Protein AF-A0A553QVU2-F1 (afdb_monomer_lite)

Structure (mmCIF, N/CA/C/O backbone):
data_AF-A0A553QVU2-F1
#
_entry.id   AF-A0A553QVU2-F1
#
loop_
_atom_site.group_PDB
_atom_site.id
_atom_site.type_symbol
_atom_site.label_atom_id
_atom_site.label_alt_id
_atom_site.label_comp_id
_atom_site.label_asym_id
_atom_site.label_entity_id
_atom_site.label_seq_id
_atom_site.pdbx_PDB_ins_code
_atom_site.Cartn_x
_atom_site.Cartn_y
_atom_site.Cartn_z
_atom_site.occupancy
_atom_site.B_iso_or_equiv
_atom_site.auth_seq_id
_atom_site.auth_comp_id
_atom_site.auth_asym_id
_atom_site.auth_atom_id
_atom_site.pdbx_PDB_model_num
ATOM 1 N N . MET A 1 1 ? -6.103 -13.131 -38.640 1.00 49.06 1 MET A N 1
ATOM 2 C CA . MET A 1 1 ? -5.702 -13.938 -39.813 1.00 49.06 1 MET A CA 1
ATOM 3 C C . MET A 1 1 ? -6.829 -14.899 -40.143 1.00 49.06 1 MET A C 1
ATOM 5 O O . MET A 1 1 ? -7.558 -15.264 -39.229 1.00 49.06 1 MET A O 1
ATOM 9 N N . ALA A 1 2 ? -6.987 -15.265 -41.415 1.00 46.53 2 ALA A N 1
ATOM 10 C CA . ALA A 1 2 ? -7.950 -16.282 -41.826 1.00 46.53 2 ALA A CA 1
ATOM 11 C C . ALA A 1 2 ? -7.584 -17.646 -41.215 1.00 46.53 2 ALA A C 1
ATOM 13 O O . ALA A 1 2 ? -6.403 -17.976 -41.092 1.00 46.53 2 ALA A O 1
ATOM 14 N N . THR A 1 3 ? -8.592 -18.412 -40.811 1.00 62.19 3 THR A N 1
ATOM 15 C CA . THR A 1 3 ? -8.457 -19.835 -40.485 1.00 62.19 3 THR A CA 1
ATOM 16 C C . THR A 1 3 ? -7.973 -20.587 -41.723 1.00 62.19 3 THR A C 1
ATOM 18 O O . THR A 1 3 ? -8.423 -20.275 -42.827 1.00 62.19 3 THR A O 1
ATOM 21 N N . LEU A 1 4 ? -7.062 -21.551 -41.554 1.00 79.12 4 LEU A N 1
ATOM 22 C CA . LEU A 1 4 ? -6.613 -22.396 -42.663 1.00 79.12 4 LEU A CA 1
ATOM 23 C C . LEU A 1 4 ? -7.829 -23.144 -43.234 1.00 79.12 4 LEU A C 1
ATOM 25 O O . LEU A 1 4 ? -8.550 -23.792 -42.476 1.00 79.12 4 LEU A O 1
ATOM 29 N N . SER A 1 5 ? -8.102 -22.998 -44.531 1.00 83.00 5 SER A N 1
ATOM 30 C CA . SER A 1 5 ? -9.261 -23.626 -45.182 1.00 83.00 5 SER A CA 1
ATOM 31 C C . SER A 1 5 ? -8.907 -24.996 -45.761 1.00 83.00 5 SER A C 1
ATOM 33 O O . SER A 1 5 ? -7.750 -25.255 -46.092 1.00 83.00 5 SER A O 1
ATOM 35 N N . GLU A 1 6 ? -9.901 -25.871 -45.941 1.00 81.06 6 GLU A N 1
ATOM 36 C CA . GLU A 1 6 ? -9.694 -27.170 -46.607 1.00 81.06 6 GLU A CA 1
ATOM 37 C C . GLU A 1 6 ? -9.105 -27.004 -48.018 1.00 81.06 6 GLU A C 1
ATOM 39 O O . GLU A 1 6 ? -8.191 -27.732 -48.390 1.00 81.06 6 GLU A O 1
ATOM 44 N N . GLU A 1 7 ? -9.517 -25.969 -48.759 1.00 83.06 7 GLU A N 1
ATOM 45 C CA . GLU A 1 7 ? -8.965 -25.634 -50.082 1.00 83.06 7 GLU A CA 1
ATOM 46 C C . GLU A 1 7 ? -7.450 -25.363 -50.058 1.00 83.06 7 GLU A C 1
ATOM 48 O O . GLU A 1 7 ? -6.737 -25.697 -51.005 1.00 83.06 7 GLU A O 1
ATOM 53 N N . GLN A 1 8 ? -6.926 -24.782 -48.971 1.00 86.44 8 GLN A N 1
ATOM 54 C CA . GLN A 1 8 ? -5.485 -24.563 -48.819 1.00 86.44 8 GLN A CA 1
ATOM 55 C C . GLN A 1 8 ? -4.744 -25.884 -48.605 1.00 86.44 8 GLN A C 1
ATOM 57 O O . GLN A 1 8 ? -3.650 -26.068 -49.137 1.00 86.44 8 GLN A O 1
ATOM 62 N N . PHE A 1 9 ? -5.339 -26.827 -47.873 1.00 89.06 9 PHE A N 1
ATOM 63 C CA . PHE A 1 9 ? -4.759 -28.158 -47.714 1.00 89.06 9 PHE A CA 1
ATOM 64 C C . PHE A 1 9 ? -4.832 -28.974 -49.008 1.00 89.06 9 PHE A C 1
ATOM 66 O O . PHE A 1 9 ? -3.860 -29.651 -49.326 1.00 89.06 9 PHE A O 1
ATOM 73 N N . GLU A 1 10 ? -5.892 -28.850 -49.806 1.00 86.81 10 GLU A N 1
ATOM 74 C CA . GLU A 1 10 ? -5.951 -29.448 -51.149 1.00 86.81 10 GLU A CA 1
ATOM 75 C C . GLU A 1 10 ? -4.835 -28.909 -52.059 1.00 86.81 10 GLU A C 1
ATOM 77 O O . GLU A 1 10 ? -4.110 -29.682 -52.687 1.00 86.81 10 GLU A O 1
ATOM 82 N N . ALA A 1 11 ? -4.591 -27.594 -52.050 1.00 89.19 11 ALA A N 1
ATOM 83 C CA . ALA A 1 11 ? -3.489 -26.998 -52.807 1.00 89.19 11 ALA A CA 1
ATOM 84 C C . ALA A 1 11 ? -2.106 -27.499 -52.344 1.00 89.19 11 ALA A C 1
ATOM 86 O O . ALA A 1 11 ? -1.215 -27.704 -53.169 1.00 89.19 11 ALA A O 1
ATOM 87 N N . LEU A 1 12 ? -1.912 -27.757 -51.044 1.00 90.69 12 LEU A N 1
ATOM 88 C CA . LEU A 1 12 ? -0.665 -28.327 -50.516 1.00 90.69 12 LEU A CA 1
ATOM 89 C C . LEU A 1 12 ? -0.403 -29.760 -51.003 1.00 90.69 12 LEU A C 1
ATOM 91 O O . LEU A 1 12 ? 0.760 -30.168 -51.058 1.00 90.69 12 LEU A O 1
ATOM 95 N N . GLN A 1 13 ? -1.431 -30.513 -51.413 1.00 89.25 13 GLN A N 1
ATOM 96 C CA . GLN A 1 13 ? -1.245 -31.854 -51.982 1.00 89.25 13 GLN A CA 1
ATOM 97 C C . GLN A 1 13 ? -0.515 -31.828 -53.334 1.00 89.25 13 GLN A C 1
ATOM 99 O O . GLN A 1 13 ? 0.088 -32.830 -53.720 1.00 89.25 13 GLN A O 1
ATOM 104 N N . LEU A 1 14 ? -0.464 -30.678 -54.022 1.00 89.62 14 LEU A N 1
ATOM 105 C CA . LEU A 1 14 ? 0.322 -30.507 -55.251 1.00 89.62 14 LEU A CA 1
ATOM 106 C C . LEU A 1 14 ? 1.824 -30.760 -55.036 1.00 89.62 14 LEU A C 1
ATOM 108 O O . LEU A 1 14 ? 2.520 -31.125 -55.982 1.00 89.62 14 LEU A O 1
ATOM 112 N N . LEU A 1 15 ? 2.319 -30.665 -53.796 1.00 90.19 15 LEU A N 1
ATOM 113 C CA . LEU A 1 15 ? 3.699 -31.017 -53.442 1.00 90.19 15 LEU A CA 1
ATOM 114 C C . LEU A 1 15 ? 4.010 -32.510 -53.617 1.00 90.19 15 LEU A C 1
ATOM 116 O O . LEU A 1 15 ? 5.182 -32.869 -53.696 1.00 90.19 15 LEU A O 1
ATOM 120 N N . LEU A 1 16 ? 3.002 -33.385 -53.729 1.00 89.38 16 LEU A N 1
ATOM 121 C CA . LEU A 1 16 ? 3.212 -34.796 -54.078 1.00 89.38 16 LEU A CA 1
ATOM 122 C C . LEU A 1 16 ? 3.786 -34.971 -55.493 1.00 89.38 16 LEU A C 1
ATOM 124 O O . LEU A 1 16 ? 4.414 -35.991 -55.764 1.00 89.38 16 LEU A O 1
ATOM 128 N N . LYS A 1 17 ? 3.607 -33.980 -56.379 1.00 88.62 17 LYS A N 1
ATOM 129 C CA . LYS A 1 17 ? 4.190 -33.961 -57.731 1.00 88.62 17 LYS A CA 1
ATOM 130 C C . LYS A 1 17 ? 5.662 -33.526 -57.741 1.00 88.62 17 LYS A C 1
ATOM 132 O O . LYS A 1 17 ? 6.281 -33.510 -58.801 1.00 88.62 17 LYS A O 1
ATOM 137 N N . ALA A 1 18 ? 6.231 -33.155 -56.591 1.00 90.06 18 ALA A N 1
ATOM 138 C CA . ALA A 1 18 ? 7.609 -32.689 -56.521 1.00 90.06 18 ALA A CA 1
ATOM 139 C C . ALA A 1 18 ? 8.612 -33.819 -56.820 1.00 90.06 18 ALA A C 1
ATOM 141 O O . ALA A 1 18 ? 8.474 -34.923 -56.290 1.00 90.06 18 ALA A O 1
ATOM 142 N N . PRO A 1 19 ? 9.674 -33.546 -57.602 1.00 86.56 19 PRO A N 1
ATOM 143 C CA . PRO A 1 19 ? 10.640 -34.566 -58.010 1.00 86.56 19 PRO A CA 1
ATOM 144 C C . PRO A 1 19 ? 11.540 -35.046 -56.859 1.00 86.56 19 PRO A C 1
ATOM 146 O O . PRO A 1 19 ? 12.152 -36.108 -56.953 1.00 86.56 19 PRO A O 1
ATOM 149 N N . SER A 1 20 ? 11.656 -34.273 -55.772 1.00 90.81 20 SER A N 1
ATOM 150 C CA . SER A 1 20 ? 12.478 -34.613 -54.608 1.00 90.81 20 SER A CA 1
ATOM 151 C C . SER A 1 20 ? 12.022 -33.882 -53.340 1.00 90.81 20 SER A C 1
ATOM 153 O O . SER A 1 20 ? 11.293 -32.889 -53.396 1.00 90.81 20 SER A O 1
ATOM 155 N N . LYS A 1 21 ? 12.502 -34.338 -52.173 1.00 87.62 21 LYS A N 1
ATOM 156 C CA . LYS A 1 21 ? 12.303 -33.630 -50.893 1.00 87.62 21 LYS A CA 1
ATOM 157 C C . LYS A 1 21 ? 12.953 -32.241 -50.895 1.00 87.62 21 LYS A C 1
ATOM 159 O O . LYS A 1 21 ? 12.400 -31.320 -50.302 1.00 87.62 21 LYS A O 1
ATOM 164 N N . ASP A 1 22 ? 14.073 -32.085 -51.598 1.00 87.38 22 ASP A N 1
ATOM 165 C CA . ASP A 1 22 ? 14.779 -30.805 -51.717 1.00 87.38 22 ASP A CA 1
ATOM 166 C C . ASP A 1 22 ? 13.974 -29.794 -52.541 1.00 87.38 22 ASP A C 1
ATOM 168 O O . ASP A 1 22 ? 13.940 -28.611 -52.209 1.00 87.38 22 ASP A O 1
ATOM 172 N N . ALA A 1 23 ? 13.247 -30.258 -53.565 1.00 88.56 23 ALA A N 1
ATOM 173 C CA . ALA A 1 23 ? 12.326 -29.414 -54.324 1.00 88.56 23 ALA A CA 1
ATOM 174 C C . ALA A 1 23 ? 11.177 -28.897 -53.442 1.00 88.56 23 ALA A C 1
ATOM 176 O O . ALA A 1 23 ? 10.861 -27.708 -53.482 1.00 88.56 23 ALA A O 1
ATOM 177 N N . VAL A 1 24 ? 10.605 -29.756 -52.586 1.00 89.81 24 VAL A N 1
ATOM 178 C CA . VAL A 1 24 ? 9.593 -29.342 -51.596 1.00 89.81 24 VAL A CA 1
ATOM 179 C C . VAL A 1 24 ? 10.173 -28.306 -50.630 1.00 89.81 24 VAL A C 1
ATOM 181 O O . VAL A 1 24 ? 9.526 -27.293 -50.363 1.00 89.81 24 VAL A O 1
ATOM 184 N N . TRP A 1 25 ? 11.397 -28.518 -50.137 1.00 90.25 25 TRP A N 1
ATOM 185 C CA . TRP A 1 25 ? 12.077 -27.587 -49.228 1.00 90.25 25 TRP A CA 1
ATOM 186 C C . TRP A 1 25 ? 12.316 -26.216 -49.872 1.00 90.25 25 TRP A C 1
ATOM 188 O O . TRP A 1 25 ? 12.040 -25.185 -49.256 1.00 90.25 25 TRP A O 1
ATOM 198 N N . GLN A 1 26 ? 12.764 -26.189 -51.129 1.00 88.06 26 GLN A N 1
ATOM 199 C CA . GLN A 1 26 ? 13.029 -24.949 -51.854 1.00 88.06 26 GLN A CA 1
ATOM 200 C C . GLN A 1 26 ? 11.739 -24.159 -52.125 1.00 88.06 26 GLN A C 1
ATOM 202 O O . GLN A 1 26 ? 11.682 -22.969 -51.818 1.00 88.06 26 GLN A O 1
ATOM 207 N N . ILE A 1 27 ? 10.678 -24.825 -52.598 1.00 90.38 27 ILE A N 1
ATOM 208 C CA . ILE A 1 27 ? 9.360 -24.201 -52.824 1.00 90.38 27 ILE A CA 1
ATOM 209 C C . ILE A 1 27 ? 8.793 -23.638 -51.512 1.00 90.38 27 ILE A C 1
ATOM 211 O O . ILE A 1 27 ? 8.304 -22.509 -51.470 1.00 90.38 27 ILE A O 1
ATOM 215 N N . SER A 1 28 ? 8.922 -24.396 -50.419 1.00 88.88 28 SER A N 1
ATOM 216 C CA . SER A 1 28 ? 8.512 -23.966 -49.077 1.00 88.88 28 SER A CA 1
ATOM 217 C C . SER A 1 28 ? 9.215 -22.672 -48.658 1.00 88.88 28 SER A C 1
ATOM 219 O O . SER A 1 28 ? 8.567 -21.729 -48.203 1.00 88.88 28 SER A O 1
ATOM 221 N N . LYS A 1 29 ? 10.534 -22.590 -48.863 1.00 86.31 29 LYS A N 1
ATOM 222 C CA . LYS A 1 29 ? 11.336 -21.406 -48.533 1.00 86.31 29 LYS A CA 1
ATOM 223 C C . LYS A 1 29 ? 10.981 -20.194 -49.388 1.00 86.31 29 LYS A C 1
ATOM 225 O O . LYS A 1 29 ? 10.865 -19.091 -48.856 1.00 86.31 29 LYS A O 1
ATOM 230 N N . ASP A 1 30 ? 10.776 -20.397 -50.684 1.00 85.75 30 ASP A N 1
ATOM 231 C CA . ASP A 1 30 ? 10.431 -19.317 -51.609 1.00 85.75 30 ASP A CA 1
ATOM 232 C C . ASP A 1 30 ? 9.024 -18.760 -51.335 1.00 85.75 30 ASP A C 1
ATOM 234 O O . ASP A 1 30 ? 8.805 -17.554 -51.460 1.00 85.75 30 ASP A O 1
ATOM 238 N N . SER A 1 31 ? 8.096 -19.602 -50.865 1.00 88.00 31 SER A N 1
ATOM 239 C CA . SER A 1 31 ? 6.721 -19.205 -50.534 1.00 88.00 31 SER A CA 1
ATOM 240 C C . SER A 1 31 ? 6.583 -18.346 -49.265 1.00 88.00 31 SER A C 1
ATOM 242 O O . SER A 1 31 ? 5.616 -17.592 -49.144 1.00 88.00 31 SER A O 1
ATOM 244 N N . PHE A 1 32 ? 7.540 -18.400 -48.326 1.00 86.56 32 PHE A N 1
ATOM 245 C CA . PHE A 1 32 ? 7.451 -17.648 -47.064 1.00 86.56 32 PHE A CA 1
ATOM 246 C C . PHE A 1 32 ? 7.498 -16.124 -47.276 1.00 86.56 32 PHE A C 1
ATOM 248 O O . PHE A 1 32 ? 6.857 -15.363 -46.543 1.00 86.56 32 PHE A O 1
ATOM 255 N N . ARG A 1 33 ? 8.221 -15.667 -48.307 1.00 82.94 33 ARG A N 1
ATOM 256 C CA . ARG A 1 33 ? 8.393 -14.241 -48.614 1.00 82.94 33 ARG A CA 1
ATOM 257 C C . ARG A 1 33 ? 7.068 -13.581 -48.990 1.00 82.94 33 ARG A C 1
ATOM 259 O O . ARG A 1 33 ? 6.314 -14.077 -49.829 1.00 82.94 33 ARG A O 1
ATOM 266 N N . THR A 1 34 ? 6.808 -12.407 -48.420 1.00 73.94 34 THR A N 1
ATOM 267 C CA . THR A 1 34 ? 5.610 -11.618 -48.724 1.00 73.94 34 THR A CA 1
ATOM 268 C C . THR A 1 34 ? 5.557 -11.273 -50.212 1.00 73.94 34 THR A C 1
ATOM 270 O O . THR A 1 34 ? 6.454 -10.624 -50.744 1.00 73.94 34 THR A O 1
ATOM 273 N N . GLY A 1 35 ? 4.491 -11.701 -50.892 1.00 73.75 35 GLY A N 1
ATOM 274 C CA . GLY A 1 35 ? 4.310 -11.457 -52.325 1.00 73.75 35 GLY A CA 1
ATOM 275 C C . GLY A 1 35 ? 4.951 -12.494 -53.253 1.00 73.75 35 GLY A C 1
ATOM 276 O O . GLY A 1 35 ? 4.934 -12.270 -54.460 1.00 73.75 35 GLY A O 1
ATOM 277 N N . ALA A 1 36 ? 5.444 -13.631 -52.745 1.00 78.00 36 ALA A N 1
ATOM 278 C CA . ALA A 1 36 ? 5.972 -14.724 -53.573 1.00 78.00 36 ALA A CA 1
ATOM 279 C C . ALA A 1 36 ? 4.983 -15.179 -54.665 1.00 78.00 36 ALA A C 1
ATOM 281 O O . ALA A 1 36 ? 5.349 -15.281 -55.832 1.00 78.00 36 ALA A O 1
ATOM 282 N N . ALA A 1 37 ? 3.700 -15.327 -54.319 1.00 78.38 37 ALA A N 1
ATOM 283 C CA . ALA A 1 37 ? 2.633 -15.683 -55.261 1.00 78.38 37 ALA A CA 1
ATOM 284 C C . ALA A 1 37 ? 2.316 -14.592 -56.312 1.00 78.38 37 ALA A C 1
ATOM 286 O O . ALA A 1 37 ? 1.589 -14.850 -57.265 1.00 78.38 37 ALA A O 1
ATOM 287 N N . LYS A 1 38 ? 2.848 -13.370 -56.150 1.00 79.94 38 LYS A N 1
ATOM 288 C CA . LYS A 1 38 ? 2.710 -12.253 -57.105 1.00 79.94 38 LYS A CA 1
ATOM 289 C C . LYS A 1 38 ? 3.941 -12.090 -58.004 1.00 79.94 38 LYS A C 1
ATOM 291 O O . LYS A 1 38 ? 3.906 -11.298 -58.942 1.00 79.94 38 LYS A O 1
ATOM 296 N N . GLN A 1 39 ? 5.039 -12.791 -57.713 1.00 84.81 39 GLN A N 1
ATOM 297 C CA . GLN A 1 39 ? 6.263 -12.730 -58.507 1.00 84.81 39 GLN A CA 1
ATOM 298 C C . GLN A 1 39 ? 6.229 -13.787 -59.608 1.00 84.81 39 GLN A C 1
ATOM 300 O O . GLN A 1 39 ? 6.409 -14.975 -59.340 1.00 84.81 39 GLN A O 1
ATOM 305 N N . GLN A 1 40 ? 6.075 -13.343 -60.858 1.00 83.69 40 GLN A N 1
ATOM 306 C CA . GLN A 1 40 ? 5.986 -14.233 -62.020 1.00 83.69 40 GLN A CA 1
ATOM 307 C C . GLN A 1 40 ? 7.178 -15.203 -62.107 1.00 83.69 40 GLN A C 1
ATOM 309 O O . GLN A 1 40 ? 6.992 -16.392 -62.323 1.00 83.69 40 GLN A O 1
ATOM 314 N N . SER A 1 41 ? 8.393 -14.741 -61.787 1.00 85.38 41 SER A N 1
ATOM 315 C CA . SER A 1 41 ? 9.598 -15.582 -61.789 1.00 85.38 41 SER A CA 1
ATOM 316 C C . SER A 1 41 ? 9.583 -16.730 -60.774 1.00 85.38 41 SER A C 1
ATOM 318 O O . SER A 1 41 ? 10.296 -17.708 -60.964 1.00 85.38 41 SER A O 1
ATOM 320 N N . VAL A 1 42 ? 8.857 -16.594 -59.660 1.00 86.62 42 VAL A N 1
ATOM 321 C CA . VAL A 1 42 ? 8.739 -17.639 -58.625 1.00 86.62 42 VAL A CA 1
ATOM 322 C C . VAL A 1 42 ? 7.609 -18.599 -58.986 1.00 86.62 42 VAL A C 1
ATOM 324 O O . VAL A 1 42 ? 7.758 -19.813 -58.841 1.00 86.62 42 VAL A O 1
ATOM 327 N N . VAL A 1 43 ? 6.511 -18.059 -59.518 1.00 88.62 43 VAL A N 1
ATOM 328 C CA . VAL A 1 43 ? 5.373 -18.834 -60.023 1.00 88.62 43 VAL A CA 1
ATOM 329 C C . VAL A 1 43 ? 5.801 -19.742 -61.175 1.00 88.62 43 VAL A C 1
ATOM 331 O O . VAL A 1 43 ? 5.545 -20.940 -61.110 1.00 88.62 43 VAL A O 1
ATOM 334 N N . ASP A 1 44 ? 6.516 -19.213 -62.171 1.00 87.69 44 ASP A N 1
ATOM 335 C CA . ASP A 1 44 ? 6.955 -19.979 -63.345 1.00 87.69 44 ASP A CA 1
ATOM 336 C C . ASP A 1 44 ? 7.926 -21.103 -62.957 1.00 87.69 44 ASP A C 1
ATOM 338 O O . ASP A 1 44 ? 7.756 -22.242 -63.384 1.00 87.69 44 ASP A O 1
ATOM 342 N N . LYS A 1 45 ? 8.883 -20.822 -62.058 1.00 90.31 45 LYS A N 1
ATOM 343 C CA . LYS A 1 45 ? 9.799 -21.841 -61.515 1.00 90.31 45 LYS A CA 1
ATOM 344 C C . LYS A 1 45 ? 9.056 -22.940 -60.758 1.00 90.31 45 LYS A C 1
ATOM 346 O O . LYS A 1 45 ? 9.379 -24.114 -60.901 1.00 90.31 45 LYS A O 1
ATOM 351 N N . THR A 1 46 ? 8.067 -22.572 -59.944 1.00 89.62 46 THR A N 1
ATOM 352 C CA . THR A 1 46 ? 7.277 -23.539 -59.164 1.00 89.62 46 THR A CA 1
ATOM 353 C C . THR A 1 46 ? 6.399 -24.396 -60.080 1.00 89.62 46 THR A C 1
ATOM 355 O O . THR A 1 46 ? 6.310 -25.608 -59.886 1.00 89.62 46 THR A O 1
ATOM 358 N N . ALA A 1 47 ? 5.799 -23.783 -61.103 1.00 90.94 47 ALA A N 1
ATOM 359 C CA . ALA A 1 47 ? 5.005 -24.462 -62.121 1.00 90.94 47 ALA A CA 1
ATOM 360 C C . ALA A 1 47 ? 5.845 -25.468 -62.924 1.00 90.94 47 ALA A C 1
ATOM 362 O O . ALA A 1 47 ? 5.413 -26.603 -63.121 1.00 90.94 47 ALA A O 1
ATOM 363 N N . GLU A 1 48 ? 7.065 -25.088 -63.314 1.00 90.50 48 GLU A N 1
ATOM 364 C CA . GLU A 1 48 ? 8.009 -25.949 -64.033 1.00 90.50 48 GLU A CA 1
ATOM 365 C C . GLU A 1 48 ? 8.471 -27.139 -63.175 1.00 90.50 48 GLU A C 1
ATOM 367 O O . GLU A 1 48 ? 8.381 -28.286 -63.613 1.00 90.50 48 GLU A O 1
ATOM 372 N N . ILE A 1 49 ? 8.882 -26.893 -61.923 1.00 90.50 49 ILE A N 1
ATOM 373 C CA . ILE A 1 49 ? 9.365 -27.941 -61.005 1.00 90.50 49 ILE A CA 1
ATOM 374 C C . ILE A 1 49 ? 8.288 -28.996 -60.722 1.00 90.50 49 ILE A C 1
ATOM 376 O O . ILE A 1 49 ? 8.605 -30.181 -60.620 1.00 90.50 49 ILE A O 1
ATOM 380 N N . LEU A 1 50 ? 7.028 -28.581 -60.574 1.00 89.25 50 LEU A N 1
ATOM 381 C CA . LEU A 1 50 ? 5.913 -29.477 -60.246 1.00 89.25 50 LEU A CA 1
ATOM 382 C C . LEU A 1 50 ? 5.150 -29.981 -61.480 1.00 89.25 50 LEU A C 1
ATOM 384 O O . LEU A 1 50 ? 4.256 -30.815 -61.334 1.00 89.25 50 LEU A O 1
ATOM 388 N N . SER A 1 51 ? 5.480 -29.482 -62.679 1.00 90.38 51 SER A N 1
ATOM 389 C CA . SER A 1 51 ? 4.728 -29.729 -63.919 1.00 90.38 51 SER A CA 1
ATOM 390 C C . SER A 1 51 ? 3.223 -29.442 -63.764 1.00 90.38 51 SER A C 1
ATOM 392 O O . SER A 1 51 ? 2.373 -30.260 -64.121 1.00 90.38 51 SER A O 1
ATOM 394 N N . VAL A 1 52 ? 2.891 -28.282 -63.185 1.00 91.94 52 VAL A N 1
ATOM 395 C CA . VAL A 1 52 ? 1.513 -27.810 -62.935 1.00 91.94 52 VAL A CA 1
ATOM 396 C C . VAL A 1 52 ? 1.238 -26.493 -63.658 1.00 91.94 52 VAL A C 1
ATOM 398 O O . VAL A 1 52 ? 2.156 -25.827 -64.133 1.00 91.94 52 VAL A O 1
ATOM 401 N N . SER A 1 53 ? -0.029 -26.091 -63.743 1.00 92.81 53 SER A N 1
ATOM 402 C CA . SER A 1 53 ? -0.394 -24.781 -64.291 1.00 92.81 53 SER A CA 1
ATOM 403 C C . SER A 1 53 ? 0.089 -23.630 -63.395 1.00 92.81 53 SER A C 1
ATOM 405 O O . SER A 1 53 ? 0.199 -23.770 -62.175 1.00 92.81 53 SER A O 1
ATOM 407 N N . SER A 1 54 ? 0.311 -22.443 -63.973 1.00 88.94 54 SER A N 1
ATOM 408 C CA . SER A 1 54 ? 0.671 -21.244 -63.196 1.00 88.94 54 SER A CA 1
ATOM 409 C C . SER A 1 54 ? -0.375 -20.906 -62.125 1.00 88.94 54 SER A C 1
ATOM 411 O O . SER A 1 54 ? -0.022 -20.391 -61.069 1.00 88.94 54 SER A O 1
ATOM 413 N N . ASN A 1 55 ? -1.653 -21.232 -62.358 1.00 88.94 55 ASN A N 1
ATOM 414 C CA . ASN A 1 55 ? -2.720 -21.020 -61.379 1.00 88.94 55 ASN A CA 1
ATOM 415 C C . ASN A 1 55 ? -2.591 -21.971 -60.175 1.00 88.94 55 ASN A C 1
ATOM 417 O O . ASN A 1 55 ? -2.651 -21.529 -59.030 1.00 88.94 55 ASN A O 1
ATOM 421 N N . GLU A 1 56 ? -2.332 -23.257 -60.420 1.00 89.06 56 GLU A N 1
ATOM 422 C CA . GLU A 1 56 ? -2.060 -24.242 -59.362 1.00 89.06 56 GLU A CA 1
ATOM 423 C C . GLU A 1 56 ? -0.796 -23.880 -58.562 1.00 89.06 56 GLU A C 1
ATOM 425 O O . GLU A 1 56 ? -0.784 -23.982 -57.336 1.00 89.06 56 GLU A O 1
ATOM 430 N N . ALA A 1 57 ? 0.254 -23.384 -59.228 1.00 89.62 57 ALA A N 1
ATOM 431 C CA . ALA A 1 57 ? 1.464 -22.910 -58.556 1.00 89.62 57 ALA A CA 1
ATOM 432 C C . ALA A 1 57 ? 1.185 -21.703 -57.636 1.00 89.62 57 ALA A C 1
ATOM 434 O O . ALA A 1 57 ? 1.672 -21.660 -56.506 1.00 89.62 57 ALA A O 1
ATOM 435 N N . VAL A 1 58 ? 0.360 -20.744 -58.074 1.00 89.69 58 VAL A N 1
ATOM 436 C CA . VAL A 1 58 ? -0.070 -19.599 -57.248 1.00 89.69 58 VAL A CA 1
ATOM 437 C C . VAL A 1 58 ? -0.891 -20.053 -56.041 1.00 89.69 58 VAL A C 1
ATOM 439 O O . VAL A 1 58 ? -0.661 -19.564 -54.931 1.00 89.69 58 VAL A O 1
ATOM 442 N N . GLN A 1 59 ? -1.823 -20.989 -56.230 1.00 89.88 59 GLN A N 1
ATOM 443 C CA . GLN A 1 59 ? -2.620 -21.564 -55.143 1.00 89.88 59 GLN A CA 1
ATOM 444 C C . GLN A 1 59 ? -1.733 -22.260 -54.107 1.00 89.88 59 GLN A C 1
ATOM 446 O O . GLN A 1 59 ? -1.864 -21.986 -52.914 1.00 89.88 59 GLN A O 1
ATOM 451 N N . LEU A 1 60 ? -0.774 -23.079 -54.553 1.00 92.38 60 LEU A N 1
ATOM 452 C CA . LEU A 1 60 ? 0.180 -23.754 -53.676 1.00 92.38 60 LEU A CA 1
ATOM 453 C C . LEU A 1 60 ? 1.039 -22.762 -52.879 1.00 92.38 60 LEU A C 1
ATOM 455 O O . LEU A 1 60 ? 1.149 -22.884 -51.659 1.00 92.38 60 LEU A O 1
ATOM 459 N N . LEU A 1 61 ? 1.636 -21.769 -53.549 1.00 91.19 61 LEU A N 1
ATOM 460 C CA . LEU A 1 61 ? 2.474 -20.761 -52.892 1.00 91.19 61 LEU A CA 1
ATOM 461 C C . LEU A 1 61 ? 1.672 -19.963 -51.858 1.00 91.19 61 LEU A C 1
ATOM 463 O O . LEU A 1 61 ? 2.177 -19.674 -50.777 1.00 91.19 61 LEU A O 1
ATOM 467 N N . THR A 1 62 ? 0.413 -19.646 -52.162 1.00 89.12 62 THR A N 1
ATOM 468 C CA . THR A 1 62 ? -0.486 -18.922 -51.253 1.00 89.12 62 THR A CA 1
ATOM 469 C C . THR A 1 62 ? -0.874 -19.781 -50.046 1.00 89.12 62 THR A C 1
ATOM 471 O O . THR A 1 62 ? -0.867 -19.288 -48.917 1.00 89.12 62 THR A O 1
ATOM 474 N N . ALA A 1 63 ? -1.162 -21.067 -50.256 1.00 90.50 63 ALA A N 1
ATOM 475 C CA . ALA A 1 63 ? -1.495 -22.003 -49.187 1.00 90.50 63 ALA A CA 1
ATOM 476 C C . ALA A 1 63 ? -0.308 -22.248 -48.243 1.00 90.50 63 ALA A C 1
ATOM 478 O O . ALA A 1 63 ? -0.462 -22.188 -47.021 1.00 90.50 63 ALA A O 1
ATOM 479 N N . PHE A 1 64 ? 0.896 -22.447 -48.787 1.00 91.44 64 PHE A N 1
ATOM 480 C CA . PHE A 1 64 ? 2.092 -22.625 -47.963 1.00 91.44 64 PHE A CA 1
ATOM 481 C C . PHE A 1 64 ? 2.474 -21.337 -47.223 1.00 91.44 64 PHE A C 1
ATOM 483 O O . PHE A 1 64 ? 2.843 -21.377 -46.045 1.00 91.44 64 PHE A O 1
ATOM 490 N N . HIS A 1 65 ? 2.324 -20.178 -47.869 1.00 90.62 65 HIS A N 1
ATOM 491 C CA . HIS A 1 65 ? 2.502 -18.878 -47.226 1.00 90.62 65 HIS A CA 1
ATOM 492 C C . HIS A 1 65 ? 1.563 -18.719 -46.020 1.00 90.62 65 HIS A C 1
ATOM 494 O O . HIS A 1 65 ? 2.011 -18.367 -44.932 1.00 90.62 65 HIS A O 1
ATOM 500 N N . ALA A 1 66 ? 0.279 -19.059 -46.171 1.00 89.12 66 ALA A N 1
ATOM 501 C CA . ALA A 1 66 ? -0.690 -19.013 -45.077 1.00 89.12 66 ALA A CA 1
ATOM 502 C C . ALA A 1 66 ? -0.316 -19.960 -43.921 1.00 89.12 66 ALA A C 1
ATOM 504 O O . ALA A 1 66 ? -0.322 -19.541 -42.764 1.00 89.12 66 ALA A O 1
ATOM 505 N N . LEU A 1 67 ? 0.065 -21.206 -44.225 1.00 90.94 67 LEU A N 1
ATOM 506 C CA . LEU A 1 67 ? 0.456 -22.199 -43.221 1.00 90.94 67 LEU A CA 1
ATOM 507 C C . LEU A 1 67 ? 1.722 -21.788 -42.454 1.00 90.94 67 LEU A C 1
ATOM 509 O O . LEU A 1 67 ? 1.747 -21.822 -41.225 1.00 90.94 67 LEU A O 1
ATOM 513 N N . SER A 1 68 ? 2.768 -21.371 -43.167 1.00 91.06 68 SER A N 1
ATOM 514 C CA . SER A 1 68 ? 4.036 -20.958 -42.556 1.00 91.06 68 SER A CA 1
ATOM 515 C C . SER A 1 68 ? 3.887 -19.704 -41.690 1.00 91.06 68 SER A C 1
ATOM 517 O O . SER A 1 68 ? 4.418 -19.667 -40.578 1.00 91.06 68 SER A O 1
ATOM 519 N N . HIS A 1 69 ? 3.102 -18.714 -42.127 1.00 88.31 69 HIS A N 1
ATOM 520 C CA . HIS A 1 69 ? 2.796 -17.528 -41.318 1.00 88.31 69 HIS A CA 1
ATOM 521 C C . HIS A 1 69 ? 1.920 -17.852 -40.107 1.00 88.31 69 HIS A C 1
ATOM 523 O O . HIS A 1 69 ? 2.156 -17.293 -39.039 1.00 88.31 69 HIS A O 1
ATOM 529 N N . HIS A 1 70 ? 0.969 -18.784 -40.223 1.00 88.88 70 HIS A N 1
ATOM 530 C CA . HIS A 1 70 ? 0.167 -19.249 -39.088 1.00 88.88 70 HIS A CA 1
ATOM 531 C C . HIS A 1 70 ? 1.055 -19.878 -38.000 1.00 88.88 70 HIS A C 1
ATOM 533 O O . HIS A 1 70 ? 0.971 -19.504 -36.832 1.00 88.88 70 HIS A O 1
ATOM 539 N N . VAL A 1 71 ? 1.973 -20.766 -38.389 1.00 89.25 71 VAL A N 1
ATOM 540 C CA . VAL A 1 71 ? 2.915 -21.435 -37.474 1.00 89.25 71 VAL A CA 1
ATOM 541 C C . VAL A 1 71 ? 3.844 -20.437 -36.780 1.00 89.25 71 VAL A C 1
ATOM 543 O O . VAL A 1 71 ? 4.031 -20.511 -35.564 1.00 89.25 71 VAL A O 1
ATOM 546 N N . VAL A 1 72 ? 4.400 -19.476 -37.528 1.00 88.56 72 VAL A N 1
ATOM 547 C CA . VAL A 1 72 ? 5.278 -18.434 -36.969 1.00 88.56 72 VAL A CA 1
ATOM 548 C C . VAL A 1 72 ? 4.504 -17.487 -36.044 1.00 88.56 72 VAL A C 1
ATOM 550 O O . VAL A 1 72 ? 5.016 -17.135 -34.983 1.00 88.56 72 VAL A O 1
ATOM 553 N N . TYR A 1 73 ? 3.273 -17.104 -36.401 1.00 84.69 73 TYR A N 1
ATOM 554 C CA . TYR A 1 73 ? 2.444 -16.176 -35.626 1.00 84.69 73 TYR A CA 1
ATOM 555 C C . TYR A 1 73 ? 1.980 -16.762 -34.288 1.00 84.69 73 TYR A C 1
ATOM 557 O O . TYR A 1 73 ? 2.112 -16.108 -33.256 1.00 84.69 73 TYR A O 1
ATOM 565 N N . TYR A 1 74 ? 1.479 -18.002 -34.288 1.00 85.69 74 TYR A N 1
ATOM 566 C CA . TYR A 1 74 ? 1.052 -18.692 -33.065 1.00 85.69 74 TYR A CA 1
ATOM 567 C C . TYR A 1 74 ? 2.215 -19.307 -32.279 1.00 85.69 74 TYR A C 1
ATOM 569 O O . TYR A 1 74 ? 1.993 -19.892 -31.222 1.00 85.69 74 TYR A O 1
ATOM 577 N N . ASN A 1 75 ? 3.454 -19.139 -32.761 1.00 86.44 75 ASN A N 1
ATOM 578 C CA . ASN A 1 75 ? 4.666 -19.647 -32.127 1.00 86.44 75 ASN A CA 1
ATOM 579 C C . ASN A 1 75 ? 4.582 -21.156 -31.828 1.00 86.44 75 ASN A C 1
ATOM 581 O O . ASN A 1 75 ? 4.917 -21.600 -30.730 1.00 86.44 75 ASN A O 1
ATOM 585 N N . LEU A 1 76 ? 4.136 -21.941 -32.809 1.00 88.69 76 LEU A N 1
ATOM 586 C CA . LEU A 1 76 ? 4.069 -23.393 -32.655 1.00 88.69 76 LEU A CA 1
ATOM 587 C C . LEU A 1 76 ? 5.489 -23.959 -32.715 1.00 88.69 76 LEU A C 1
ATOM 589 O O . LEU A 1 76 ? 6.216 -23.739 -33.687 1.00 88.69 76 LEU A O 1
ATOM 593 N N . THR A 1 77 ? 5.902 -24.640 -31.649 1.00 86.88 77 THR A N 1
ATOM 594 C CA . THR A 1 77 ? 7.298 -25.087 -31.466 1.00 86.88 77 THR A CA 1
ATOM 595 C C . THR A 1 77 ? 7.428 -26.593 -31.322 1.00 86.88 77 THR A C 1
ATOM 597 O O . THR A 1 77 ? 8.527 -27.123 -31.497 1.00 86.88 77 THR A O 1
ATOM 600 N N . SER A 1 78 ? 6.323 -27.294 -31.062 1.00 89.62 78 SER A N 1
ATOM 601 C CA . SER A 1 78 ? 6.309 -28.750 -31.005 1.00 89.62 78 SER A CA 1
ATOM 602 C C . SER A 1 78 ? 5.817 -29.367 -32.327 1.00 89.62 78 SER A C 1
ATOM 604 O O . SER A 1 78 ? 4.958 -28.800 -33.012 1.00 89.62 78 SER A O 1
ATOM 606 N N . PRO A 1 79 ? 6.335 -30.549 -32.722 1.00 89.69 79 PRO A N 1
ATOM 607 C CA . PRO A 1 79 ? 5.811 -31.283 -33.873 1.00 89.69 79 PRO A CA 1
ATOM 608 C C . PRO A 1 79 ? 4.322 -31.617 -33.730 1.00 89.69 79 PRO A C 1
ATOM 610 O O . PRO A 1 79 ? 3.596 -31.574 -34.717 1.00 89.69 79 PRO A O 1
ATOM 613 N N . GLU A 1 80 ? 3.864 -31.919 -32.514 1.00 89.94 80 GLU A N 1
ATOM 614 C CA . GLU A 1 80 ? 2.477 -32.297 -32.213 1.00 89.94 80 GLU A CA 1
ATOM 615 C C . GLU A 1 80 ? 1.496 -31.149 -32.489 1.00 89.94 80 GLU A C 1
ATOM 617 O O . GLU A 1 80 ? 0.473 -31.360 -33.143 1.00 89.94 80 GLU A O 1
ATOM 622 N N . GLU A 1 81 ? 1.852 -29.921 -32.094 1.00 88.62 81 GLU A N 1
ATOM 623 C CA . GLU A 1 81 ? 1.071 -28.709 -32.378 1.00 88.62 81 GLU A CA 1
ATOM 624 C C . GLU A 1 81 ? 0.885 -28.492 -33.880 1.00 88.62 81 GLU A C 1
ATOM 626 O O . GLU A 1 81 ? -0.231 -28.282 -34.347 1.00 88.62 81 GLU A O 1
ATOM 631 N N . ILE A 1 82 ? 1.963 -28.580 -34.663 1.00 88.88 82 ILE A N 1
ATOM 632 C CA . ILE A 1 82 ? 1.898 -28.351 -36.113 1.00 88.88 82 ILE A CA 1
ATOM 633 C C . ILE A 1 82 ? 1.155 -29.493 -36.805 1.00 88.88 82 ILE A C 1
ATOM 635 O O . ILE A 1 82 ? 0.378 -29.255 -37.728 1.00 88.88 82 ILE A O 1
ATOM 639 N N . LEU A 1 83 ? 1.367 -30.738 -36.368 1.00 89.44 83 LEU A N 1
ATOM 640 C CA . LEU A 1 83 ? 0.643 -31.885 -36.904 1.00 89.44 83 LEU A CA 1
ATOM 641 C C . LEU A 1 83 ? -0.864 -31.718 -36.702 1.00 89.44 83 LEU A C 1
ATOM 643 O O . LEU A 1 83 ? -1.602 -32.069 -37.619 1.00 89.44 83 LEU A O 1
ATOM 647 N N . SER A 1 84 ? -1.318 -31.170 -35.573 1.00 88.69 84 SER A N 1
ATOM 648 C CA . SER A 1 84 ? -2.746 -30.957 -35.285 1.00 88.69 84 SER A CA 1
ATOM 649 C C . SER A 1 84 ? -3.463 -30.016 -36.265 1.00 88.69 84 SER A C 1
ATOM 651 O O . SER A 1 84 ? -4.684 -30.069 -36.362 1.00 88.69 84 SER A O 1
ATOM 653 N N . LEU A 1 85 ? -2.721 -29.205 -37.033 1.00 88.25 85 LEU A N 1
ATOM 654 C CA . LEU A 1 85 ? -3.292 -28.280 -38.017 1.00 88.25 85 LEU A CA 1
ATOM 655 C C . LEU A 1 85 ? -3.805 -28.972 -39.286 1.00 88.25 85 LEU A C 1
ATOM 657 O O . LEU A 1 85 ? -4.624 -28.398 -39.996 1.00 88.25 85 LEU A O 1
ATOM 661 N N . PHE A 1 86 ? -3.300 -30.164 -39.609 1.00 88.44 86 PHE A N 1
ATOM 662 C CA . PHE A 1 86 ? -3.628 -30.849 -40.860 1.00 88.44 86 PHE A CA 1
ATOM 663 C C . PHE A 1 86 ? -4.899 -31.701 -40.723 1.00 88.44 86 PHE A C 1
ATOM 665 O O . PHE A 1 86 ? -5.021 -32.429 -39.733 1.00 88.44 86 PHE A O 1
ATOM 672 N N . PRO A 1 87 ? -5.784 -31.716 -41.740 1.00 88.31 87 PRO A N 1
ATOM 673 C CA . PRO A 1 87 ? -6.917 -32.637 -41.799 1.00 88.31 87 PRO A CA 1
ATOM 674 C C . PRO A 1 87 ? -6.486 -34.107 -41.710 1.00 88.31 87 PRO A C 1
ATOM 676 O O . PRO A 1 87 ? -5.417 -34.485 -42.199 1.00 88.31 87 PRO A O 1
ATOM 679 N N . GLU A 1 88 ? -7.337 -34.965 -41.142 1.00 81.31 88 GLU A N 1
ATOM 680 C CA . GLU A 1 88 ? -7.072 -36.411 -41.044 1.00 81.31 88 GLU A CA 1
ATOM 681 C C . GLU A 1 88 ? -6.943 -37.089 -42.419 1.00 81.31 88 GLU A C 1
ATOM 683 O O . GLU A 1 88 ? -6.231 -38.083 -42.551 1.00 81.31 88 GLU A O 1
ATOM 688 N N . SER A 1 89 ? -7.570 -36.518 -43.453 1.00 83.44 89 SER A N 1
ATOM 689 C CA . SER A 1 89 ? -7.484 -36.959 -44.851 1.00 83.44 89 SER A CA 1
ATOM 690 C C . SER A 1 89 ? -6.160 -36.606 -45.541 1.00 83.44 89 SER A C 1
ATOM 692 O O . SER A 1 89 ? -5.898 -37.084 -46.644 1.00 83.44 89 SER A O 1
ATOM 694 N N . PHE A 1 90 ? -5.308 -35.780 -44.925 1.00 89.19 90 PHE A N 1
ATOM 695 C CA . PHE A 1 90 ? -4.087 -35.288 -45.556 1.00 89.19 90 PHE A CA 1
ATOM 696 C C . PHE A 1 90 ? -2.969 -36.345 -45.564 1.00 89.19 90 PHE A C 1
ATOM 698 O O . PHE A 1 90 ? -2.733 -37.052 -44.581 1.00 89.19 90 PHE A O 1
ATOM 705 N N . HIS A 1 91 ? -2.218 -36.422 -46.667 1.00 90.00 91 HIS A N 1
ATOM 706 C CA . HIS A 1 91 ? -1.205 -37.458 -46.885 1.00 90.00 91 HIS A CA 1
ATOM 707 C C . HIS A 1 91 ? -0.130 -37.492 -45.777 1.00 90.00 91 HIS A C 1
ATOM 709 O O . HIS A 1 91 ? 0.663 -36.560 -45.623 1.00 90.00 91 HIS A O 1
ATOM 715 N N . SER A 1 92 ? -0.008 -38.625 -45.076 1.00 87.44 92 SER A N 1
ATOM 716 C CA . SER A 1 92 ? 0.825 -38.789 -43.869 1.00 87.44 92 SER A CA 1
ATOM 717 C C . SER A 1 92 ? 2.313 -38.450 -44.056 1.00 87.44 92 SER A C 1
ATOM 719 O O . SER A 1 92 ? 2.867 -37.674 -43.282 1.00 87.44 92 SER A O 1
ATOM 721 N N . ASN A 1 93 ? 2.969 -38.955 -45.108 1.00 88.31 93 ASN A N 1
ATOM 722 C CA . ASN A 1 93 ? 4.399 -38.673 -45.331 1.00 88.31 93 ASN A CA 1
ATOM 723 C C . ASN A 1 93 ? 4.678 -37.199 -45.668 1.00 88.31 93 ASN A C 1
ATOM 725 O O . ASN A 1 93 ? 5.683 -36.641 -45.225 1.00 88.31 93 ASN A O 1
ATOM 729 N N . LEU A 1 94 ? 3.797 -36.568 -46.451 1.00 89.50 94 LEU A N 1
ATOM 730 C CA . LEU A 1 94 ? 3.914 -35.159 -46.812 1.00 89.50 94 LEU A CA 1
ATOM 731 C C . LEU A 1 94 ? 3.639 -34.270 -45.595 1.00 89.50 94 LEU A C 1
ATOM 733 O O . LEU A 1 94 ? 4.380 -33.320 -45.369 1.00 89.50 94 LEU A O 1
ATOM 737 N N . ARG A 1 95 ? 2.655 -34.634 -44.762 1.00 90.56 95 ARG A N 1
ATOM 738 C CA . ARG A 1 95 ? 2.377 -33.996 -43.467 1.00 90.56 95 ARG A CA 1
ATOM 739 C C . ARG A 1 95 ? 3.632 -33.932 -42.602 1.00 90.56 95 ARG A C 1
ATOM 741 O O . ARG A 1 95 ? 4.048 -32.852 -42.200 1.00 90.56 95 ARG A O 1
ATOM 748 N N . SER A 1 96 ? 4.288 -35.075 -42.385 1.00 90.56 96 SER A N 1
ATOM 749 C CA . SER A 1 96 ? 5.521 -35.142 -41.593 1.00 90.56 96 SER A CA 1
ATOM 750 C C . SER A 1 96 ? 6.670 -34.340 -42.213 1.00 90.56 96 SER A C 1
ATOM 752 O O . SER A 1 96 ? 7.445 -33.719 -41.484 1.00 90.56 96 SER A O 1
ATOM 754 N N . LEU A 1 97 ? 6.785 -34.325 -43.546 1.00 91.56 97 LEU A N 1
ATOM 755 C CA . LEU A 1 97 ? 7.807 -33.551 -44.253 1.00 91.56 97 LEU A CA 1
ATOM 756 C C . LEU A 1 97 ? 7.586 -32.040 -44.100 1.00 91.56 97 LEU A C 1
ATOM 758 O O . LEU A 1 97 ? 8.526 -31.331 -43.749 1.00 91.56 97 LEU A O 1
ATOM 762 N N . ILE A 1 98 ? 6.360 -31.554 -44.311 1.00 92.06 98 ILE A N 1
ATOM 763 C CA . ILE A 1 98 ? 6.017 -30.133 -44.165 1.00 92.06 98 ILE A CA 1
ATOM 764 C C . ILE A 1 98 ? 6.233 -29.691 -42.714 1.00 92.06 98 ILE A C 1
ATOM 766 O O . ILE A 1 98 ? 6.892 -28.678 -42.491 1.00 92.06 98 ILE A O 1
ATOM 770 N N . THR A 1 99 ? 5.784 -30.471 -41.723 1.00 92.12 99 THR A N 1
ATOM 771 C CA . THR A 1 99 ? 6.043 -30.182 -40.301 1.00 92.12 99 THR A CA 1
ATOM 772 C C . THR A 1 99 ? 7.536 -30.029 -40.013 1.00 92.12 99 THR A C 1
ATOM 774 O O . THR A 1 99 ? 7.937 -29.083 -39.337 1.00 92.12 99 THR A O 1
ATOM 777 N N . LYS A 1 100 ? 8.376 -30.915 -40.561 1.00 92.44 100 LYS A N 1
ATOM 778 C CA . LYS A 1 100 ? 9.831 -30.833 -40.391 1.00 92.44 100 LYS A CA 1
ATOM 779 C C . LYS A 1 100 ? 10.413 -29.556 -41.014 1.00 92.44 100 LYS A C 1
ATOM 781 O O . LYS A 1 100 ? 11.177 -28.864 -40.349 1.00 92.44 100 LYS A O 1
ATOM 786 N N . ILE A 1 101 ? 10.013 -29.213 -42.241 1.00 92.38 101 ILE A N 1
ATOM 787 C CA . ILE A 1 101 ? 10.475 -28.002 -42.946 1.00 92.38 101 ILE A CA 1
ATOM 788 C C . ILE A 1 101 ? 10.079 -26.729 -42.185 1.00 92.38 101 ILE A C 1
ATOM 790 O O . ILE A 1 101 ? 10.890 -25.807 -42.055 1.00 92.38 101 ILE A O 1
ATOM 794 N N . LEU A 1 102 ? 8.845 -26.682 -41.675 1.00 92.12 102 LEU A N 1
ATOM 795 C CA . LEU A 1 102 ? 8.327 -25.560 -40.893 1.00 92.12 102 LEU A CA 1
ATOM 796 C C . LEU A 1 102 ? 9.130 -25.369 -39.600 1.00 92.12 102 LEU A C 1
ATOM 798 O O . LEU A 1 102 ? 9.539 -24.249 -39.307 1.00 92.12 102 LEU A O 1
ATOM 802 N N . LEU A 1 103 ? 9.405 -26.449 -38.859 1.00 91.38 103 LEU A N 1
ATOM 803 C CA . LEU A 1 103 ? 10.191 -26.389 -37.621 1.00 91.38 103 LEU A CA 1
ATOM 804 C C . LEU A 1 103 ? 11.632 -25.936 -37.874 1.00 91.38 103 LEU A C 1
ATOM 806 O O . LEU A 1 103 ? 12.107 -25.039 -37.178 1.00 91.38 103 LEU A O 1
ATOM 810 N N . GLU A 1 104 ? 12.300 -26.499 -38.885 1.00 92.19 104 GLU A N 1
ATOM 811 C CA . GLU A 1 104 ? 13.692 -26.170 -39.228 1.00 92.19 104 GLU A CA 1
ATOM 812 C C . GLU A 1 104 ? 13.879 -24.688 -39.586 1.00 92.19 104 GLU A C 1
ATOM 814 O O . GLU A 1 104 ? 14.871 -24.077 -39.187 1.00 92.19 104 GLU A O 1
ATOM 819 N N . ASN A 1 105 ? 12.923 -24.087 -40.302 1.00 89.44 105 ASN A N 1
ATOM 820 C CA . ASN A 1 105 ? 13.021 -22.692 -40.739 1.00 89.44 105 ASN A CA 1
ATOM 821 C C . ASN A 1 105 ? 12.342 -21.691 -39.787 1.00 89.44 105 ASN A C 1
ATOM 823 O O . ASN A 1 105 ? 12.558 -20.484 -39.917 1.00 89.44 105 ASN A O 1
ATOM 827 N N . SER A 1 106 ? 11.561 -22.161 -38.807 1.00 86.44 106 SER A N 1
ATOM 828 C CA . SER A 1 106 ? 10.737 -21.323 -37.922 1.00 86.44 106 SER A CA 1
ATOM 829 C C . SER A 1 106 ? 11.510 -20.199 -37.221 1.00 86.44 106 SER A C 1
ATOM 831 O O . SER A 1 106 ? 11.015 -19.076 -37.135 1.00 86.44 106 SER A O 1
ATOM 833 N N . ALA A 1 107 ? 12.729 -20.465 -36.739 1.00 84.44 107 ALA A N 1
ATOM 834 C CA . ALA A 1 107 ? 13.554 -19.474 -36.048 1.00 84.44 107 ALA A CA 1
ATOM 835 C C . ALA A 1 107 ? 14.048 -18.368 -36.997 1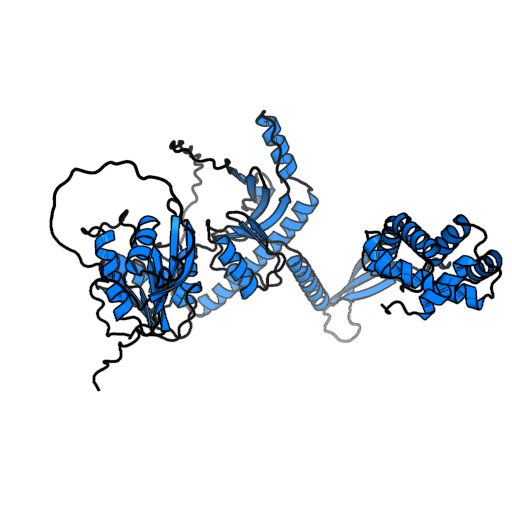.00 84.44 107 ALA A C 1
ATOM 837 O O . ALA A 1 107 ? 13.978 -17.184 -36.667 1.00 84.44 107 ALA A O 1
ATOM 838 N N . ALA A 1 108 ? 14.503 -18.745 -38.196 1.00 86.44 108 ALA A N 1
ATOM 839 C CA . ALA A 1 108 ? 14.968 -17.801 -39.209 1.00 86.44 108 ALA A CA 1
ATOM 840 C C . ALA A 1 108 ? 13.814 -16.930 -39.726 1.00 86.44 108 ALA A C 1
ATOM 842 O O . ALA A 1 108 ? 13.926 -15.707 -39.756 1.00 86.44 108 ALA A O 1
ATOM 843 N N . TRP A 1 109 ? 12.681 -17.553 -40.043 1.00 89.12 109 TRP A N 1
ATOM 844 C CA . TRP A 1 109 ? 11.469 -16.881 -40.503 1.00 89.12 109 TRP A CA 1
ATOM 845 C C . TRP A 1 109 ? 10.851 -15.960 -39.459 1.00 89.12 109 TRP A C 1
ATOM 847 O O . TRP A 1 109 ? 10.334 -14.905 -39.804 1.00 89.12 109 TRP A O 1
ATOM 857 N N . ARG A 1 110 ? 10.948 -16.303 -38.173 1.00 83.56 110 ARG A N 1
ATOM 858 C CA . ARG A 1 110 ? 10.524 -15.424 -37.079 1.00 83.56 110 ARG A CA 1
ATOM 859 C C . ARG A 1 110 ? 11.407 -14.191 -36.966 1.00 83.56 110 ARG A C 1
ATOM 861 O O . ARG A 1 110 ? 10.883 -13.092 -36.836 1.00 83.56 110 ARG A O 1
ATOM 868 N N . ASN A 1 111 ? 12.725 -14.357 -37.058 1.00 79.62 111 ASN A N 1
ATOM 869 C CA . ASN A 1 111 ? 13.656 -13.229 -37.064 1.00 79.62 111 ASN A CA 1
ATOM 870 C C . ASN A 1 111 ? 13.435 -12.333 -38.291 1.00 79.62 111 ASN A C 1
ATOM 872 O O . ASN A 1 111 ? 13.426 -11.112 -38.162 1.00 79.62 111 ASN A O 1
ATOM 876 N N . GLU A 1 112 ? 13.194 -12.929 -39.461 1.00 78.19 112 GLU A N 1
ATOM 877 C CA . GLU A 1 112 ? 12.843 -12.206 -40.685 1.00 78.19 112 GLU A CA 1
ATOM 878 C C . GLU A 1 112 ? 11.499 -11.475 -40.542 1.00 78.19 112 GLU A C 1
ATOM 880 O O . GLU A 1 112 ? 11.408 -10.299 -40.880 1.00 78.19 112 GLU A O 1
ATOM 885 N N . ALA A 1 113 ? 10.478 -12.123 -39.973 1.00 73.88 113 ALA A N 1
ATOM 886 C CA . ALA A 1 113 ? 9.176 -11.517 -39.716 1.00 73.88 113 ALA A CA 1
ATOM 887 C C . ALA A 1 113 ? 9.276 -10.346 -38.732 1.00 73.88 113 ALA A C 1
ATOM 889 O O . ALA A 1 113 ? 8.683 -9.309 -38.991 1.00 73.88 113 ALA A O 1
ATOM 890 N N . VAL A 1 114 ? 10.052 -10.473 -37.648 1.00 70.00 114 VAL A N 1
ATOM 891 C CA . VAL A 1 114 ? 10.322 -9.384 -36.690 1.00 70.00 114 VAL A CA 1
ATOM 892 C C . VAL A 1 114 ? 11.100 -8.245 -37.353 1.00 70.00 114 VAL A C 1
ATOM 894 O O . VAL A 1 114 ? 10.765 -7.082 -37.151 1.00 70.00 114 VAL A O 1
ATOM 897 N N . SER A 1 115 ? 12.096 -8.555 -38.186 1.00 66.00 115 SER A N 1
ATOM 898 C CA . SER A 1 115 ? 12.871 -7.547 -38.922 1.00 66.00 115 SER A CA 1
ATOM 899 C C . SER A 1 115 ? 12.038 -6.805 -39.972 1.00 66.00 115 SER A C 1
ATOM 901 O O . SER A 1 115 ? 12.314 -5.640 -40.248 1.00 66.00 115 SER A O 1
ATOM 903 N N . ASN A 1 116 ? 11.041 -7.477 -40.554 1.00 62.25 116 ASN A N 1
ATOM 904 C CA . ASN A 1 116 ? 10.136 -6.940 -41.569 1.00 62.25 116 ASN A CA 1
ATOM 905 C C . ASN A 1 116 ? 8.779 -6.504 -40.990 1.00 62.25 116 ASN A C 1
ATOM 907 O O . ASN A 1 116 ? 7.857 -6.209 -41.755 1.00 62.25 116 ASN A O 1
ATOM 911 N N . GLN A 1 117 ? 8.627 -6.464 -39.660 1.00 58.66 117 GLN A N 1
ATOM 912 C CA . GLN A 1 117 ? 7.452 -5.858 -39.041 1.00 58.66 117 GLN A CA 1
ATOM 913 C C . GLN A 1 117 ? 7.360 -4.407 -39.508 1.00 58.66 117 GLN A C 1
ATOM 915 O O . GLN A 1 117 ? 8.358 -3.686 -39.532 1.00 58.66 117 GLN A O 1
ATOM 920 N N . ILE A 1 118 ? 6.150 -3.985 -39.881 1.00 53.22 118 ILE A N 1
ATOM 921 C CA . ILE A 1 118 ? 5.847 -2.594 -40.214 1.00 53.22 118 ILE A CA 1
ATOM 922 C C . ILE A 1 118 ? 6.111 -1.769 -38.950 1.00 53.22 118 ILE A C 1
ATOM 924 O O . ILE A 1 118 ? 5.256 -1.652 -38.075 1.00 53.22 118 ILE A O 1
ATOM 928 N N . SER A 1 119 ? 7.328 -1.249 -38.817 1.00 47.56 119 SER A N 1
ATOM 929 C CA . SER A 1 119 ? 7.655 -0.241 -37.824 1.00 47.56 119 SER A CA 1
ATOM 930 C C . SER A 1 119 ? 7.177 1.113 -38.330 1.00 47.56 119 SER A C 1
ATOM 932 O O . SER A 1 119 ? 7.080 1.336 -39.539 1.00 47.56 119 SER A O 1
ATOM 934 N N . LEU A 1 120 ? 6.936 2.041 -37.405 1.00 49.66 120 LEU A N 1
ATOM 935 C CA . LEU A 1 120 ? 6.803 3.457 -37.745 1.00 49.66 120 LEU A CA 1
ATOM 936 C C . LEU A 1 120 ? 8.002 3.901 -38.617 1.00 49.66 120 LEU A C 1
ATOM 938 O O . LEU A 1 120 ? 9.093 3.330 -38.453 1.00 49.66 120 LEU A O 1
ATOM 942 N N . PRO A 1 121 ? 7.823 4.882 -39.526 1.00 56.59 121 PRO A N 1
ATOM 943 C CA . PRO A 1 121 ? 8.918 5.442 -40.313 1.00 56.59 121 PRO A CA 1
ATOM 944 C C . PRO A 1 121 ? 10.089 5.791 -39.397 1.00 56.59 121 PRO A C 1
ATOM 946 O O . PRO A 1 121 ? 9.903 6.421 -38.350 1.00 56.59 121 PRO A O 1
ATOM 949 N N . LYS A 1 122 ? 11.295 5.343 -39.748 1.00 53.75 122 LYS A N 1
ATOM 950 C CA . LYS A 1 122 ? 12.470 5.584 -38.908 1.00 53.75 122 LYS A CA 1
ATOM 951 C C . LYS A 1 122 ? 12.902 7.032 -39.087 1.00 53.75 122 LYS A C 1
ATOM 953 O O . LYS A 1 122 ? 13.169 7.463 -40.202 1.00 53.75 122 LYS A O 1
ATOM 958 N N . LEU A 1 123 ? 12.968 7.784 -37.993 1.00 58.44 123 LEU A N 1
ATOM 959 C CA . LEU A 1 123 ? 13.532 9.129 -37.995 1.00 58.44 123 LEU A CA 1
ATOM 960 C C . LEU A 1 123 ? 15.039 9.033 -38.265 1.00 58.44 123 LEU A C 1
ATOM 962 O O . LEU A 1 123 ? 15.774 8.472 -37.456 1.00 58.44 123 LEU A O 1
ATOM 966 N N . VAL A 1 124 ? 15.475 9.549 -39.410 1.00 73.44 124 VAL A N 1
ATOM 967 C CA . VAL A 1 124 ? 16.879 9.553 -39.847 1.00 73.44 124 VAL A CA 1
ATOM 968 C C . VAL A 1 124 ? 17.603 10.777 -39.311 1.00 73.44 124 VAL A C 1
ATOM 970 O O . VAL A 1 124 ? 18.738 10.685 -38.856 1.00 73.44 124 VAL A O 1
ATOM 973 N N . ASP A 1 125 ? 16.934 11.923 -39.369 1.00 71.75 125 ASP A N 1
ATOM 974 C CA . ASP A 1 125 ? 17.510 13.216 -39.030 1.00 71.75 125 ASP A CA 1
ATOM 975 C C . ASP A 1 125 ? 16.423 14.129 -38.463 1.00 71.75 125 ASP A C 1
ATOM 977 O O . ASP A 1 125 ? 15.262 14.062 -38.882 1.00 71.75 125 ASP A O 1
ATOM 981 N N . LEU A 1 126 ? 16.796 14.966 -37.501 1.00 75.06 126 LEU A N 1
ATOM 982 C CA . LEU A 1 126 ? 15.902 15.917 -36.853 1.00 75.06 126 LEU A CA 1
ATOM 983 C C . LEU A 1 126 ? 16.640 17.233 -36.662 1.00 75.06 126 LEU A C 1
ATOM 985 O O . LEU A 1 126 ? 17.557 17.340 -35.848 1.00 75.06 126 LEU A O 1
ATOM 989 N N . GLU A 1 127 ? 16.187 18.246 -37.386 1.00 77.81 127 GLU A N 1
ATOM 990 C CA . GLU A 1 127 ? 16.685 19.609 -37.295 1.00 77.81 127 GLU A CA 1
ATOM 991 C C . GLU A 1 127 ? 15.575 20.501 -36.743 1.00 77.81 127 GLU A C 1
ATOM 993 O O . GLU A 1 127 ? 14.411 20.378 -37.125 1.00 77.81 127 GLU A O 1
ATOM 998 N N . TRP A 1 128 ? 15.904 21.396 -35.816 1.00 79.50 128 TRP A N 1
ATOM 999 C CA . TRP A 1 128 ? 14.941 22.360 -35.295 1.00 79.50 128 TRP A CA 1
ATOM 1000 C C . TRP A 1 128 ? 15.549 23.753 -35.243 1.00 79.50 128 TRP A C 1
ATOM 1002 O O . TRP A 1 128 ? 16.743 23.920 -34.989 1.00 79.50 128 TRP A O 1
ATOM 1012 N N . ARG A 1 129 ? 14.712 24.767 -35.460 1.00 79.12 129 ARG A N 1
ATOM 1013 C CA . ARG A 1 129 ? 15.093 26.175 -35.327 1.00 79.12 129 ARG A CA 1
ATOM 1014 C C . ARG A 1 129 ? 13.949 27.002 -34.763 1.00 79.12 129 ARG A C 1
ATOM 1016 O O . ARG A 1 129 ? 12.785 26.644 -34.915 1.00 79.12 129 ARG A O 1
ATOM 1023 N N . VAL A 1 130 ? 14.275 28.116 -34.117 1.00 74.94 130 VAL A N 1
ATOM 1024 C CA . VAL A 1 130 ? 13.281 29.061 -33.592 1.00 74.94 130 VAL A CA 1
ATOM 1025 C C . VAL A 1 130 ? 13.322 30.316 -34.443 1.00 74.94 130 VAL A C 1
ATOM 1027 O O . VAL A 1 130 ? 14.298 31.062 -34.395 1.00 74.94 130 VAL A O 1
ATOM 1030 N N . ASP A 1 131 ? 12.249 30.547 -35.191 1.00 72.31 131 ASP A N 1
ATOM 1031 C CA . ASP A 1 131 ? 12.094 31.727 -36.032 1.00 72.31 131 ASP A CA 1
ATOM 1032 C C . ASP A 1 131 ? 11.206 32.758 -35.323 1.00 72.31 131 ASP A C 1
ATOM 1034 O O . ASP A 1 131 ? 10.179 32.440 -34.715 1.00 72.31 131 ASP A O 1
ATOM 1038 N N . MET A 1 132 ? 11.606 34.027 -35.398 1.00 65.75 132 MET A N 1
ATOM 1039 C CA . MET A 1 132 ? 10.800 35.151 -34.927 1.00 65.75 132 MET A CA 1
ATOM 1040 C C . MET A 1 132 ? 9.935 35.641 -36.085 1.00 65.75 132 MET A C 1
ATOM 1042 O O . MET A 1 132 ? 10.432 36.302 -36.996 1.00 65.75 132 MET A O 1
ATOM 1046 N N . LYS A 1 133 ? 8.632 35.342 -36.065 1.00 59.91 133 LYS A N 1
ATOM 1047 C CA . LYS A 1 133 ? 7.719 35.900 -37.068 1.00 59.91 133 LYS A CA 1
ATOM 1048 C C . LYS A 1 133 ? 7.460 37.371 -36.745 1.00 59.91 133 LYS A C 1
ATOM 1050 O O . LYS A 1 133 ? 6.806 37.696 -35.755 1.00 59.91 133 LYS A O 1
ATOM 1055 N N . THR A 1 134 ? 7.969 38.273 -37.578 1.00 56.59 134 THR A N 1
ATOM 1056 C CA . THR A 1 134 ? 7.517 39.667 -37.596 1.00 56.59 134 THR A CA 1
ATOM 1057 C C . THR A 1 134 ? 6.247 39.755 -38.431 1.00 56.59 134 THR A C 1
ATOM 1059 O O . THR A 1 134 ? 6.300 39.575 -39.645 1.00 56.59 134 THR A O 1
ATOM 1062 N N . ALA A 1 135 ? 5.105 40.013 -37.790 1.00 52.19 135 ALA A N 1
ATOM 1063 C CA . ALA A 1 135 ? 3.868 40.330 -38.501 1.00 52.19 135 ALA A CA 1
ATOM 1064 C C . ALA A 1 135 ? 4.078 41.589 -39.363 1.00 52.19 135 ALA A C 1
ATOM 1066 O O . ALA A 1 135 ? 4.619 42.585 -38.876 1.00 52.19 135 ALA A O 1
ATOM 1067 N N . SER A 1 136 ? 3.694 41.526 -40.642 1.00 53.06 136 SER A N 1
ATOM 1068 C CA . SER A 1 136 ? 3.927 42.616 -41.600 1.00 53.06 136 SER A CA 1
ATOM 1069 C C . SER A 1 136 ? 2.926 43.766 -41.467 1.00 53.06 136 SER A C 1
ATOM 1071 O O . SER A 1 136 ? 3.255 44.874 -41.876 1.00 53.06 136 SER A O 1
ATOM 1073 N N . ASP A 1 137 ? 1.758 43.553 -40.853 1.00 55.12 137 ASP A N 1
ATOM 1074 C CA . ASP A 1 137 ? 0.703 44.567 -40.811 1.00 55.12 137 ASP A CA 1
ATOM 1075 C C . ASP A 1 137 ? 0.302 44.954 -39.376 1.00 55.12 137 ASP A C 1
ATOM 1077 O O . ASP A 1 137 ? -0.049 44.120 -38.545 1.00 55.12 137 ASP A O 1
ATOM 1081 N N . SER A 1 138 ? 0.361 46.270 -39.129 1.00 51.19 138 SER A N 1
ATOM 1082 C CA . SER A 1 138 ? -0.254 47.024 -38.021 1.00 51.19 138 SER A CA 1
ATOM 1083 C C . SER A 1 138 ? 0.338 46.878 -36.599 1.00 51.19 138 SER A C 1
ATOM 1085 O O . SER A 1 138 ? -0.110 46.086 -35.779 1.00 51.19 138 SER A O 1
ATOM 1087 N N . LEU A 1 139 ? 1.296 47.769 -36.290 1.00 53.84 139 LEU A N 1
ATOM 1088 C CA . LEU A 1 139 ? 1.597 48.481 -35.018 1.00 53.84 139 LEU A CA 1
ATOM 1089 C C . LEU A 1 139 ? 1.544 47.788 -33.631 1.00 53.84 139 LEU A C 1
ATOM 1091 O O . LEU A 1 139 ? 1.794 48.455 -32.630 1.00 53.84 139 LEU A O 1
ATOM 1095 N N . SER A 1 140 ? 1.375 46.472 -33.529 1.00 50.56 140 SER A N 1
ATOM 1096 C CA . SER A 1 140 ? 1.607 45.710 -32.293 1.00 50.56 140 SER A CA 1
ATOM 1097 C C . SER A 1 140 ? 2.605 44.583 -32.561 1.00 50.56 140 SER A C 1
ATOM 1099 O O . SER A 1 140 ? 2.261 43.428 -32.789 1.00 50.56 140 SER A O 1
ATOM 1101 N N . ARG A 1 141 ? 3.896 44.940 -32.594 1.00 52.81 141 ARG A N 1
ATOM 1102 C CA . ARG A 1 141 ? 5.001 43.991 -32.797 1.00 52.81 141 ARG A CA 1
ATOM 1103 C C . ARG A 1 141 ? 5.191 43.120 -31.553 1.00 52.81 141 ARG A C 1
ATOM 1105 O O . ARG A 1 141 ? 6.082 43.375 -30.749 1.00 52.81 141 ARG A O 1
ATOM 1112 N N . LEU A 1 142 ? 4.391 42.072 -31.405 1.00 51.62 142 LEU A N 1
ATOM 1113 C CA . LEU A 1 142 ? 4.800 40.911 -30.622 1.00 51.62 142 LEU A CA 1
ATOM 1114 C C . LEU A 1 142 ? 5.485 39.947 -31.586 1.00 51.62 142 LEU A C 1
ATOM 1116 O O . LEU A 1 142 ? 4.838 39.305 -32.407 1.00 51.62 142 LEU A O 1
ATOM 1120 N N . ALA A 1 143 ? 6.816 39.895 -31.529 1.00 57.53 143 ALA A N 1
ATOM 1121 C CA . ALA A 1 143 ? 7.566 38.846 -32.199 1.00 57.53 143 ALA A CA 1
ATOM 1122 C C . ALA A 1 143 ? 7.236 37.528 -31.494 1.00 57.53 143 ALA A C 1
ATOM 1124 O O . ALA A 1 143 ? 7.677 37.304 -30.367 1.00 57.53 143 ALA A O 1
ATOM 1125 N N . VAL A 1 144 ? 6.412 36.691 -32.122 1.00 60.31 144 VAL A N 1
ATOM 1126 C CA . VAL A 1 144 ? 6.048 35.391 -31.556 1.00 60.31 144 VAL A CA 1
ATOM 1127 C C . VAL A 1 144 ? 7.123 34.384 -31.978 1.00 60.31 144 VAL A C 1
ATOM 1129 O O . VAL A 1 144 ? 7.241 34.098 -33.176 1.00 60.31 144 VAL A O 1
ATOM 1132 N N . PRO A 1 145 ? 7.945 33.871 -31.042 1.00 64.00 145 PRO A N 1
ATOM 1133 C CA . PRO A 1 145 ? 8.916 32.836 -31.363 1.00 64.00 145 PRO A CA 1
ATOM 1134 C C . PRO A 1 145 ? 8.163 31.554 -31.716 1.00 64.00 145 PRO A C 1
ATOM 1136 O O . PRO A 1 145 ? 7.328 31.084 -30.941 1.00 64.00 145 PRO A O 1
ATOM 1139 N N . THR A 1 146 ? 8.454 30.997 -32.886 1.00 69.88 146 THR A N 1
ATOM 1140 C CA . THR A 1 146 ? 7.826 29.765 -33.368 1.00 69.88 146 THR A CA 1
ATOM 1141 C C . THR A 1 146 ? 8.904 28.745 -33.702 1.00 69.88 146 THR A C 1
ATOM 1143 O O . THR A 1 146 ? 9.897 29.081 -34.345 1.00 69.88 146 THR A O 1
ATOM 1146 N N . CYS A 1 147 ? 8.742 27.510 -33.229 1.00 74.62 147 CYS A N 1
ATOM 1147 C CA . CYS A 1 147 ? 9.699 26.438 -33.472 1.00 74.62 147 CYS A CA 1
ATOM 1148 C C . CYS A 1 147 ? 9.346 25.735 -34.787 1.00 74.62 147 CYS A C 1
ATOM 1150 O O . CYS A 1 147 ? 8.230 25.249 -34.943 1.00 74.62 147 CYS A O 1
ATOM 1152 N N . LEU A 1 148 ? 10.281 25.680 -35.729 1.00 80.81 148 LEU A N 1
ATOM 1153 C CA . LEU A 1 148 ? 10.178 24.856 -36.927 1.00 80.81 148 LEU A CA 1
ATOM 1154 C C . LEU A 1 148 ? 10.989 23.586 -36.701 1.00 80.81 148 LEU A C 1
ATOM 1156 O O . LEU A 1 148 ? 12.193 23.656 -36.459 1.00 80.81 148 LEU A O 1
ATOM 1160 N N . LEU A 1 149 ? 10.320 22.442 -36.777 1.00 77.88 149 LEU A N 1
ATOM 1161 C CA . LEU A 1 149 ? 10.893 21.114 -36.615 1.00 77.88 149 LEU A CA 1
ATOM 1162 C C . LEU A 1 149 ? 10.873 20.402 -37.967 1.00 77.88 149 LEU A C 1
ATOM 1164 O O . LEU A 1 149 ? 9.802 20.150 -38.508 1.00 77.88 149 LEU A O 1
ATOM 1168 N N . GLN A 1 150 ? 12.035 20.061 -38.506 1.00 80.75 150 GLN A N 1
ATOM 1169 C CA . GLN A 1 150 ? 12.182 19.303 -39.741 1.00 80.75 150 GLN A CA 1
ATOM 1170 C C . GLN A 1 150 ? 12.676 17.892 -39.419 1.00 80.75 150 GLN A C 1
ATOM 1172 O O . GLN A 1 150 ? 13.738 17.703 -38.836 1.00 80.75 150 GLN A O 1
ATOM 1177 N N . MET A 1 151 ? 11.891 16.893 -39.802 1.00 77.00 151 MET A N 1
ATOM 1178 C CA . MET A 1 151 ? 12.156 15.478 -39.563 1.00 77.00 151 MET A CA 1
ATOM 1179 C C . MET A 1 151 ? 12.366 14.783 -40.903 1.00 77.00 151 MET A C 1
ATOM 1181 O O . MET A 1 151 ? 11.468 14.804 -41.742 1.00 77.00 151 MET A O 1
ATOM 1185 N N . LYS A 1 152 ? 13.520 14.151 -41.117 1.00 78.00 152 LYS A N 1
ATOM 1186 C CA . LYS A 1 152 ? 13.723 13.252 -42.261 1.00 78.00 152 LYS A CA 1
ATOM 1187 C C . LYS A 1 152 ? 13.326 11.848 -41.851 1.00 78.00 152 LYS A C 1
ATOM 1189 O O . LYS A 1 152 ? 13.857 11.308 -40.880 1.00 78.00 152 LYS A O 1
ATOM 1194 N N . LEU A 1 153 ? 12.377 11.273 -42.569 1.00 72.94 153 LEU A N 1
ATOM 1195 C CA . LEU A 1 153 ? 11.844 9.948 -42.303 1.00 72.94 153 LEU A CA 1
ATOM 1196 C C . LEU A 1 153 ? 12.370 8.971 -43.354 1.00 72.94 153 LEU A C 1
ATOM 1198 O O . LEU A 1 153 ? 12.524 9.312 -44.523 1.00 72.94 153 LEU A O 1
ATOM 1202 N N . GLN A 1 154 ? 12.633 7.742 -42.931 1.00 65.56 154 GLN A N 1
ATOM 1203 C CA . GLN A 1 154 ? 12.895 6.609 -43.804 1.00 65.56 154 GLN A CA 1
ATOM 1204 C C . GLN A 1 154 ? 11.690 5.678 -43.747 1.00 65.56 154 GLN A C 1
ATOM 1206 O O . GLN A 1 154 ? 11.408 5.078 -42.704 1.00 65.56 154 GLN A O 1
ATOM 1211 N N . ASP A 1 155 ? 10.989 5.555 -44.873 1.00 57.38 155 ASP A N 1
ATOM 1212 C CA . ASP A 1 155 ? 9.914 4.582 -45.019 1.00 57.38 155 ASP A CA 1
ATOM 1213 C C . ASP A 1 155 ? 10.496 3.175 -45.159 1.00 57.38 155 ASP A C 1
ATOM 1215 O O . ASP A 1 155 ? 11.387 2.911 -45.966 1.00 57.38 155 ASP A O 1
ATOM 1219 N N . SER A 1 156 ? 9.969 2.245 -44.366 1.00 53.78 156 SER A N 1
ATOM 1220 C CA . SER A 1 156 ? 10.395 0.841 -44.348 1.00 53.78 156 SER A CA 1
ATOM 1221 C C . SER A 1 156 ? 9.902 0.044 -45.565 1.00 53.78 156 SER A C 1
ATOM 1223 O O . SER A 1 156 ? 10.155 -1.156 -45.657 1.00 53.78 156 SER A O 1
ATOM 1225 N N . SER A 1 157 ? 9.164 0.666 -46.490 1.00 50.44 157 SER A N 1
ATOM 1226 C CA . SER A 1 157 ? 8.602 -0.001 -47.663 1.00 50.44 157 SER A CA 1
ATOM 1227 C C . SER A 1 157 ? 9.372 0.336 -48.936 1.00 50.44 157 SER A C 1
ATOM 1229 O O . SER A 1 157 ? 9.525 1.502 -49.271 1.00 50.44 157 SER A O 1
ATOM 1231 N N . CYS A 1 158 ? 9.723 -0.725 -49.667 1.00 41.75 158 CYS A N 1
ATOM 1232 C CA . CYS A 1 158 ? 10.181 -0.806 -51.058 1.00 41.75 158 CYS A CA 1
ATOM 1233 C C . CYS A 1 158 ? 11.666 -0.500 -51.366 1.00 41.75 158 CYS A C 1
ATOM 1235 O O . CYS A 1 158 ? 12.082 0.621 -51.629 1.00 41.75 158 CYS A O 1
ATOM 1237 N N . ASN A 1 159 ? 12.447 -1.584 -51.491 1.00 43.53 159 ASN A N 1
ATOM 1238 C CA . ASN A 1 159 ? 13.671 -1.672 -52.302 1.00 43.53 159 ASN A CA 1
ATOM 1239 C C . ASN A 1 159 ? 13.334 -1.562 -53.810 1.00 43.53 159 ASN A C 1
ATOM 1241 O O . ASN A 1 159 ? 13.620 -2.461 -54.601 1.00 43.53 159 ASN A O 1
ATOM 1245 N N . THR A 1 160 ? 12.691 -0.476 -54.228 1.00 43.00 160 THR A N 1
ATOM 1246 C CA . THR A 1 160 ? 12.540 -0.119 -55.644 1.00 43.00 160 THR A CA 1
ATOM 1247 C C . THR A 1 160 ? 13.173 1.246 -55.836 1.00 43.00 160 THR A C 1
ATOM 1249 O O . THR A 1 160 ? 12.792 2.199 -55.166 1.00 43.00 160 THR A O 1
ATOM 1252 N N . GLY A 1 161 ? 14.198 1.303 -56.688 1.00 44.78 161 GLY A N 1
ATOM 1253 C CA . GLY A 1 161 ? 15.103 2.440 -56.832 1.00 44.78 161 GLY A CA 1
ATOM 1254 C C . GLY A 1 161 ? 14.397 3.791 -56.948 1.00 44.78 161 GLY A C 1
ATOM 1255 O O . GLY A 1 161 ? 13.590 4.010 -57.847 1.00 44.78 161 GLY A O 1
ATOM 1256 N N . GLY A 1 162 ? 14.761 4.690 -56.035 1.00 44.19 162 GLY A N 1
ATOM 1257 C CA . GLY A 1 162 ? 14.318 6.077 -55.972 1.00 44.19 162 GLY A CA 1
ATOM 1258 C C . GLY A 1 162 ? 14.642 6.654 -54.597 1.00 44.19 162 GLY A C 1
ATOM 1259 O O . GLY A 1 162 ? 13.833 6.560 -53.683 1.00 44.19 162 GLY A O 1
ATOM 1260 N N . HIS A 1 163 ? 15.843 7.214 -54.421 1.00 46.78 163 HIS A N 1
ATOM 1261 C CA . HIS A 1 163 ? 16.210 7.926 -53.194 1.00 46.78 163 HIS A CA 1
ATOM 1262 C C . HIS A 1 163 ? 15.405 9.226 -53.097 1.00 46.78 163 HIS A C 1
ATOM 1264 O O . HIS A 1 163 ? 15.790 10.244 -53.666 1.00 46.78 163 HIS A O 1
ATOM 1270 N N . SER A 1 164 ? 14.288 9.194 -52.380 1.00 50.50 164 SER A N 1
ATOM 1271 C CA . SER A 1 164 ? 13.638 10.395 -51.868 1.00 50.50 164 SER A CA 1
ATOM 1272 C C . SER A 1 164 ? 13.334 10.142 -50.401 1.00 50.50 164 SER A C 1
ATOM 1274 O O . SER A 1 164 ? 12.412 9.403 -50.083 1.00 50.50 164 SER A O 1
ATOM 1276 N N . GLU A 1 165 ? 14.148 10.704 -49.510 1.00 60.94 165 GLU A N 1
ATOM 1277 C CA . GLU A 1 165 ? 13.886 10.705 -48.070 1.00 60.94 165 GLU A CA 1
ATOM 1278 C C . GLU A 1 165 ? 12.734 11.688 -47.804 1.00 60.94 165 GLU A C 1
ATOM 1280 O O . GLU A 1 165 ? 12.914 12.891 -48.022 1.00 60.94 165 GLU A O 1
ATOM 1285 N N . PRO A 1 166 ? 11.532 11.240 -47.399 1.00 66.00 166 PRO A N 1
ATOM 1286 C CA . PRO A 1 166 ? 10.455 12.163 -47.066 1.00 66.00 166 PRO A CA 1
ATOM 1287 C C . PRO A 1 166 ? 10.852 13.034 -45.866 1.00 66.00 166 PRO A C 1
ATOM 1289 O O . PRO A 1 166 ? 11.052 12.543 -44.756 1.00 66.00 166 PRO A O 1
ATOM 1292 N N . SER A 1 167 ? 10.954 14.348 -46.079 1.00 69.19 167 SER A N 1
ATOM 1293 C CA . SER A 1 167 ? 11.133 15.322 -45.001 1.00 69.19 167 SER A CA 1
ATOM 1294 C C . SER A 1 167 ? 9.797 15.947 -44.616 1.00 69.19 167 SER A C 1
ATOM 1296 O O . SER A 1 167 ? 9.128 16.548 -45.458 1.00 69.19 167 SER A O 1
ATOM 1298 N N . VAL A 1 168 ? 9.429 15.850 -43.343 1.00 75.06 168 VAL A N 1
ATOM 1299 C CA . VAL A 1 168 ? 8.239 16.480 -42.769 1.00 75.06 168 VAL A CA 1
ATOM 1300 C C . VAL A 1 168 ? 8.676 17.696 -41.963 1.00 75.06 168 VAL A C 1
ATOM 1302 O O . VAL A 1 168 ? 9.446 17.558 -41.016 1.00 75.06 168 VAL A O 1
ATOM 1305 N N . THR A 1 169 ? 8.173 18.879 -42.313 1.00 77.50 169 THR A N 1
ATOM 1306 C CA . THR A 1 169 ? 8.399 20.105 -41.535 1.00 77.50 169 THR A CA 1
ATOM 1307 C C . THR A 1 169 ? 7.129 20.474 -40.781 1.00 77.50 169 THR A C 1
ATOM 1309 O O . THR A 1 169 ? 6.074 20.661 -41.383 1.00 77.50 169 THR A O 1
ATOM 1312 N N . MET A 1 170 ? 7.234 20.583 -39.461 1.00 74.94 170 MET A N 1
ATOM 1313 C CA . MET A 1 170 ? 6.161 20.973 -38.556 1.00 74.94 170 MET A CA 1
ATOM 1314 C C . MET A 1 170 ? 6.462 22.332 -37.934 1.00 74.94 170 MET A C 1
ATOM 1316 O O . MET A 1 170 ? 7.563 22.579 -37.448 1.00 74.94 170 MET A O 1
ATOM 1320 N N . GLU A 1 171 ? 5.459 23.202 -37.916 1.00 80.25 171 GLU A N 1
ATOM 1321 C CA . GLU A 1 171 ? 5.507 24.463 -37.187 1.00 80.25 171 GLU A CA 1
ATOM 1322 C C . GLU A 1 171 ? 4.813 24.292 -35.833 1.00 80.25 171 GLU A C 1
ATOM 1324 O O . GLU A 1 171 ? 3.633 23.952 -35.765 1.00 80.25 171 GLU A O 1
ATOM 1329 N N . LEU A 1 172 ? 5.555 24.519 -34.752 1.00 76.31 172 LEU A N 1
ATOM 1330 C CA . LEU A 1 172 ? 5.098 24.350 -33.380 1.00 76.31 172 LEU A CA 1
ATOM 1331 C C . LEU A 1 172 ? 5.093 25.708 -32.673 1.00 76.31 172 LEU A C 1
ATOM 1333 O O . LEU A 1 172 ? 6.137 26.336 -32.465 1.00 76.31 172 LEU A O 1
ATOM 1337 N N . SER A 1 173 ? 3.903 26.153 -32.265 1.00 78.75 173 SER A N 1
ATOM 1338 C CA . SER A 1 173 ? 3.772 27.281 -31.339 1.00 78.75 173 SER A CA 1
ATOM 1339 C C . SER A 1 173 ? 4.330 26.907 -29.963 1.00 78.75 173 SER A C 1
ATOM 1341 O O . SER A 1 173 ? 4.434 25.726 -29.625 1.00 78.75 173 SER A O 1
ATOM 1343 N N . LYS A 1 174 ? 4.639 27.909 -29.130 1.00 70.06 174 LYS A N 1
ATOM 1344 C CA . LYS A 1 174 ? 5.061 27.680 -27.739 1.00 70.06 174 LYS A CA 1
ATOM 1345 C C . LYS A 1 174 ? 4.070 26.788 -26.975 1.00 70.06 174 LYS A C 1
ATOM 1347 O O . LYS A 1 174 ? 4.486 25.828 -26.342 1.00 70.06 174 LYS A O 1
ATOM 1352 N N . GLU A 1 175 ? 2.772 27.065 -27.088 1.00 75.06 175 GLU A N 1
ATOM 1353 C CA . GLU A 1 175 ? 1.714 26.290 -26.421 1.00 75.06 175 GLU A CA 1
ATOM 1354 C C . GLU A 1 175 ? 1.653 24.839 -26.918 1.00 75.06 175 GLU A C 1
ATOM 1356 O O . GLU A 1 175 ? 1.494 23.911 -26.124 1.00 75.06 175 GLU A O 1
ATOM 1361 N N . THR A 1 176 ? 1.829 24.630 -28.227 1.00 75.31 176 THR A N 1
ATOM 1362 C CA . THR A 1 176 ? 1.853 23.286 -28.824 1.00 75.31 176 THR A CA 1
ATOM 1363 C C . THR A 1 176 ? 3.079 22.511 -28.352 1.00 75.31 176 THR A C 1
ATOM 1365 O O . THR A 1 176 ? 2.957 21.353 -27.964 1.00 75.31 176 THR A O 1
ATOM 1368 N N . LEU A 1 177 ? 4.250 23.155 -28.324 1.00 71.12 177 LEU A N 1
ATOM 1369 C CA . LEU A 1 177 ? 5.491 22.550 -27.848 1.00 71.12 177 LEU A CA 1
ATOM 1370 C C . LEU A 1 177 ? 5.412 22.200 -26.357 1.00 71.12 177 LEU A C 1
ATOM 1372 O O . LEU A 1 177 ? 5.775 21.088 -25.985 1.00 71.12 177 LEU A O 1
ATOM 1376 N N . ASP A 1 178 ? 4.886 23.098 -25.522 1.00 66.81 178 ASP A N 1
ATOM 1377 C CA . ASP A 1 178 ? 4.663 22.837 -24.096 1.00 66.81 178 ASP A CA 1
ATOM 1378 C C . ASP A 1 178 ? 3.699 21.652 -23.902 1.00 66.81 178 ASP A C 1
ATOM 1380 O O . ASP A 1 178 ? 3.966 20.764 -23.094 1.00 66.81 178 ASP A O 1
ATOM 1384 N N . THR A 1 179 ? 2.628 21.569 -24.700 1.00 71.69 179 THR A N 1
ATOM 1385 C CA . THR A 1 179 ? 1.670 20.447 -24.670 1.00 71.69 179 THR A CA 1
ATOM 1386 C C . THR A 1 179 ? 2.300 19.133 -25.142 1.00 71.69 179 THR A C 1
ATOM 1388 O O . THR A 1 179 ? 2.042 18.080 -24.561 1.00 71.69 179 THR A O 1
ATOM 1391 N N . MET A 1 180 ? 3.149 19.165 -26.174 1.00 65.38 180 MET A N 1
ATOM 1392 C CA . MET A 1 180 ? 3.872 17.985 -26.659 1.00 65.38 180 MET A CA 1
ATOM 1393 C C . MET A 1 180 ? 4.919 17.506 -25.653 1.00 65.38 180 MET A C 1
ATOM 1395 O O . MET A 1 180 ? 5.021 16.306 -25.416 1.00 65.38 180 MET A O 1
ATOM 1399 N N . ILE A 1 181 ? 5.675 18.418 -25.036 1.00 66.38 181 ILE A N 1
ATOM 1400 C CA . ILE A 1 181 ? 6.643 18.091 -23.982 1.00 66.38 181 ILE A CA 1
ATOM 1401 C C . ILE A 1 181 ? 5.921 17.544 -22.749 1.00 66.38 181 ILE A C 1
ATOM 1403 O O . ILE A 1 181 ? 6.400 16.577 -22.162 1.00 66.38 181 ILE A O 1
ATOM 1407 N N . ASP A 1 182 ? 4.763 18.097 -22.381 1.00 59.84 182 ASP A N 1
ATOM 1408 C CA . ASP A 1 182 ? 3.914 17.546 -21.320 1.00 59.84 182 ASP A CA 1
ATOM 1409 C C . ASP A 1 182 ? 3.404 16.144 -21.695 1.00 59.84 182 ASP A C 1
ATOM 1411 O O . ASP A 1 182 ? 3.515 15.212 -20.905 1.00 59.84 182 ASP A O 1
ATOM 1415 N N . GLY A 1 183 ? 2.940 15.945 -22.933 1.00 56.25 183 GLY A N 1
ATOM 1416 C CA . GLY A 1 183 ? 2.510 14.642 -23.448 1.00 56.25 183 GLY A CA 1
ATOM 1417 C C . GLY A 1 183 ? 3.624 13.588 -23.442 1.00 56.25 183 GLY A C 1
ATOM 1418 O O . GLY A 1 183 ? 3.426 12.480 -22.947 1.00 56.25 183 GLY A O 1
ATOM 1419 N N . LEU A 1 184 ? 4.819 13.935 -23.923 1.00 58.66 184 LEU A N 1
ATOM 1420 C CA . LEU A 1 184 ? 6.005 13.071 -23.899 1.00 58.66 184 LEU A CA 1
ATOM 1421 C C . LEU A 1 184 ? 6.528 12.849 -22.475 1.00 58.66 184 LEU A C 1
ATOM 1423 O O . LEU A 1 184 ? 6.982 11.753 -22.149 1.00 58.66 184 LEU A O 1
ATOM 1427 N N . GLY A 1 185 ? 6.436 13.863 -21.614 1.00 51.03 185 GLY A N 1
ATOM 1428 C CA . GLY A 1 185 ? 6.730 13.773 -20.187 1.00 51.03 185 GLY A CA 1
ATOM 1429 C C . GLY A 1 185 ? 5.834 12.749 -19.501 1.00 51.03 185 GLY A C 1
ATOM 1430 O O . GLY A 1 185 ? 6.346 11.868 -18.813 1.00 51.03 185 GLY A O 1
ATOM 1431 N N . ARG A 1 186 ? 4.529 12.784 -19.794 1.00 53.34 186 ARG A N 1
ATOM 1432 C CA . ARG A 1 186 ? 3.558 11.786 -19.334 1.00 53.34 186 ARG A CA 1
ATOM 1433 C C . ARG A 1 186 ? 3.872 10.402 -19.887 1.00 53.34 186 ARG A C 1
ATOM 1435 O O . ARG A 1 186 ? 3.886 9.461 -19.114 1.00 53.34 186 ARG A O 1
ATOM 1442 N N . ILE A 1 187 ? 4.192 10.251 -21.175 1.00 55.69 187 ILE A N 1
ATOM 1443 C CA . ILE A 1 187 ? 4.581 8.944 -21.748 1.00 55.69 187 ILE A CA 1
ATOM 1444 C C . ILE A 1 187 ? 5.840 8.391 -21.057 1.00 55.69 187 ILE A C 1
ATOM 1446 O O . ILE A 1 187 ? 5.898 7.213 -20.712 1.00 55.69 187 ILE A O 1
ATOM 1450 N N . ARG A 1 188 ? 6.838 9.237 -20.783 1.00 54.06 188 ARG A N 1
ATOM 1451 C CA . ARG A 1 188 ? 8.027 8.850 -20.009 1.00 54.06 188 ARG A CA 1
ATOM 1452 C C . ARG A 1 188 ? 7.662 8.433 -18.582 1.00 54.06 188 ARG A C 1
ATOM 1454 O O . ARG A 1 188 ? 8.207 7.451 -18.088 1.00 54.06 188 ARG A O 1
ATOM 1461 N N . GLU A 1 189 ? 6.749 9.143 -17.924 1.00 51.53 189 GLU A N 1
ATOM 1462 C CA . GLU A 1 189 ? 6.231 8.782 -16.596 1.00 51.53 189 GLU A CA 1
ATOM 1463 C C . GLU A 1 189 ? 5.462 7.451 -16.617 1.00 51.53 189 GLU A C 1
ATOM 1465 O O . GLU A 1 189 ? 5.637 6.643 -15.712 1.00 51.53 189 GLU A O 1
ATOM 1470 N N . GLN A 1 190 ? 4.711 7.157 -17.683 1.00 49.88 190 GLN A N 1
ATOM 1471 C CA . GLN A 1 190 ? 4.025 5.870 -17.882 1.00 49.88 190 GLN A CA 1
ATOM 1472 C C . GLN A 1 190 ? 5.001 4.691 -18.032 1.00 49.88 190 GLN A C 1
ATOM 1474 O O . GLN A 1 190 ? 4.681 3.562 -17.670 1.00 49.88 190 GLN A O 1
ATOM 1479 N N . LEU A 1 191 ? 6.208 4.954 -18.539 1.00 56.50 191 LEU A N 1
ATOM 1480 C CA . LEU A 1 191 ? 7.295 3.976 -18.664 1.00 56.50 191 LEU A CA 1
ATOM 1481 C C . LEU A 1 191 ? 8.201 3.928 -17.425 1.00 56.50 191 LEU A C 1
ATOM 1483 O O . LEU A 1 191 ? 9.161 3.159 -17.380 1.00 56.50 191 LEU A O 1
ATOM 1487 N N . THR A 1 192 ? 7.928 4.760 -16.421 1.00 71.31 192 THR A N 1
ATOM 1488 C CA . THR A 1 192 ? 8.765 4.882 -15.235 1.00 71.31 192 THR A CA 1
ATOM 1489 C C . THR A 1 192 ? 8.338 3.877 -14.171 1.00 71.31 192 THR A C 1
ATOM 1491 O O . THR A 1 192 ? 7.277 3.999 -13.560 1.00 71.31 192 THR A O 1
ATOM 1494 N N . THR A 1 193 ? 9.201 2.903 -13.890 1.00 86.81 193 THR A N 1
ATOM 1495 C CA . THR A 1 193 ? 8.981 1.966 -12.786 1.00 86.81 193 THR A CA 1
ATOM 1496 C C . THR A 1 193 ? 9.279 2.632 -11.444 1.00 86.81 193 THR A C 1
ATOM 1498 O O . THR A 1 193 ? 10.316 3.270 -11.232 1.00 86.81 193 THR A O 1
ATOM 1501 N N . MET A 1 194 ? 8.371 2.450 -10.496 1.00 91.44 194 MET A N 1
ATOM 1502 C CA . MET A 1 194 ? 8.500 2.909 -9.121 1.00 91.44 194 MET A CA 1
ATOM 1503 C C . MET A 1 194 ? 8.540 1.706 -8.188 1.00 91.44 194 MET A C 1
ATOM 1505 O O . MET A 1 194 ? 8.158 0.591 -8.547 1.00 91.44 194 MET A O 1
ATOM 1509 N N . TYR A 1 195 ? 8.996 1.927 -6.961 1.00 93.50 195 TYR A N 1
ATOM 1510 C CA . TYR A 1 195 ? 8.811 0.935 -5.915 1.00 93.50 195 TYR A CA 1
ATOM 1511 C C . TYR A 1 195 ? 8.537 1.576 -4.565 1.00 93.50 195 TYR A C 1
ATOM 1513 O O . TYR A 1 195 ? 8.970 2.691 -4.261 1.00 93.50 195 TYR A O 1
ATOM 1521 N N . CYS A 1 196 ? 7.833 0.825 -3.734 1.00 94.81 196 CYS A N 1
ATOM 1522 C CA . CYS A 1 196 ? 7.533 1.165 -2.363 1.00 94.81 196 CYS A CA 1
ATOM 1523 C C . CYS A 1 196 ? 8.195 0.167 -1.417 1.00 94.81 196 CYS A C 1
ATOM 1525 O O . CYS A 1 196 ? 8.290 -1.021 -1.719 1.00 94.81 196 CYS A O 1
ATOM 1527 N N . THR A 1 197 ? 8.628 0.633 -0.249 1.00 91.00 197 THR A N 1
ATOM 1528 C CA . THR A 1 197 ? 8.921 -0.271 0.871 1.00 91.00 197 THR A CA 1
ATOM 1529 C C . THR A 1 197 ? 7.655 -0.515 1.679 1.00 91.00 197 THR A C 1
ATOM 1531 O O . THR A 1 197 ? 6.868 0.413 1.870 1.00 91.00 197 THR A O 1
ATOM 1534 N N . ALA A 1 198 ? 7.493 -1.724 2.201 1.00 92.44 198 ALA A N 1
ATOM 1535 C CA . ALA A 1 198 ? 6.381 -2.134 3.048 1.00 92.44 198 ALA A CA 1
ATOM 1536 C C . ALA A 1 198 ? 6.908 -2.861 4.294 1.00 92.44 198 ALA A C 1
ATOM 1538 O O . ALA A 1 198 ? 8.001 -3.429 4.275 1.00 92.44 198 ALA A O 1
ATOM 1539 N N . GLY A 1 199 ? 6.141 -2.827 5.383 1.00 86.50 199 GLY A N 1
ATOM 1540 C CA . GLY A 1 199 ? 6.405 -3.693 6.531 1.00 86.50 199 GLY A CA 1
ATOM 1541 C C . GLY A 1 199 ? 6.121 -5.152 6.169 1.00 86.50 199 GLY A C 1
ATOM 1542 O O . GLY A 1 199 ? 5.309 -5.414 5.287 1.00 86.50 199 GLY A O 1
ATOM 1543 N N . ALA A 1 200 ? 6.756 -6.104 6.852 1.00 87.12 200 ALA A N 1
ATOM 1544 C CA . ALA A 1 200 ? 6.503 -7.517 6.578 1.00 87.12 200 ALA A CA 1
ATOM 1545 C C . ALA A 1 200 ? 5.023 -7.867 6.820 1.00 87.12 200 ALA A C 1
ATOM 1547 O O . ALA A 1 200 ? 4.468 -7.561 7.881 1.00 87.12 200 ALA A O 1
ATOM 1548 N N . GLY A 1 201 ? 4.401 -8.502 5.829 1.00 89.25 201 GLY A N 1
ATOM 1549 C CA . GLY A 1 201 ? 2.972 -8.802 5.794 1.00 89.25 201 GLY A CA 1
ATOM 1550 C C . GLY A 1 201 ? 2.113 -7.686 5.192 1.00 89.25 201 GLY A C 1
ATOM 1551 O O . GLY A 1 201 ? 0.914 -7.872 5.042 1.00 89.25 201 GLY A O 1
ATOM 1552 N N . MET A 1 202 ? 2.669 -6.528 4.832 1.00 94.81 202 MET A N 1
ATOM 1553 C CA . MET A 1 202 ? 1.920 -5.428 4.202 1.00 94.81 202 MET A CA 1
ATOM 1554 C C . MET A 1 202 ? 2.023 -5.424 2.673 1.00 94.81 202 MET A C 1
ATOM 1556 O O . MET A 1 202 ? 1.338 -4.640 2.023 1.00 94.81 202 MET A O 1
ATOM 1560 N N . GLU A 1 203 ? 2.873 -6.269 2.090 1.00 94.25 203 GLU A N 1
ATOM 1561 C CA . GLU A 1 203 ? 3.193 -6.276 0.661 1.00 94.25 203 GLU A CA 1
ATOM 1562 C C . GLU A 1 203 ? 1.965 -6.575 -0.203 1.00 94.25 203 GLU A C 1
ATOM 1564 O O . GLU A 1 203 ? 1.732 -5.880 -1.188 1.00 94.25 203 GLU A O 1
ATOM 1569 N N . THR A 1 204 ? 1.148 -7.552 0.196 1.00 93.62 204 THR A N 1
ATOM 1570 C CA . THR A 1 204 ? -0.072 -7.925 -0.535 1.00 93.62 204 THR A CA 1
ATOM 1571 C C . THR A 1 204 ? -1.132 -6.832 -0.464 1.00 93.62 204 THR A C 1
ATOM 1573 O O . THR A 1 204 ? -1.681 -6.454 -1.490 1.00 93.62 204 THR A O 1
ATOM 1576 N N . LEU A 1 205 ? -1.352 -6.241 0.715 1.00 94.94 205 LEU A N 1
ATOM 1577 C CA . LEU A 1 205 ? -2.277 -5.113 0.873 1.00 94.94 205 LEU A CA 1
ATOM 1578 C C . LEU A 1 205 ? -1.836 -3.888 0.069 1.00 94.94 205 LEU A C 1
ATOM 1580 O O . LEU A 1 205 ? -2.672 -3.152 -0.448 1.00 94.94 205 LEU A O 1
ATOM 1584 N N . LEU A 1 206 ? -0.526 -3.668 -0.039 1.00 96.50 206 LEU A N 1
ATOM 1585 C CA . LEU A 1 206 ? 0.022 -2.616 -0.882 1.00 96.50 206 LEU A CA 1
ATOM 1586 C C . LEU A 1 206 ? -0.151 -2.926 -2.368 1.00 96.50 206 LEU A C 1
ATOM 1588 O O . LEU A 1 206 ? -0.518 -2.029 -3.120 1.00 96.50 206 LEU A O 1
ATOM 1592 N N . ALA A 1 207 ? 0.068 -4.168 -2.796 1.00 94.75 207 ALA A N 1
ATOM 1593 C CA . ALA A 1 207 ? -0.213 -4.581 -4.167 1.00 94.75 207 ALA A CA 1
ATOM 1594 C C . ALA A 1 207 ? -1.696 -4.365 -4.524 1.00 94.75 207 ALA A C 1
ATOM 1596 O O . ALA A 1 207 ? -1.988 -3.760 -5.557 1.00 94.75 207 ALA A O 1
ATOM 1597 N N . ASP A 1 208 ? -2.610 -4.754 -3.631 1.00 93.81 208 ASP A N 1
ATOM 1598 C CA . ASP A 1 208 ? -4.049 -4.530 -3.789 1.00 93.81 208 ASP A CA 1
ATOM 1599 C C . ASP A 1 208 ? -4.376 -3.027 -3.854 1.00 93.81 208 ASP A C 1
ATOM 1601 O O . ASP A 1 208 ? -5.102 -2.590 -4.747 1.00 93.81 208 ASP A O 1
ATOM 1605 N N . GLU A 1 209 ? -3.800 -2.204 -2.965 1.00 95.38 209 GLU A N 1
ATOM 1606 C CA . GLU A 1 209 ? -4.000 -0.748 -2.975 1.00 95.38 209 GLU A CA 1
ATOM 1607 C C . GLU A 1 209 ? -3.514 -0.114 -4.289 1.00 95.38 209 GLU A C 1
ATOM 1609 O O . GLU A 1 209 ? -4.204 0.734 -4.859 1.00 95.38 209 GLU A O 1
ATOM 1614 N N . LEU A 1 210 ? -2.350 -0.532 -4.797 1.00 95.00 210 LEU A N 1
ATOM 1615 C CA . LEU A 1 210 ? -1.789 -0.051 -6.063 1.00 95.00 210 LEU A CA 1
ATOM 1616 C C . LEU A 1 210 ? -2.696 -0.398 -7.252 1.00 95.00 210 LEU A C 1
ATOM 1618 O O . LEU A 1 210 ? -2.940 0.450 -8.113 1.00 95.00 210 LEU A O 1
ATOM 1622 N N . GLN A 1 211 ? -3.217 -1.624 -7.299 1.00 92.06 211 GLN A N 1
ATOM 1623 C CA . GLN A 1 211 ? -4.107 -2.062 -8.373 1.00 92.06 211 GLN A CA 1
ATOM 1624 C C . GLN A 1 211 ? -5.464 -1.353 -8.309 1.00 92.06 211 GLN A C 1
ATOM 1626 O O . GLN A 1 211 ? -5.956 -0.874 -9.330 1.00 92.06 211 GLN A O 1
ATOM 1631 N N . GLN A 1 212 ? -6.050 -1.233 -7.116 1.00 90.75 212 GLN A N 1
ATOM 1632 C CA . GLN A 1 212 ? -7.380 -0.651 -6.936 1.00 90.75 212 GLN A CA 1
ATOM 1633 C C . GLN A 1 212 ? -7.390 0.874 -7.069 1.00 90.75 212 GLN A C 1
ATOM 1635 O O . GLN A 1 212 ? -8.277 1.418 -7.721 1.00 90.75 212 GLN A O 1
ATOM 1640 N N . LYS A 1 213 ? -6.426 1.578 -6.456 1.00 90.69 213 LYS A N 1
ATOM 1641 C CA . LYS A 1 213 ? -6.417 3.052 -6.423 1.00 90.69 213 LYS A CA 1
ATOM 1642 C C . LYS A 1 213 ? -5.681 3.679 -7.602 1.00 90.69 213 LYS A C 1
ATOM 1644 O O . LYS A 1 213 ? -6.025 4.788 -8.003 1.00 90.69 213 LYS A O 1
ATOM 1649 N N . LEU A 1 214 ? -4.642 3.021 -8.122 1.00 90.25 214 LEU A N 1
ATOM 1650 C CA . LEU A 1 214 ? -3.762 3.602 -9.143 1.00 90.25 214 LEU A CA 1
ATOM 1651 C C . LEU A 1 214 ? -3.816 2.871 -10.488 1.00 90.25 214 LEU A C 1
ATOM 1653 O O . LEU A 1 214 ? -3.081 3.261 -11.397 1.00 90.25 214 LEU A O 1
ATOM 1657 N N . HIS A 1 215 ? -4.636 1.818 -10.616 1.00 86.25 215 HIS A N 1
ATOM 1658 C CA . HIS A 1 215 ? -4.680 0.946 -11.797 1.00 86.25 215 HIS A CA 1
ATOM 1659 C C . HIS A 1 215 ? -3.276 0.520 -12.246 1.00 86.25 215 HIS A C 1
ATOM 1661 O O . HIS A 1 215 ? -2.944 0.539 -13.432 1.00 86.25 215 HIS A O 1
ATOM 1667 N N . ALA A 1 216 ? -2.417 0.231 -11.266 1.00 85.81 216 ALA A N 1
ATOM 1668 C CA . ALA A 1 216 ? -1.023 -0.072 -11.518 1.00 85.81 216 ALA A CA 1
ATOM 1669 C C . ALA A 1 216 ? -0.875 -1.373 -12.321 1.00 85.81 216 ALA A C 1
ATOM 1671 O O . ALA A 1 216 ? -1.589 -2.351 -12.096 1.00 85.81 216 ALA A O 1
ATOM 1672 N N . VAL A 1 217 ? 0.093 -1.381 -13.234 1.00 82.56 217 VAL A N 1
ATOM 1673 C CA . VAL A 1 217 ? 0.469 -2.529 -14.063 1.00 82.56 217 VAL A CA 1
ATOM 1674 C C . VAL A 1 217 ? 1.835 -3.060 -13.633 1.00 82.56 217 VAL A C 1
ATOM 1676 O O . VAL A 1 217 ? 2.616 -2.348 -12.997 1.00 82.56 217 VAL A O 1
ATOM 1679 N N . GLN A 1 218 ? 2.127 -4.317 -13.985 1.00 82.50 218 GLN A N 1
ATOM 1680 C CA . GLN A 1 218 ? 3.398 -4.986 -13.658 1.00 82.50 218 GLN A CA 1
ATOM 1681 C C . GLN A 1 218 ? 3.718 -4.956 -12.153 1.00 82.50 218 GLN A C 1
ATOM 1683 O O . GLN A 1 218 ? 4.849 -4.690 -11.748 1.00 82.50 218 GLN A O 1
ATOM 1688 N N . VAL A 1 219 ? 2.700 -5.195 -11.320 1.00 89.19 219 VAL A N 1
ATOM 1689 C CA . VAL A 1 219 ? 2.871 -5.227 -9.867 1.00 89.19 219 VAL A CA 1
ATOM 1690 C C . VAL A 1 219 ? 3.584 -6.518 -9.476 1.00 89.19 219 VAL A C 1
ATOM 1692 O O . VAL A 1 219 ? 3.033 -7.605 -9.625 1.00 89.19 219 VAL A O 1
ATOM 1695 N N . ASP A 1 220 ? 4.804 -6.379 -8.971 1.00 90.38 220 ASP A N 1
ATOM 1696 C CA . ASP A 1 220 ? 5.648 -7.473 -8.488 1.00 90.38 220 ASP A CA 1
ATOM 1697 C C . ASP A 1 220 ? 6.170 -7.130 -7.091 1.00 90.38 220 ASP A C 1
ATOM 1699 O O . ASP A 1 220 ? 6.352 -5.959 -6.755 1.00 90.38 220 ASP A O 1
ATOM 1703 N N . HIS A 1 221 ? 6.405 -8.127 -6.247 1.00 90.69 221 HIS A N 1
ATOM 1704 C CA . HIS A 1 221 ? 6.882 -7.888 -4.893 1.00 90.69 221 HIS A CA 1
ATOM 1705 C C . HIS A 1 221 ? 7.753 -9.019 -4.368 1.00 90.69 221 HIS A C 1
ATOM 1707 O O . HIS A 1 221 ? 7.595 -10.187 -4.703 1.00 90.69 221 HIS A O 1
ATOM 1713 N N . PHE A 1 222 ? 8.648 -8.643 -3.465 1.00 85.81 222 PHE A N 1
ATOM 1714 C CA . PHE A 1 222 ? 9.390 -9.556 -2.607 1.00 85.81 222 PHE A CA 1
ATOM 1715 C C . PHE A 1 222 ? 9.371 -8.995 -1.177 1.00 85.81 222 PHE A C 1
ATOM 1717 O O . PHE A 1 222 ? 8.946 -7.850 -0.986 1.00 85.81 222 PHE A O 1
ATOM 1724 N N . PRO A 1 223 ? 9.799 -9.753 -0.151 1.00 82.75 223 PRO A N 1
ATOM 1725 C CA . PRO A 1 223 ? 9.672 -9.322 1.239 1.00 82.75 223 PRO A CA 1
ATOM 1726 C C . PRO A 1 223 ? 10.164 -7.884 1.482 1.00 82.75 223 PRO A C 1
ATOM 1728 O O . PRO A 1 223 ? 11.324 -7.537 1.249 1.00 82.75 223 PRO A O 1
ATOM 1731 N N . GLY A 1 224 ? 9.249 -7.035 1.943 1.00 83.56 224 GLY A N 1
ATOM 1732 C CA . GLY A 1 224 ? 9.452 -5.628 2.263 1.00 83.56 224 GLY A CA 1
ATOM 1733 C C . GLY A 1 224 ? 9.445 -4.643 1.088 1.00 83.56 224 GLY A C 1
ATOM 1734 O O . GLY A 1 224 ? 9.658 -3.448 1.329 1.00 83.56 224 GLY A O 1
ATOM 1735 N N . ARG A 1 225 ? 9.233 -5.075 -0.166 1.00 88.50 225 ARG A N 1
ATOM 1736 C CA . ARG A 1 225 ? 9.257 -4.190 -1.350 1.00 88.50 225 ARG A CA 1
ATOM 1737 C C . ARG A 1 225 ? 8.239 -4.576 -2.419 1.00 88.50 225 ARG A C 1
ATOM 1739 O O . ARG A 1 225 ? 8.143 -5.734 -2.799 1.00 88.50 225 ARG A O 1
ATOM 1746 N N . VAL A 1 226 ? 7.556 -3.570 -2.962 1.00 94.38 226 VAL A N 1
ATOM 1747 C CA . VAL A 1 226 ? 6.563 -3.720 -4.037 1.00 94.38 226 VAL A CA 1
ATOM 1748 C C . VAL A 1 226 ? 6.919 -2.779 -5.185 1.00 94.38 226 VAL A C 1
ATOM 1750 O O . VAL A 1 226 ? 7.080 -1.579 -4.968 1.00 94.38 226 VAL A O 1
ATOM 1753 N N . PHE A 1 227 ? 7.061 -3.322 -6.388 1.00 93.19 227 PHE A N 1
ATOM 1754 C CA . PHE A 1 227 ? 7.394 -2.634 -7.633 1.00 93.19 227 PHE A CA 1
ATOM 1755 C C . PHE A 1 227 ? 6.139 -2.490 -8.472 1.00 93.19 227 PHE A C 1
ATOM 1757 O O . PHE A 1 227 ? 5.293 -3.382 -8.479 1.00 93.19 227 PHE A O 1
ATOM 1764 N N . PHE A 1 228 ? 6.020 -1.371 -9.171 1.00 93.31 228 PHE A N 1
ATOM 1765 C CA . PHE A 1 228 ? 4.872 -1.114 -10.021 1.00 93.31 228 PHE A CA 1
ATOM 1766 C C . PHE A 1 228 ? 5.180 -0.041 -11.060 1.00 93.31 228 PHE A C 1
ATOM 1768 O O . PHE A 1 228 ? 6.052 0.810 -10.865 1.00 93.31 228 PHE A O 1
ATOM 1775 N N . SER A 1 229 ? 4.394 -0.051 -12.127 1.00 88.69 229 SER A N 1
ATOM 1776 C CA . SER A 1 229 ? 4.283 1.050 -13.080 1.00 88.69 229 SER A CA 1
ATOM 1777 C C . SER A 1 229 ? 2.839 1.554 -13.041 1.00 88.69 229 SER A C 1
ATOM 1779 O O . SER A 1 229 ? 1.904 0.768 -12.887 1.00 88.69 229 SER A O 1
ATOM 1781 N N . SER A 1 230 ? 2.616 2.862 -13.120 1.00 85.75 230 SER A N 1
ATOM 1782 C CA . SER A 1 230 ? 1.262 3.423 -13.094 1.00 85.75 230 SER A CA 1
ATOM 1783 C C . SER A 1 230 ? 1.194 4.718 -13.888 1.00 85.75 230 SER A C 1
ATOM 1785 O O . SER A 1 230 ? 2.112 5.530 -13.852 1.00 85.75 230 SER A O 1
ATOM 1787 N N . ASN A 1 231 ? 0.055 4.928 -14.547 1.00 79.31 231 ASN A N 1
ATOM 1788 C CA . ASN A 1 231 ? -0.261 6.167 -15.258 1.00 79.31 231 ASN A CA 1
ATOM 1789 C C . ASN A 1 231 ? -0.919 7.208 -14.331 1.00 79.31 231 ASN A C 1
ATOM 1791 O O . ASN A 1 231 ? -1.354 8.267 -14.790 1.00 79.31 231 ASN A O 1
ATOM 1795 N N . ALA A 1 232 ? -1.067 6.900 -13.039 1.00 82.94 232 ALA A N 1
ATOM 1796 C CA . ALA A 1 232 ? -1.652 7.809 -12.071 1.00 82.94 232 ALA A CA 1
ATOM 1797 C C . ALA A 1 232 ? -0.744 9.024 -11.850 1.00 82.94 232 ALA A C 1
ATOM 1799 O O . ALA A 1 232 ? 0.472 8.915 -11.733 1.00 82.94 232 ALA A O 1
ATOM 1800 N N . LYS A 1 233 ? -1.355 10.205 -11.727 1.00 82.44 233 LYS A N 1
ATOM 1801 C CA . LYS A 1 233 ? -0.631 11.435 -11.384 1.00 82.44 233 LYS A CA 1
ATOM 1802 C C . LYS A 1 233 ? 0.069 11.285 -10.031 1.00 82.44 233 LYS A C 1
ATOM 1804 O O . LYS A 1 233 ? -0.511 10.726 -9.097 1.00 82.44 233 LYS A O 1
ATOM 1809 N N . LEU A 1 234 ? 1.234 11.914 -9.874 1.00 83.69 234 LEU A N 1
ATOM 1810 C CA . LEU A 1 234 ? 2.057 11.815 -8.664 1.00 83.69 234 LEU A CA 1
ATOM 1811 C C . LEU A 1 234 ? 1.293 12.145 -7.370 1.00 83.69 234 LEU A C 1
ATOM 1813 O O . LEU A 1 234 ? 1.489 11.479 -6.355 1.00 83.69 234 LEU A O 1
ATOM 1817 N N . HIS A 1 235 ? 0.370 13.114 -7.414 1.00 84.88 235 HIS A N 1
ATOM 1818 C CA . HIS A 1 235 ? -0.466 13.479 -6.264 1.00 84.88 235 HIS A CA 1
ATOM 1819 C C . HIS A 1 235 ? -1.341 12.328 -5.730 1.00 84.88 235 HIS A C 1
ATOM 1821 O O . HIS A 1 235 ? -1.637 12.320 -4.539 1.00 84.88 235 HIS A O 1
ATOM 1827 N N . ASN A 1 236 ? -1.734 11.366 -6.572 1.00 88.56 236 ASN A N 1
ATOM 1828 C CA . ASN A 1 236 ? -2.471 10.168 -6.158 1.00 88.56 236 ASN A CA 1
ATOM 1829 C C . ASN A 1 236 ? -1.515 9.113 -5.597 1.00 88.56 236 ASN A C 1
ATOM 1831 O O . ASN A 1 236 ? -1.811 8.477 -4.591 1.00 88.56 236 ASN A O 1
ATOM 1835 N N . ILE A 1 237 ? -0.331 8.970 -6.198 1.00 90.44 237 ILE A N 1
ATOM 1836 C CA . ILE A 1 237 ? 0.682 8.003 -5.753 1.00 90.44 237 ILE A CA 1
ATOM 1837 C C . ILE A 1 237 ? 1.163 8.328 -4.331 1.00 90.44 237 ILE A C 1
ATOM 1839 O O . ILE A 1 237 ? 1.327 7.438 -3.499 1.00 90.44 237 ILE A O 1
ATOM 1843 N N . ILE A 1 238 ? 1.343 9.609 -3.999 1.00 90.19 238 ILE A N 1
ATOM 1844 C CA . ILE A 1 238 ? 1.752 10.015 -2.644 1.00 90.19 238 ILE A CA 1
ATOM 1845 C C . ILE A 1 238 ? 0.643 9.861 -1.588 1.00 90.19 238 ILE A C 1
ATOM 1847 O O . ILE A 1 238 ? 0.902 10.093 -0.410 1.00 90.19 238 ILE A O 1
ATOM 1851 N N . GLN A 1 239 ? -0.581 9.495 -1.980 1.00 91.81 239 GLN A N 1
ATOM 1852 C CA . GLN A 1 239 ? -1.689 9.235 -1.053 1.00 91.81 239 GLN A CA 1
ATOM 1853 C C . GLN A 1 239 ? -1.775 7.769 -0.616 1.00 91.81 239 GLN A C 1
ATOM 1855 O O . GLN A 1 239 ? -2.627 7.452 0.215 1.00 91.81 239 GLN A O 1
ATOM 1860 N N . LEU A 1 240 ? -0.896 6.894 -1.124 1.00 94.81 240 LEU A N 1
ATOM 1861 C CA . LEU A 1 240 ? -0.827 5.492 -0.712 1.00 94.81 240 LEU A CA 1
ATOM 1862 C C . LEU A 1 240 ? -0.711 5.364 0.809 1.00 94.81 240 LEU A C 1
ATOM 1864 O O . LEU A 1 240 ? 0.108 6.020 1.468 1.00 94.81 240 LEU A O 1
ATOM 1868 N N . LYS A 1 241 ? -1.549 4.500 1.373 1.00 95.25 241 LYS A N 1
ATOM 1869 C CA . LYS A 1 241 ? -1.715 4.375 2.814 1.00 95.25 241 LYS A CA 1
ATOM 1870 C C . LYS A 1 241 ? -0.983 3.173 3.397 1.00 95.25 241 LYS A C 1
ATOM 1872 O O . LYS A 1 241 ? -0.544 3.263 4.542 1.00 95.25 241 LYS A O 1
ATOM 1877 N N . SER A 1 242 ? -0.801 2.109 2.624 1.00 95.38 242 SER A N 1
ATOM 1878 C CA . SER A 1 242 ? -0.078 0.894 3.022 1.00 95.38 242 SER A CA 1
ATOM 1879 C C . SER A 1 242 ? 1.444 0.984 2.830 1.00 95.38 242 SER A C 1
ATOM 1881 O O . SER A 1 242 ? 2.195 0.271 3.500 1.00 95.38 242 SER A O 1
ATOM 1883 N N . ALA A 1 243 ? 1.917 1.882 1.960 1.00 95.19 243 ALA A N 1
ATOM 1884 C CA . ALA A 1 243 ? 3.336 2.069 1.666 1.00 95.19 243 ALA A CA 1
ATOM 1885 C C . ALA A 1 243 ? 4.088 2.808 2.787 1.00 95.19 243 ALA A C 1
ATOM 1887 O O . ALA A 1 243 ? 3.617 3.802 3.342 1.00 95.19 243 ALA A O 1
ATOM 1888 N N . GLU A 1 244 ? 5.325 2.393 3.069 1.00 89.56 244 GLU A N 1
ATOM 1889 C CA . GLU A 1 244 ? 6.205 3.116 3.987 1.00 89.56 244 GLU A CA 1
ATOM 1890 C C . GLU A 1 244 ? 6.950 4.261 3.309 1.00 89.56 244 GLU A C 1
ATOM 1892 O O . GLU A 1 244 ? 6.953 5.385 3.806 1.00 89.56 244 GLU A O 1
ATOM 1897 N N . ARG A 1 245 ? 7.627 3.989 2.194 1.00 90.25 245 ARG A N 1
ATOM 1898 C CA . ARG A 1 245 ? 8.418 4.974 1.447 1.00 90.25 245 ARG A CA 1
ATOM 1899 C C . ARG A 1 245 ? 8.296 4.689 -0.036 1.00 90.25 245 ARG A C 1
ATOM 1901 O O . ARG A 1 245 ? 8.258 3.526 -0.412 1.00 90.25 245 ARG A O 1
ATOM 1908 N N . LEU A 1 246 ? 8.307 5.749 -0.834 1.00 91.81 246 LEU A N 1
ATOM 1909 C CA . LEU A 1 246 ? 8.193 5.705 -2.286 1.00 91.81 246 LEU A CA 1
ATOM 1910 C C . LEU A 1 246 ? 9.518 6.096 -2.947 1.00 91.81 246 LEU A C 1
ATOM 1912 O O . LEU A 1 246 ? 10.156 7.085 -2.558 1.00 91.81 246 LEU A O 1
ATOM 1916 N N . PHE A 1 247 ? 9.898 5.335 -3.965 1.00 89.94 247 PHE A N 1
ATOM 1917 C CA . PHE A 1 247 ? 11.140 5.486 -4.703 1.00 89.94 247 PHE A CA 1
ATOM 1918 C C . PHE A 1 247 ? 10.897 5.413 -6.208 1.00 89.94 247 PHE A C 1
ATOM 1920 O O . PHE A 1 247 ? 10.054 4.659 -6.688 1.00 89.94 247 PHE A O 1
ATOM 1927 N N . LEU A 1 248 ? 11.702 6.172 -6.941 1.00 88.25 248 LEU A N 1
ATOM 1928 C CA . LEU A 1 248 ? 11.914 5.996 -8.366 1.00 88.25 248 LEU A CA 1
ATOM 1929 C C . LEU A 1 248 ? 12.942 4.881 -8.569 1.00 88.25 248 LEU A C 1
ATOM 1931 O O . LEU A 1 248 ? 14.047 4.979 -8.020 1.00 88.25 248 LEU A O 1
ATOM 1935 N N . LEU A 1 249 ? 12.595 3.836 -9.322 1.00 88.56 249 LEU A N 1
ATOM 1936 C CA . LEU A 1 249 ? 13.533 2.760 -9.621 1.00 88.56 249 LEU A CA 1
ATOM 1937 C C . LEU A 1 249 ? 14.596 3.275 -10.596 1.00 88.56 249 LEU A C 1
ATOM 1939 O O . LEU A 1 249 ? 14.268 3.824 -11.641 1.00 88.56 249 LEU A O 1
ATOM 1943 N N . LEU A 1 250 ? 15.866 3.094 -10.241 1.00 81.56 250 LEU A N 1
ATOM 1944 C CA . LEU A 1 250 ? 16.989 3.336 -11.144 1.00 81.56 250 LEU A CA 1
ATOM 1945 C C . LEU A 1 250 ? 17.430 2.033 -11.803 1.00 81.56 250 LEU A C 1
ATOM 1947 O O . LEU A 1 250 ? 17.632 1.972 -13.008 1.00 81.56 250 LEU A O 1
ATOM 1951 N N . GLN A 1 251 ? 17.597 0.992 -10.992 1.00 81.75 251 GLN A N 1
ATOM 1952 C CA . GLN A 1 251 ? 18.077 -0.297 -11.458 1.00 81.75 251 GLN A CA 1
ATOM 1953 C C . GLN A 1 251 ? 17.540 -1.396 -10.552 1.00 81.75 251 GLN A C 1
ATOM 1955 O O . GLN A 1 251 ? 17.589 -1.290 -9.324 1.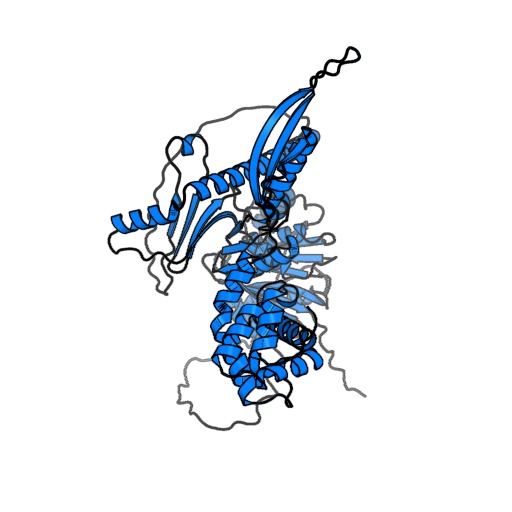00 81.75 251 GLN A O 1
ATOM 1960 N N . ARG A 1 252 ? 17.068 -2.473 -11.174 1.00 83.94 252 ARG A N 1
ATOM 1961 C CA . ARG A 1 252 ? 16.824 -3.763 -10.533 1.00 83.94 252 ARG A CA 1
ATOM 1962 C C . ARG A 1 252 ? 17.661 -4.794 -11.265 1.00 83.94 252 ARG A C 1
ATOM 1964 O O . ARG A 1 252 ? 17.657 -4.813 -12.492 1.00 83.94 252 ARG A O 1
ATOM 1971 N N . ALA A 1 253 ? 18.400 -5.606 -10.527 1.00 73.94 253 ALA A N 1
ATOM 1972 C CA . ALA A 1 253 ? 19.256 -6.605 -11.128 1.00 73.94 253 ALA A CA 1
ATOM 1973 C C . ALA A 1 253 ? 19.427 -7.845 -10.250 1.00 73.94 253 ALA A C 1
ATOM 1975 O O . ALA A 1 253 ? 19.189 -7.801 -9.041 1.00 73.94 253 ALA A O 1
ATOM 1976 N N . ASP A 1 254 ? 19.875 -8.920 -10.892 1.00 72.31 254 ASP A N 1
ATOM 1977 C CA . ASP A 1 254 ? 20.152 -10.219 -10.280 1.00 72.31 254 ASP A CA 1
ATOM 1978 C C . ASP A 1 254 ? 21.218 -10.157 -9.170 1.00 72.31 254 ASP A C 1
ATOM 1980 O O . ASP A 1 254 ? 22.006 -9.191 -9.125 1.00 72.31 254 ASP A O 1
ATOM 1984 N N . PRO A 1 255 ? 21.273 -11.192 -8.307 1.00 68.81 255 PRO A N 1
ATOM 1985 C CA . PRO A 1 255 ? 22.248 -11.330 -7.232 1.00 68.81 255 PRO A CA 1
ATOM 1986 C C . PRO A 1 255 ? 23.672 -10.984 -7.636 1.00 68.81 255 PRO A C 1
ATOM 1988 O O . PRO A 1 255 ? 24.131 -11.307 -8.733 1.00 68.81 255 PRO A O 1
ATOM 1991 N N . ILE A 1 256 ? 24.401 -10.352 -6.720 1.00 68.56 256 ILE A N 1
ATOM 1992 C CA . ILE A 1 256 ? 25.821 -10.065 -6.910 1.00 68.56 256 ILE A CA 1
ATOM 1993 C C . ILE A 1 256 ? 26.617 -11.140 -6.178 1.00 68.56 256 ILE A C 1
ATOM 1995 O O . ILE A 1 256 ? 26.591 -11.200 -4.952 1.00 68.56 256 ILE A O 1
ATOM 1999 N N . SER A 1 257 ? 27.383 -11.948 -6.908 1.00 67.81 257 SER A N 1
ATOM 2000 C CA . SER A 1 257 ? 28.393 -12.809 -6.290 1.00 67.81 257 SER A CA 1
ATOM 2001 C C . SER A 1 257 ? 29.546 -11.944 -5.782 1.00 67.81 257 SER A C 1
ATOM 2003 O O . SER A 1 257 ? 30.300 -11.367 -6.569 1.00 67.81 257 SER A O 1
ATOM 2005 N N . LEU A 1 258 ? 29.665 -11.813 -4.461 1.00 71.56 258 LEU A N 1
ATOM 2006 C CA . LEU A 1 258 ? 30.708 -11.001 -3.843 1.00 71.56 258 LEU A CA 1
ATOM 2007 C C . LEU A 1 258 ? 31.981 -11.832 -3.601 1.00 71.56 258 LEU A C 1
ATOM 2009 O O . LEU A 1 258 ? 31.895 -12.928 -3.048 1.00 71.56 258 LEU A O 1
ATOM 2013 N N . PRO A 1 259 ? 33.171 -11.323 -3.972 1.00 71.31 259 PRO A N 1
ATOM 2014 C CA . PRO A 1 259 ? 34.445 -11.919 -3.582 1.00 71.31 259 PRO A CA 1
ATOM 2015 C C . PRO A 1 259 ? 34.628 -11.898 -2.059 1.00 71.31 259 PRO A C 1
ATOM 2017 O O . PRO A 1 259 ? 34.219 -10.947 -1.396 1.00 71.31 259 PRO A O 1
ATOM 2020 N N . ASN A 1 260 ? 35.364 -12.871 -1.513 1.00 75.38 260 ASN A N 1
ATOM 2021 C CA . ASN A 1 260 ? 35.711 -12.905 -0.082 1.00 75.38 260 ASN A CA 1
ATOM 2022 C C . ASN A 1 260 ? 36.571 -11.706 0.367 1.00 75.38 260 ASN A C 1
ATOM 2024 O O . ASN A 1 260 ? 36.660 -11.413 1.556 1.00 75.38 260 ASN A O 1
ATOM 2028 N N . ASN A 1 261 ? 37.232 -11.018 -0.571 1.00 78.81 261 ASN A N 1
ATOM 2029 C CA . ASN A 1 261 ? 38.036 -9.836 -0.285 1.00 78.81 261 ASN A CA 1
ATOM 2030 C C . ASN A 1 261 ? 37.149 -8.569 -0.230 1.00 78.81 261 ASN A C 1
ATOM 2032 O O . ASN A 1 261 ? 36.570 -8.204 -1.256 1.00 78.81 261 ASN A O 1
ATOM 2036 N N . PRO A 1 262 ? 37.107 -7.830 0.899 1.00 68.06 262 PRO A N 1
ATOM 2037 C CA . PRO A 1 262 ? 36.254 -6.648 1.057 1.00 68.06 262 PRO A CA 1
ATOM 2038 C C . PRO A 1 262 ? 36.509 -5.517 0.051 1.00 68.06 262 PRO A C 1
ATOM 2040 O O . PRO A 1 262 ? 35.566 -4.855 -0.378 1.00 68.06 262 PRO A O 1
ATOM 2043 N N . ALA A 1 263 ? 37.761 -5.284 -0.357 1.00 66.75 263 ALA A N 1
ATOM 2044 C CA . ALA A 1 263 ? 38.096 -4.230 -1.316 1.00 66.75 263 ALA A CA 1
ATOM 2045 C C . ALA A 1 263 ? 37.621 -4.589 -2.731 1.00 66.75 263 ALA A C 1
ATOM 2047 O O . ALA A 1 263 ? 37.096 -3.741 -3.454 1.00 66.75 263 ALA A O 1
ATOM 2048 N N . GLN A 1 264 ? 37.749 -5.864 -3.103 1.00 66.81 264 GLN A N 1
ATOM 2049 C CA . GLN A 1 264 ? 37.222 -6.375 -4.367 1.00 66.81 264 GLN A CA 1
ATOM 2050 C C . GLN A 1 264 ? 35.688 -6.400 -4.350 1.00 66.81 264 GLN A C 1
ATOM 2052 O O . GLN A 1 264 ? 35.069 -5.972 -5.318 1.00 66.81 264 GLN A O 1
ATOM 2057 N N . ALA A 1 265 ? 35.066 -6.800 -3.236 1.00 62.81 265 ALA A N 1
ATOM 2058 C CA . ALA A 1 265 ? 33.617 -6.730 -3.056 1.00 62.81 265 ALA A CA 1
ATOM 2059 C C . ALA A 1 265 ? 33.087 -5.297 -3.179 1.00 62.81 265 ALA A C 1
ATOM 2061 O O . ALA A 1 265 ? 32.128 -5.057 -3.910 1.00 62.81 265 ALA A O 1
ATOM 2062 N N . ALA A 1 266 ? 33.752 -4.320 -2.556 1.00 62.94 266 ALA A N 1
ATOM 2063 C CA . ALA A 1 266 ? 33.402 -2.912 -2.700 1.00 62.94 266 ALA A CA 1
ATOM 2064 C C . ALA A 1 266 ? 33.533 -2.426 -4.154 1.00 62.94 266 ALA A C 1
ATOM 2066 O O . ALA A 1 266 ? 32.676 -1.678 -4.623 1.00 62.94 266 ALA A O 1
ATOM 2067 N N . ALA A 1 267 ? 34.562 -2.866 -4.886 1.00 67.50 267 ALA A N 1
ATOM 2068 C CA . ALA A 1 267 ? 34.733 -2.531 -6.299 1.00 67.50 267 ALA A CA 1
ATOM 2069 C C . ALA A 1 267 ? 33.613 -3.117 -7.177 1.00 67.50 267 ALA A C 1
ATOM 2071 O O . ALA A 1 267 ? 33.048 -2.392 -7.995 1.00 67.50 267 ALA A O 1
ATOM 2072 N N . VAL A 1 268 ? 33.239 -4.383 -6.957 1.00 67.69 268 VAL A N 1
ATOM 2073 C CA . VAL A 1 268 ? 32.137 -5.054 -7.669 1.00 67.69 268 VAL A CA 1
ATOM 2074 C C . VAL A 1 268 ? 30.801 -4.366 -7.382 1.00 67.69 268 VAL A C 1
ATOM 2076 O O . VAL A 1 268 ? 30.060 -4.049 -8.312 1.00 67.69 268 VAL A O 1
ATOM 2079 N N . ILE A 1 269 ? 30.510 -4.052 -6.114 1.00 66.19 269 ILE A N 1
ATOM 2080 C CA . ILE A 1 269 ? 29.301 -3.307 -5.730 1.00 66.19 269 ILE A CA 1
ATOM 2081 C C . ILE A 1 269 ? 29.296 -1.929 -6.394 1.00 66.19 269 ILE A C 1
ATOM 2083 O O . ILE A 1 269 ? 28.289 -1.523 -6.968 1.00 66.19 269 ILE A O 1
ATOM 2087 N N . LYS A 1 270 ? 30.426 -1.214 -6.365 1.00 67.69 270 LYS A N 1
ATOM 2088 C CA . LYS A 1 270 ? 30.552 0.109 -6.982 1.00 67.69 270 LYS A CA 1
ATOM 2089 C C . LYS A 1 270 ? 30.294 0.043 -8.487 1.00 67.69 270 LYS A C 1
ATOM 2091 O O . LYS A 1 270 ? 29.542 0.864 -9.000 1.00 67.69 270 LYS A O 1
ATOM 2096 N N . GLN A 1 271 ? 30.870 -0.932 -9.186 1.00 70.31 271 GLN A N 1
ATOM 2097 C CA . GLN A 1 271 ? 30.641 -1.132 -10.617 1.00 70.31 271 GLN A CA 1
ATOM 2098 C C . GLN A 1 271 ? 29.169 -1.447 -10.909 1.00 70.31 271 GLN A C 1
ATOM 2100 O O . GLN A 1 271 ? 28.580 -0.856 -11.811 1.00 70.31 271 GLN A O 1
ATOM 2105 N N . ARG A 1 272 ? 28.552 -2.326 -10.111 1.00 68.56 272 ARG A N 1
ATOM 2106 C CA . ARG A 1 272 ? 27.153 -2.732 -10.280 1.00 68.56 272 ARG A CA 1
ATOM 2107 C C . ARG A 1 272 ? 26.160 -1.600 -10.029 1.00 68.56 272 ARG A C 1
ATOM 2109 O O . ARG A 1 272 ? 25.177 -1.517 -10.754 1.00 68.56 272 ARG A O 1
ATOM 2116 N N . VAL A 1 273 ? 26.414 -0.762 -9.020 1.00 67.75 273 VAL A N 1
ATOM 2117 C CA . VAL A 1 273 ? 25.558 0.378 -8.648 1.00 67.75 273 VAL A CA 1
ATOM 2118 C C . VAL A 1 273 ? 25.745 1.554 -9.605 1.00 67.75 273 VAL A C 1
ATOM 2120 O O . VAL A 1 273 ? 24.767 2.197 -9.969 1.00 67.75 273 VAL A O 1
ATOM 2123 N N . MET A 1 274 ? 26.983 1.858 -10.014 1.00 68.06 274 MET A N 1
ATOM 2124 C CA . MET A 1 274 ? 27.231 2.946 -10.969 1.00 68.06 274 MET A CA 1
ATOM 2125 C C . MET A 1 274 ? 26.696 2.609 -12.361 1.00 68.06 274 MET A C 1
ATOM 2127 O O . MET A 1 274 ? 26.244 3.521 -13.041 1.00 68.06 274 MET A O 1
ATOM 2131 N N . GLY A 1 275 ? 26.689 1.329 -12.750 1.00 69.88 275 GLY A N 1
ATOM 2132 C CA . GLY A 1 275 ? 26.032 0.863 -13.970 1.00 69.88 275 GLY A CA 1
ATOM 2133 C C . GLY A 1 275 ? 26.401 1.685 -15.209 1.00 69.88 275 GLY A C 1
ATOM 2134 O O . GLY A 1 275 ? 27.543 2.122 -15.363 1.00 69.88 275 GLY A O 1
ATOM 2135 N N . ASP A 1 276 ? 25.418 1.891 -16.086 1.00 69.44 276 ASP A N 1
ATOM 2136 C CA . ASP A 1 276 ? 25.534 2.778 -17.241 1.00 69.44 276 ASP A CA 1
ATOM 2137 C C . ASP A 1 276 ? 25.296 4.256 -16.840 1.00 69.44 276 ASP A C 1
ATOM 2139 O O . ASP A 1 276 ? 24.231 4.586 -16.300 1.00 69.44 276 ASP A O 1
ATOM 2143 N N . PRO A 1 277 ? 26.247 5.171 -17.121 1.00 66.06 277 PRO A N 1
ATOM 2144 C CA . PRO A 1 277 ? 26.088 6.595 -16.840 1.00 66.06 277 PRO A CA 1
ATOM 2145 C C . PRO A 1 277 ? 24.866 7.243 -17.501 1.00 66.06 277 PRO A C 1
ATOM 2147 O O . PRO A 1 277 ? 24.334 8.209 -16.950 1.00 66.06 277 PRO A O 1
ATOM 2150 N N . GLU A 1 278 ? 24.417 6.762 -18.664 1.00 64.88 278 GLU A N 1
ATOM 2151 C CA . GLU A 1 278 ? 23.284 7.370 -19.371 1.00 64.88 278 GLU A CA 1
ATOM 2152 C C . GLU A 1 278 ? 21.955 7.068 -18.668 1.00 64.88 278 GLU A C 1
ATOM 2154 O O . GLU A 1 278 ? 21.158 7.976 -18.414 1.00 64.88 278 GLU A O 1
ATOM 2159 N N . THR A 1 279 ? 21.786 5.831 -18.198 1.00 66.38 279 THR A N 1
ATOM 2160 C CA . THR A 1 279 ? 20.665 5.417 -17.336 1.00 66.38 279 THR A CA 1
ATOM 2161 C C . THR A 1 279 ? 20.551 6.295 -16.081 1.00 66.38 279 THR A C 1
ATOM 2163 O O . THR A 1 279 ? 19.456 6.724 -15.693 1.00 66.38 279 THR A O 1
ATOM 2166 N N . TRP A 1 280 ? 21.687 6.638 -15.462 1.00 67.06 280 TRP A N 1
ATOM 2167 C CA . TRP A 1 280 ? 21.733 7.566 -14.328 1.00 67.06 280 TRP A CA 1
ATOM 2168 C C . TRP A 1 280 ? 21.274 8.975 -14.707 1.00 67.06 280 TRP A C 1
ATOM 2170 O O . TRP A 1 280 ? 20.449 9.551 -13.993 1.00 67.06 280 TRP A O 1
ATOM 2180 N N . LYS A 1 281 ? 21.764 9.535 -15.821 1.00 65.12 281 LYS A N 1
ATOM 2181 C CA . LYS A 1 281 ? 21.355 10.873 -16.286 1.00 65.12 281 LYS A CA 1
ATOM 2182 C C . LYS A 1 281 ? 19.860 10.937 -16.589 1.00 65.12 281 LYS A C 1
ATOM 2184 O O . LYS A 1 281 ? 19.197 11.894 -16.177 1.00 65.12 281 LYS A O 1
ATOM 2189 N N . GLN A 1 282 ? 19.319 9.926 -17.266 1.00 66.44 282 GLN A N 1
ATOM 2190 C CA . GLN A 1 282 ? 17.904 9.861 -17.627 1.00 66.44 282 GLN A CA 1
ATOM 2191 C C . GLN A 1 282 ? 17.009 9.759 -16.386 1.00 66.44 282 GLN A C 1
ATOM 2193 O O . GLN A 1 282 ? 16.057 10.532 -16.224 1.00 66.44 282 GLN A O 1
ATOM 2198 N N . THR A 1 283 ? 17.337 8.847 -15.471 1.00 69.62 283 THR A N 1
ATOM 2199 C CA . THR A 1 283 ? 16.569 8.648 -14.234 1.00 69.62 283 THR A CA 1
ATOM 2200 C C . THR A 1 283 ? 16.646 9.879 -13.340 1.00 69.62 283 THR A C 1
ATOM 2202 O O . THR A 1 283 ? 15.640 10.314 -12.784 1.00 69.62 283 THR A O 1
ATOM 2205 N N . PHE A 1 284 ? 17.820 10.504 -13.245 1.00 68.94 284 PHE A N 1
ATOM 2206 C CA . PHE A 1 284 ? 17.999 11.738 -12.490 1.00 68.94 284 PHE A CA 1
ATOM 2207 C C . PHE A 1 284 ? 17.200 12.907 -13.088 1.00 68.94 284 PHE A C 1
ATOM 2209 O O . PHE A 1 284 ? 16.557 13.665 -12.360 1.00 68.94 284 PHE A O 1
ATOM 2216 N N . SER A 1 285 ? 17.168 13.030 -14.416 1.00 66.56 285 SER A N 1
ATOM 2217 C CA . SER A 1 285 ? 16.340 14.029 -15.107 1.00 66.56 285 SER A CA 1
ATOM 2218 C C . SER A 1 285 ? 14.846 13.811 -14.837 1.00 66.56 285 SER A C 1
ATOM 2220 O O . SER A 1 285 ? 14.110 14.764 -14.587 1.00 66.56 285 SER A O 1
ATOM 2222 N N . THR A 1 286 ? 14.403 12.554 -14.790 1.00 73.56 286 THR A N 1
ATOM 2223 C CA . THR A 1 286 ? 13.022 12.196 -14.425 1.00 73.56 286 THR A CA 1
ATOM 2224 C C . THR A 1 286 ? 12.729 12.542 -12.964 1.00 73.56 286 THR A C 1
ATOM 2226 O O . THR A 1 286 ? 11.757 13.234 -12.664 1.00 73.56 286 THR A O 1
ATOM 2229 N N . TRP A 1 287 ? 13.620 12.158 -12.047 1.00 78.00 287 TRP A N 1
ATOM 2230 C CA . TRP A 1 287 ? 13.510 12.472 -10.624 1.00 78.00 287 TRP A CA 1
ATOM 2231 C C . TRP A 1 287 ? 13.429 13.982 -10.365 1.00 78.00 287 TRP A C 1
ATOM 2233 O O . TRP A 1 287 ? 12.571 14.435 -9.609 1.00 78.00 287 TRP A O 1
ATOM 2243 N N . THR A 1 288 ? 14.287 14.779 -11.009 1.00 69.19 288 THR A N 1
ATOM 2244 C CA . THR A 1 288 ? 14.276 16.244 -10.861 1.00 69.19 288 THR A CA 1
ATOM 2245 C C . THR A 1 288 ? 12.986 16.875 -11.390 1.00 69.19 288 THR A C 1
ATOM 2247 O O . THR A 1 288 ? 12.500 17.831 -10.782 1.00 69.19 288 THR A O 1
ATOM 2250 N N . GLY A 1 289 ? 12.397 16.331 -12.460 1.00 72.69 289 GLY A N 1
ATOM 2251 C CA . GLY A 1 289 ? 11.060 16.706 -12.932 1.00 72.69 289 GLY A CA 1
ATOM 2252 C C . GLY A 1 289 ? 9.985 16.478 -11.866 1.00 72.69 289 GLY A C 1
ATOM 2253 O O . GLY A 1 289 ? 9.304 17.424 -11.467 1.00 72.69 289 GLY A O 1
ATOM 2254 N N . LEU A 1 290 ? 9.920 15.263 -11.312 1.00 76.44 290 LEU A N 1
ATOM 2255 C CA . LEU A 1 290 ? 8.957 14.898 -10.263 1.00 76.44 290 LEU A CA 1
ATOM 2256 C C . LEU A 1 290 ? 9.126 15.753 -8.994 1.00 76.44 290 LEU A C 1
ATOM 2258 O O . LEU A 1 290 ? 8.148 16.159 -8.367 1.00 76.44 290 LEU A O 1
ATOM 2262 N N . GLN A 1 291 ? 10.363 16.095 -8.616 1.00 74.62 291 GLN A N 1
ATOM 2263 C CA . GLN A 1 291 ? 10.608 17.003 -7.488 1.00 74.62 291 GLN A CA 1
ATOM 2264 C C . GLN A 1 291 ? 10.071 18.417 -7.736 1.00 74.62 291 GLN A C 1
ATOM 2266 O O . GLN A 1 291 ? 9.537 19.041 -6.815 1.00 74.62 291 GLN A O 1
ATOM 2271 N N . LYS A 1 292 ? 10.207 18.944 -8.960 1.00 73.94 292 LYS A N 1
ATOM 2272 C CA . LYS A 1 292 ? 9.652 20.259 -9.317 1.00 73.94 292 LYS A CA 1
ATOM 2273 C C . LYS A 1 292 ? 8.128 20.253 -9.229 1.00 73.94 292 LYS A C 1
ATOM 2275 O O . LYS A 1 292 ? 7.561 21.211 -8.701 1.00 73.94 292 LYS A O 1
ATOM 2280 N N . GLU A 1 293 ? 7.477 19.177 -9.665 1.00 77.56 293 GLU A N 1
ATOM 2281 C CA . GLU A 1 293 ? 6.025 19.017 -9.537 1.00 77.56 293 GLU A CA 1
ATOM 2282 C C . GLU A 1 293 ? 5.590 19.002 -8.061 1.00 77.56 293 GLU A C 1
ATOM 2284 O O . GLU A 1 293 ? 4.737 19.798 -7.659 1.00 77.56 293 GLU A O 1
ATOM 2289 N N . LEU A 1 294 ? 6.246 18.188 -7.222 1.00 75.75 294 LEU A N 1
ATOM 2290 C CA . LEU A 1 294 ? 5.969 18.113 -5.779 1.00 75.75 294 LEU A CA 1
ATOM 2291 C C . LEU A 1 294 ? 6.117 19.470 -5.081 1.00 75.75 294 LEU A C 1
ATOM 2293 O O . LEU A 1 294 ? 5.333 19.809 -4.192 1.00 75.75 294 LEU A O 1
ATOM 2297 N N . ASN A 1 295 ? 7.125 20.256 -5.461 1.00 73.94 295 ASN A N 1
ATOM 2298 C CA . ASN A 1 295 ? 7.351 21.579 -4.883 1.00 73.94 295 ASN A CA 1
ATOM 2299 C C . ASN A 1 295 ? 6.335 22.615 -5.384 1.00 73.94 295 ASN A C 1
ATOM 2301 O O . ASN A 1 295 ? 5.884 23.448 -4.598 1.00 73.94 295 ASN A O 1
ATOM 2305 N N . SER A 1 296 ? 5.922 22.534 -6.651 1.00 71.50 296 SER A N 1
ATOM 2306 C CA . SER A 1 296 ? 4.894 23.414 -7.225 1.00 71.50 296 SER A CA 1
ATOM 2307 C C . SER A 1 296 ? 3.526 23.186 -6.573 1.00 71.50 296 SER A C 1
ATOM 2309 O O . SER A 1 296 ? 2.810 24.140 -6.277 1.00 71.50 296 SER A O 1
ATOM 2311 N N . GLN A 1 297 ? 3.187 21.931 -6.263 1.00 62.94 297 GLN A N 1
ATOM 2312 C CA . GLN A 1 297 ? 1.957 21.584 -5.542 1.00 62.94 297 GLN A CA 1
ATOM 2313 C C . GLN A 1 297 ? 1.955 22.097 -4.097 1.00 62.94 297 GLN A C 1
ATOM 2315 O O . GLN A 1 297 ? 0.938 22.598 -3.624 1.00 62.94 297 GLN A O 1
ATOM 2320 N N . LYS A 1 298 ? 3.095 22.027 -3.396 1.00 60.84 298 LYS A N 1
ATOM 2321 C CA . LYS A 1 298 ? 3.225 22.615 -2.051 1.00 60.84 298 LYS A CA 1
ATOM 2322 C C . LYS A 1 298 ? 3.044 24.128 -2.063 1.00 60.84 298 LYS A C 1
ATOM 2324 O O . LYS A 1 298 ? 2.484 24.662 -1.115 1.00 60.84 298 LYS A O 1
ATOM 2329 N N . LYS A 1 299 ? 3.522 24.804 -3.112 1.00 56.84 299 LYS A N 1
ATOM 2330 C CA . LYS A 1 299 ? 3.353 26.251 -3.264 1.00 56.84 299 LYS A CA 1
ATOM 2331 C C . LYS A 1 299 ? 1.881 26.619 -3.470 1.00 56.84 299 LYS A C 1
ATOM 2333 O O . LYS A 1 299 ? 1.390 27.469 -2.749 1.00 56.84 299 LYS A O 1
ATOM 2338 N N . ARG A 1 300 ? 1.167 25.896 -4.342 1.00 54.66 300 ARG A N 1
ATOM 2339 C CA . ARG A 1 300 ? -0.284 26.065 -4.541 1.00 54.66 300 ARG A CA 1
ATOM 2340 C C . ARG A 1 300 ? -1.095 25.835 -3.265 1.00 54.66 300 ARG A C 1
ATOM 2342 O O . ARG A 1 300 ? -1.929 26.662 -2.938 1.00 54.66 300 ARG A O 1
ATOM 2349 N N . LYS A 1 301 ? -0.804 24.765 -2.512 1.00 52.88 301 LYS A N 1
ATOM 2350 C CA . LYS A 1 301 ? -1.464 24.517 -1.217 1.00 52.88 301 LYS A CA 1
ATOM 2351 C C . LYS A 1 301 ? -1.184 25.613 -0.193 1.00 52.88 301 LYS A C 1
ATOM 2353 O O . LYS A 1 301 ? -2.093 26.001 0.519 1.00 52.88 301 LYS A O 1
ATOM 2358 N N . ARG A 1 302 ? 0.050 26.128 -0.137 1.00 47.25 302 ARG A N 1
ATOM 2359 C CA . ARG A 1 302 ? 0.376 27.271 0.726 1.00 47.25 302 ARG A CA 1
ATOM 2360 C C . ARG A 1 302 ? -0.329 28.542 0.290 1.00 47.25 302 ARG A C 1
ATOM 2362 O O . ARG A 1 302 ? -0.792 29.247 1.157 1.00 47.25 302 ARG A O 1
ATOM 2369 N N . GLU A 1 303 ? -0.447 28.818 -1.004 1.00 42.97 303 GLU A N 1
ATOM 2370 C CA . GLU A 1 303 ? -1.167 29.997 -1.506 1.00 42.97 303 GLU A CA 1
ATOM 2371 C C . GLU A 1 303 ? -2.686 29.894 -1.228 1.00 42.97 303 GLU A C 1
ATOM 2373 O O . GLU A 1 303 ? -3.312 30.892 -0.883 1.00 42.97 303 GLU A O 1
ATOM 2378 N N . GLU A 1 304 ? -3.271 28.690 -1.283 1.00 41.78 304 GLU A N 1
ATOM 2379 C CA . GLU A 1 304 ? -4.660 28.430 -0.862 1.00 41.78 304 GLU A CA 1
ATOM 2380 C C . GLU A 1 304 ? -4.838 28.540 0.667 1.00 41.78 304 GLU A C 1
ATOM 2382 O O . GLU A 1 304 ? -5.784 29.176 1.123 1.00 41.78 304 GLU A O 1
ATOM 2387 N N . GLU A 1 305 ? -3.917 27.994 1.468 1.00 40.75 305 GLU A N 1
ATOM 2388 C CA . GLU A 1 305 ? -3.947 28.065 2.940 1.00 40.75 305 GLU A CA 1
ATOM 2389 C C . GLU A 1 305 ? -3.605 29.475 3.479 1.00 40.75 305 GLU A C 1
ATOM 2391 O O . GLU A 1 305 ? -4.210 29.924 4.449 1.00 40.75 305 GLU A O 1
ATOM 2396 N N . GLU A 1 306 ? -2.695 30.215 2.835 1.00 38.97 306 GLU A N 1
ATOM 2397 C CA . GLU A 1 306 ? -2.327 31.606 3.165 1.00 38.97 306 GLU A CA 1
ATOM 2398 C C . GLU A 1 306 ? -3.421 32.599 2.748 1.00 38.97 306 GLU A C 1
ATOM 2400 O O . GLU A 1 306 ? -3.574 33.632 3.394 1.00 38.97 306 GLU A O 1
ATOM 2405 N N . SER A 1 307 ? -4.253 32.282 1.745 1.00 35.81 307 SER A N 1
ATOM 2406 C CA . SER A 1 307 ? -5.435 33.101 1.421 1.00 35.81 307 SER A CA 1
ATOM 2407 C C . SER A 1 307 ? -6.522 33.072 2.508 1.00 35.81 307 SER A C 1
ATOM 2409 O O . SER A 1 307 ? -7.398 33.935 2.528 1.00 35.81 307 SER A O 1
ATOM 2411 N N . VAL A 1 308 ? -6.445 32.108 3.434 1.00 41.50 308 VAL A N 1
ATOM 2412 C CA . VAL A 1 308 ? -7.372 31.935 4.564 1.00 41.50 308 VAL A CA 1
ATOM 2413 C C . VAL A 1 308 ? -6.792 32.496 5.873 1.00 41.50 308 VAL A C 1
ATOM 2415 O O . VAL A 1 308 ? -7.526 32.677 6.841 1.00 41.50 308 VAL A O 1
ATOM 2418 N N . ILE A 1 309 ? -5.497 32.825 5.918 1.00 36.44 309 ILE A N 1
ATOM 2419 C CA . ILE A 1 309 ? -4.811 33.275 7.136 1.00 36.44 309 ILE A CA 1
ATOM 2420 C C . ILE A 1 309 ? -4.078 34.589 6.844 1.00 36.44 309 ILE A C 1
ATOM 2422 O O . ILE A 1 309 ? -2.870 34.616 6.619 1.00 36.44 309 ILE A O 1
ATOM 2426 N N . VAL A 1 310 ? -4.818 35.698 6.873 1.00 29.95 310 VAL A N 1
ATOM 2427 C CA . VAL A 1 310 ? -4.239 37.035 7.053 1.00 29.95 310 VAL A CA 1
ATOM 2428 C C . VAL A 1 310 ? -4.555 37.470 8.479 1.00 29.95 310 VAL A C 1
ATOM 2430 O O . VAL A 1 310 ? -5.676 37.876 8.753 1.00 29.95 310 VAL A O 1
ATOM 2433 N N . ASP A 1 311 ? -3.579 37.255 9.363 1.00 27.38 311 ASP A N 1
ATOM 2434 C CA . ASP A 1 311 ? -3.276 37.978 10.612 1.00 27.38 311 ASP A CA 1
ATOM 2435 C C . ASP A 1 311 ? -2.650 36.995 11.612 1.00 27.38 311 ASP A C 1
ATOM 2437 O O . ASP A 1 311 ? -3.347 36.282 12.325 1.00 27.38 311 ASP A O 1
ATOM 2441 N N . ASP A 1 312 ? -1.320 36.875 11.612 1.00 27.61 312 ASP A N 1
ATOM 2442 C CA . ASP A 1 312 ? -0.497 37.371 12.726 1.00 27.61 312 ASP A CA 1
ATOM 2443 C C . ASP A 1 312 ? 1.005 37.132 12.457 1.00 27.61 312 ASP A C 1
ATOM 2445 O O . ASP A 1 312 ? 1.421 36.291 11.658 1.00 27.61 312 ASP A O 1
ATOM 2449 N N . VAL A 1 313 ? 1.832 37.945 13.095 1.00 28.47 313 VAL A N 1
ATOM 2450 C CA . VAL A 1 313 ? 3.096 38.470 12.577 1.00 28.47 313 VAL A CA 1
ATOM 2451 C C . VAL A 1 313 ? 4.298 38.058 13.454 1.00 28.47 313 VAL A C 1
ATOM 2453 O O . VAL A 1 313 ? 4.208 38.100 14.673 1.00 28.47 313 VAL A O 1
ATOM 2456 N N . LEU A 1 314 ? 5.455 37.785 12.807 1.00 26.38 314 LEU A N 1
ATOM 2457 C CA . LEU A 1 314 ? 6.861 37.833 13.316 1.00 26.38 314 LEU A CA 1
ATOM 2458 C C . LEU A 1 314 ? 7.259 36.797 14.415 1.00 26.38 314 LEU A C 1
ATOM 2460 O O . LEU A 1 314 ? 6.485 36.452 15.283 1.00 26.38 314 LEU A O 1
ATOM 2464 N N . THR A 1 315 ? 8.471 36.228 14.536 1.00 24.95 315 THR A N 1
ATOM 2465 C CA . THR A 1 315 ? 9.819 36.550 14.038 1.00 24.95 315 THR A CA 1
ATOM 2466 C C . THR A 1 315 ? 10.799 35.372 14.285 1.00 24.95 315 THR A C 1
ATOM 2468 O O . THR A 1 315 ? 10.873 34.862 15.394 1.00 24.95 315 THR A O 1
ATOM 2471 N N . LYS A 1 316 ? 11.657 35.105 13.282 1.00 25.25 316 LYS A N 1
ATOM 2472 C CA . LYS A 1 316 ? 13.126 34.847 13.316 1.00 25.25 316 LYS A CA 1
ATOM 2473 C C . LYS A 1 316 ? 13.771 33.507 13.791 1.00 25.25 316 LYS A C 1
ATOM 2475 O O . LYS A 1 316 ? 13.176 32.737 14.530 1.00 25.25 316 LYS A O 1
ATOM 2480 N N . PRO A 1 317 ? 14.999 33.211 13.276 1.00 30.31 317 PRO A N 1
ATOM 2481 C CA . PRO A 1 317 ? 15.530 31.862 13.007 1.00 30.31 317 PRO A CA 1
ATOM 2482 C C . PRO A 1 317 ? 16.706 31.474 13.922 1.00 30.31 317 PRO A C 1
ATOM 2484 O O . PRO A 1 317 ? 17.348 32.375 14.438 1.00 30.31 317 PRO A O 1
ATOM 2487 N N . PHE A 1 318 ? 17.103 30.193 14.028 1.00 22.12 318 PHE A N 1
ATOM 2488 C CA . PHE A 1 318 ? 18.475 29.868 14.471 1.00 22.12 318 PHE A CA 1
ATOM 2489 C C . PHE A 1 318 ? 19.041 28.503 14.009 1.00 22.12 318 PHE A C 1
ATOM 2491 O O . PHE A 1 318 ? 18.391 27.465 14.080 1.00 22.12 318 PHE A O 1
ATOM 2498 N N . SER A 1 319 ? 20.289 28.613 13.534 1.00 23.17 319 SER A N 1
ATOM 2499 C CA . SER A 1 319 ? 21.456 27.712 13.456 1.00 23.17 319 SER A CA 1
ATOM 2500 C C . SER A 1 319 ? 21.356 26.206 13.180 1.00 23.17 319 SER A C 1
ATOM 2502 O O . SER A 1 319 ? 20.823 25.409 13.946 1.00 23.17 319 SER A O 1
ATOM 2504 N N . SER A 1 320 ? 22.120 25.838 12.152 1.00 24.94 320 SER A N 1
ATOM 2505 C CA . SER A 1 320 ? 22.710 24.537 11.848 1.00 24.94 320 SER A CA 1
ATOM 2506 C C . SER A 1 320 ? 23.670 24.017 12.924 1.00 24.94 320 SER A C 1
ATOM 2508 O O . SER A 1 320 ? 24.571 24.745 13.327 1.00 24.94 320 SER A O 1
ATOM 2510 N N . ASN A 1 321 ? 23.575 22.724 13.242 1.00 22.38 321 ASN A N 1
ATOM 2511 C CA . ASN A 1 321 ? 24.698 21.901 13.694 1.00 22.38 321 ASN A CA 1
ATOM 2512 C C . ASN A 1 321 ? 24.542 20.493 13.100 1.00 22.38 321 ASN A C 1
ATOM 2514 O O . ASN A 1 321 ? 23.499 19.858 13.246 1.00 22.38 321 ASN A O 1
ATOM 2518 N N . THR A 1 322 ? 25.569 20.023 12.389 1.00 24.19 322 THR A N 1
ATOM 2519 C CA . THR A 1 322 ? 25.592 18.705 11.737 1.00 24.19 322 THR A CA 1
ATOM 2520 C C . THR A 1 322 ? 26.530 17.807 12.533 1.00 24.19 322 THR A C 1
ATOM 2522 O O . THR A 1 322 ? 27.740 18.000 12.484 1.00 24.19 322 THR A O 1
ATOM 2525 N N . HIS A 1 323 ? 25.977 16.841 13.266 1.00 21.89 323 HIS A N 1
ATOM 2526 C CA . HIS A 1 323 ? 26.734 15.775 13.924 1.00 21.89 323 HIS A CA 1
ATOM 2527 C C . HIS A 1 323 ? 26.720 14.519 13.040 1.00 21.89 323 HIS A C 1
ATOM 2529 O O . HIS A 1 323 ? 25.681 14.130 12.502 1.00 21.89 323 HIS A O 1
ATOM 2535 N N . VAL A 1 324 ? 27.885 13.897 12.875 1.00 23.77 324 VAL A N 1
ATOM 2536 C CA . VAL A 1 324 ? 28.045 12.562 12.288 1.00 23.77 324 VAL A CA 1
ATOM 2537 C C . VAL A 1 324 ? 28.037 11.570 13.450 1.00 23.77 324 VAL A C 1
ATOM 2539 O O . VAL A 1 324 ? 28.935 11.616 14.281 1.00 23.77 324 VAL A O 1
ATOM 2542 N N . GLU A 1 325 ? 27.036 10.693 13.523 1.00 22.23 325 GLU A N 1
ATOM 2543 C CA . GLU A 1 325 ? 27.063 9.517 14.403 1.00 22.23 325 GLU A CA 1
ATOM 2544 C C . GLU A 1 325 ? 27.211 8.257 13.545 1.00 22.23 325 GLU A C 1
ATOM 2546 O O . GLU A 1 325 ? 26.343 7.939 12.729 1.00 22.23 325 GLU A O 1
ATOM 2551 N N . MET A 1 326 ? 28.317 7.543 13.745 1.00 22.16 326 MET A N 1
ATOM 2552 C CA . MET A 1 326 ? 28.407 6.110 13.480 1.00 22.16 326 MET A CA 1
ATOM 2553 C C . MET A 1 326 ? 27.849 5.414 14.720 1.00 22.16 326 MET A C 1
ATOM 2555 O O . MET A 1 326 ? 28.345 5.647 15.819 1.00 22.16 326 MET A O 1
ATOM 2559 N N . ARG A 1 327 ? 26.797 4.608 14.569 1.00 21.98 327 ARG A N 1
ATOM 2560 C CA . ARG A 1 327 ? 26.378 3.684 15.626 1.00 21.98 327 ARG A CA 1
ATOM 2561 C C . ARG A 1 327 ? 26.712 2.276 15.184 1.00 21.98 327 ARG A C 1
ATOM 2563 O O . ARG A 1 327 ? 26.093 1.764 14.252 1.00 21.98 327 ARG A O 1
ATOM 2570 N N . ASP A 1 328 ? 27.669 1.683 15.881 1.00 21.25 328 ASP A N 1
ATOM 2571 C CA . ASP A 1 328 ? 27.838 0.242 15.935 1.00 21.25 328 ASP A CA 1
ATOM 2572 C C . ASP A 1 328 ? 26.615 -0.343 16.648 1.00 21.25 328 ASP A C 1
ATOM 2574 O O . ASP A 1 328 ? 26.220 0.118 17.721 1.00 21.25 328 ASP A O 1
ATOM 2578 N N . CYS A 1 329 ? 25.955 -1.311 16.018 1.00 23.41 329 CYS A N 1
ATOM 2579 C CA . CYS A 1 329 ? 24.869 -2.047 16.648 1.00 23.41 329 CYS A CA 1
ATOM 2580 C C . CYS A 1 329 ? 25.443 -3.383 17.114 1.00 23.41 329 CYS A C 1
ATOM 2582 O O . CYS A 1 329 ? 25.758 -4.250 16.297 1.00 23.41 329 CYS A O 1
ATOM 2584 N N . GLU A 1 330 ? 25.627 -3.504 18.427 1.00 22.44 330 GLU A N 1
ATOM 2585 C CA . GLU A 1 330 ? 26.031 -4.739 19.085 1.00 22.44 330 GLU A CA 1
ATOM 2586 C C . GLU A 1 330 ? 25.035 -5.863 18.776 1.00 22.44 330 GLU A C 1
ATOM 2588 O O . GLU A 1 330 ? 23.814 -5.711 18.858 1.00 22.44 330 GLU A O 1
ATOM 2593 N N . ILE A 1 331 ? 25.594 -7.008 18.392 1.00 25.66 331 ILE A N 1
ATOM 2594 C CA . ILE A 1 331 ? 24.878 -8.218 18.008 1.00 25.66 331 ILE A CA 1
ATOM 2595 C C . ILE A 1 331 ? 24.300 -8.861 19.273 1.00 25.66 331 ILE A C 1
ATOM 2597 O O . ILE A 1 331 ? 25.003 -9.535 20.026 1.00 25.66 331 ILE A O 1
ATOM 2601 N N . GLY A 1 332 ? 22.995 -8.691 19.482 1.00 24.78 332 GLY A N 1
ATOM 2602 C CA . GLY A 1 332 ? 22.215 -9.577 20.338 1.00 24.78 332 GLY A CA 1
ATOM 2603 C C . GLY A 1 332 ? 22.108 -10.950 19.676 1.00 24.78 332 GLY A C 1
ATOM 2604 O O . GLY A 1 332 ? 21.533 -11.083 18.597 1.00 24.78 332 GLY A O 1
ATOM 2605 N N . LYS A 1 333 ? 22.707 -11.967 20.302 1.00 26.39 333 LYS A N 1
ATOM 2606 C CA . LYS A 1 333 ? 22.597 -13.370 19.893 1.00 26.39 333 LYS A CA 1
ATOM 2607 C C . LYS A 1 333 ? 21.143 -13.824 20.008 1.00 26.39 333 LYS A C 1
ATOM 2609 O O . LYS A 1 333 ? 20.668 -13.992 21.121 1.00 26.39 333 LYS A O 1
ATOM 2614 N N . GLU A 1 334 ? 20.494 -14.115 18.887 1.00 25.42 334 GLU A N 1
ATOM 2615 C CA . GLU A 1 334 ? 19.518 -15.203 18.814 1.00 25.42 334 GLU A CA 1
ATOM 2616 C C . GLU A 1 334 ? 19.357 -15.679 17.366 1.00 25.42 334 GLU A C 1
ATOM 2618 O O . GLU A 1 334 ? 19.142 -14.917 16.426 1.00 25.42 334 GLU A O 1
ATOM 2623 N N . SER A 1 335 ? 19.578 -16.977 17.201 1.00 30.14 335 SER A N 1
ATOM 2624 C CA . SER A 1 335 ? 19.677 -17.725 15.959 1.00 30.14 335 SER A CA 1
ATOM 2625 C C . SER A 1 335 ? 18.311 -18.008 15.343 1.00 30.14 335 SER A C 1
ATOM 2627 O O . SER A 1 335 ? 17.518 -18.730 15.939 1.00 30.14 335 SER A O 1
ATOM 2629 N N . GLN A 1 336 ? 18.103 -17.543 14.111 1.00 29.36 336 GLN A N 1
ATOM 2630 C CA . GLN A 1 336 ? 17.313 -18.200 13.063 1.00 29.36 336 GLN A CA 1
ATOM 2631 C C . GLN A 1 336 ? 17.752 -17.605 11.717 1.00 29.36 336 GLN A C 1
ATOM 2633 O O . GLN A 1 336 ? 17.821 -16.386 11.585 1.00 29.36 336 GLN A O 1
ATOM 2638 N N . HIS A 1 337 ? 18.104 -18.464 10.753 1.00 28.80 337 HIS A N 1
ATOM 2639 C CA . HIS A 1 337 ? 18.575 -18.125 9.402 1.00 28.80 337 HIS A CA 1
ATOM 2640 C C . HIS A 1 337 ? 17.813 -16.929 8.790 1.00 28.80 337 HIS A C 1
ATOM 2642 O O . HIS A 1 337 ? 16.720 -17.079 8.249 1.00 28.80 337 HIS A O 1
ATOM 2648 N N . ARG A 1 338 ? 18.399 -15.731 8.853 1.00 29.73 338 ARG A N 1
ATOM 2649 C CA . ARG A 1 338 ? 18.035 -14.580 8.021 1.00 29.73 338 ARG A CA 1
ATOM 2650 C C . ARG A 1 338 ? 19.321 -14.073 7.388 1.00 29.73 338 ARG A C 1
ATOM 2652 O O . ARG A 1 338 ? 20.249 -13.708 8.107 1.00 29.73 338 ARG A O 1
ATOM 2659 N N . SER A 1 339 ? 19.377 -14.093 6.059 1.00 26.33 339 SER A N 1
ATOM 2660 C CA . SER A 1 339 ? 20.477 -13.526 5.281 1.00 26.33 339 SER A CA 1
ATOM 2661 C C . SER A 1 339 ? 20.756 -12.081 5.712 1.00 26.33 339 SER A C 1
ATOM 2663 O O . SER A 1 339 ? 19.807 -11.325 5.956 1.00 26.33 339 SER A O 1
ATOM 2665 N N . PRO A 1 340 ? 22.025 -11.657 5.816 1.00 25.05 340 PRO A N 1
ATOM 2666 C CA . PRO A 1 340 ? 22.350 -10.293 6.202 1.00 25.05 340 PRO A CA 1
ATOM 2667 C C . PRO A 1 340 ? 21.927 -9.317 5.092 1.00 25.05 340 PRO A C 1
ATOM 2669 O O . PRO A 1 340 ? 22.518 -9.272 4.018 1.00 25.05 340 PRO A O 1
ATOM 2672 N N . SER A 1 341 ? 20.892 -8.510 5.342 1.00 26.64 341 SER A N 1
ATOM 2673 C CA . SER A 1 341 ? 20.506 -7.413 4.450 1.00 26.64 341 SER A CA 1
ATOM 2674 C C . SER A 1 341 ? 21.271 -6.144 4.825 1.00 26.64 341 SER A C 1
ATOM 2676 O O . SER A 1 341 ? 21.101 -5.634 5.936 1.00 26.64 341 SER A O 1
ATOM 2678 N N . PHE A 1 342 ? 22.056 -5.584 3.908 1.00 31.88 342 PHE A N 1
ATOM 2679 C CA . PHE A 1 342 ? 22.752 -4.318 4.142 1.00 31.88 342 PHE A CA 1
ATOM 2680 C C . PHE A 1 342 ? 22.004 -3.171 3.458 1.00 31.88 342 PHE A C 1
ATOM 2682 O O . PHE A 1 342 ? 21.695 -3.216 2.266 1.00 31.88 342 PHE A O 1
ATOM 2689 N N . ARG A 1 343 ? 21.704 -2.111 4.217 1.00 35.16 343 ARG A N 1
ATOM 2690 C CA . ARG A 1 343 ? 21.199 -0.847 3.670 1.00 35.16 343 ARG A CA 1
ATOM 2691 C C . ARG A 1 343 ? 22.368 0.117 3.551 1.00 35.16 343 ARG A C 1
ATOM 2693 O O . ARG A 1 343 ? 22.810 0.668 4.555 1.00 35.16 343 ARG A O 1
ATOM 2700 N N . VAL A 1 344 ? 22.816 0.375 2.329 1.00 39.56 344 VAL A N 1
ATOM 2701 C CA . VAL A 1 344 ? 23.798 1.431 2.076 1.00 39.56 344 VAL A CA 1
ATOM 2702 C C . VAL A 1 344 ? 23.034 2.685 1.656 1.00 39.56 344 VAL A C 1
ATOM 2704 O O . VAL A 1 344 ? 22.434 2.739 0.584 1.00 39.56 344 VAL A O 1
ATOM 2707 N N . SER A 1 345 ? 23.009 3.695 2.530 1.00 37.66 345 SER A N 1
ATOM 2708 C CA . SER A 1 345 ? 22.610 5.053 2.142 1.00 37.66 345 SER A CA 1
ATOM 2709 C C . SER A 1 345 ? 23.866 5.783 1.685 1.00 37.66 345 SER A C 1
ATOM 2711 O O . SER A 1 345 ? 24.632 6.296 2.502 1.00 37.66 345 SER A O 1
ATOM 2713 N N . CYS A 1 346 ? 24.129 5.779 0.379 1.00 36.09 346 CYS A N 1
ATOM 2714 C CA . CYS A 1 346 ? 25.220 6.571 -0.172 1.00 36.09 346 CYS A CA 1
ATOM 2715 C C . CYS A 1 346 ? 24.783 8.039 -0.212 1.00 36.09 346 CYS A C 1
ATOM 2717 O O . CYS A 1 346 ? 23.887 8.417 -0.970 1.00 36.09 346 CYS A O 1
ATOM 2719 N N . ARG A 1 347 ? 25.438 8.887 0.588 1.00 35.09 347 ARG A N 1
ATOM 2720 C CA . ARG A 1 347 ? 25.448 10.330 0.329 1.00 35.09 347 ARG A CA 1
ATOM 2721 C C . ARG A 1 347 ? 26.459 10.580 -0.781 1.00 35.09 347 ARG A C 1
ATOM 2723 O O . ARG A 1 347 ? 27.641 10.289 -0.610 1.00 35.09 347 ARG A O 1
ATOM 2730 N N . CYS A 1 348 ? 26.003 11.099 -1.915 1.00 34.22 348 CYS A N 1
ATOM 2731 C CA . CYS A 1 348 ? 26.909 11.611 -2.936 1.00 34.22 348 CYS A CA 1
ATOM 2732 C C . CYS A 1 348 ? 27.796 12.709 -2.314 1.00 34.22 348 CYS A C 1
ATOM 2734 O O . CYS A 1 348 ? 27.323 13.480 -1.479 1.00 34.22 348 CYS A O 1
ATOM 2736 N N . SER A 1 349 ? 29.072 12.782 -2.702 1.00 31.91 349 SER A N 1
ATOM 2737 C CA . SER A 1 349 ? 30.008 13.864 -2.351 1.00 31.91 349 SER A CA 1
ATOM 2738 C C . SER A 1 349 ? 30.434 14.628 -3.621 1.00 31.91 349 SER A C 1
ATOM 2740 O O . SER A 1 349 ? 30.197 14.169 -4.738 1.00 31.91 349 SER A O 1
ATOM 2742 N N . GLY A 1 350 ? 31.011 15.830 -3.486 1.00 31.97 350 GLY A N 1
ATOM 2743 C CA . GLY A 1 350 ? 31.476 16.641 -4.628 1.00 31.97 350 GLY A CA 1
ATOM 2744 C C . GLY A 1 350 ? 30.428 17.601 -5.219 1.00 31.97 350 GLY A C 1
ATOM 2745 O O . GLY A 1 350 ? 29.513 18.038 -4.526 1.00 31.97 350 GLY A O 1
ATOM 2746 N N . VAL A 1 351 ? 30.577 17.992 -6.494 1.00 29.69 351 VAL A N 1
ATOM 2747 C CA . VAL A 1 351 ? 29.688 18.972 -7.174 1.00 29.69 351 VAL A CA 1
ATOM 2748 C C . VAL A 1 351 ? 28.226 18.500 -7.182 1.00 29.69 351 VAL A C 1
ATOM 2750 O O . VAL A 1 351 ? 27.328 19.294 -6.932 1.00 29.69 351 VAL A O 1
ATOM 2753 N N . ILE A 1 352 ? 27.998 17.189 -7.313 1.00 31.33 352 ILE A N 1
ATOM 2754 C CA . ILE A 1 352 ? 26.672 16.554 -7.237 1.00 31.33 352 ILE A CA 1
ATOM 2755 C C . ILE A 1 352 ? 26.035 16.727 -5.842 1.00 31.33 352 ILE A C 1
ATOM 2757 O O . ILE A 1 352 ? 24.837 16.973 -5.743 1.00 31.33 352 ILE A O 1
ATOM 2761 N N . ALA A 1 353 ? 26.834 16.698 -4.768 1.00 33.34 353 ALA A N 1
ATOM 2762 C CA . ALA A 1 353 ? 26.376 16.911 -3.388 1.00 33.34 353 ALA A CA 1
ATOM 2763 C C . ALA A 1 353 ? 26.077 18.379 -3.057 1.00 33.34 353 ALA A C 1
ATOM 2765 O O . ALA A 1 353 ? 25.248 18.671 -2.198 1.00 33.34 353 ALA A O 1
ATOM 2766 N N . ARG A 1 354 ? 26.762 19.309 -3.737 1.00 35.12 354 ARG A N 1
ATOM 2767 C CA . ARG A 1 354 ? 26.501 20.753 -3.633 1.00 35.12 354 ARG A CA 1
ATOM 2768 C C . ARG A 1 354 ? 25.235 21.165 -4.378 1.00 35.12 354 ARG A C 1
ATOM 2770 O O . ARG A 1 354 ? 24.625 22.161 -4.005 1.00 35.12 354 ARG A O 1
ATOM 2777 N N . SER A 1 355 ? 24.830 20.393 -5.385 1.00 36.53 355 SER A N 1
ATOM 2778 C CA . SER A 1 355 ? 23.607 20.642 -6.147 1.00 36.53 355 SER A CA 1
ATOM 2779 C C . SER A 1 355 ? 22.386 19.884 -5.606 1.00 36.53 355 SER A C 1
ATOM 2781 O O . SER A 1 355 ? 21.277 20.388 -5.762 1.00 36.53 355 SER A O 1
ATOM 2783 N N . TYR A 1 356 ? 22.546 18.720 -4.949 1.00 42.28 356 TYR A N 1
ATOM 2784 C CA . TYR A 1 356 ? 21.413 17.885 -4.518 1.00 42.28 356 TYR A CA 1
ATOM 2785 C C . TYR A 1 356 ? 21.707 17.078 -3.239 1.00 42.28 356 TYR A C 1
ATOM 2787 O O . TYR A 1 356 ? 22.687 16.344 -3.153 1.00 42.28 356 TYR A O 1
ATOM 2795 N N . SER A 1 357 ? 20.818 17.163 -2.243 1.00 40.16 357 SER A N 1
ATOM 2796 C CA . SER A 1 357 ? 20.908 16.455 -0.949 1.00 40.16 357 SER A CA 1
ATOM 2797 C C . SER A 1 357 ? 20.309 15.037 -0.961 1.00 40.16 357 SER A C 1
ATOM 2799 O O . SER A 1 357 ? 20.084 14.435 0.095 1.00 40.16 357 SER A O 1
ATOM 2801 N N . SER A 1 358 ? 20.022 14.497 -2.146 1.00 49.56 358 SER A N 1
ATOM 2802 C CA . SER A 1 358 ? 19.276 13.250 -2.322 1.00 49.56 358 SER A CA 1
ATOM 2803 C C . SER A 1 358 ? 20.127 12.030 -1.995 1.00 49.56 358 SER A C 1
ATOM 2805 O O . SER A 1 358 ? 21.155 11.779 -2.617 1.00 49.56 358 SER A O 1
ATOM 2807 N N . GLN A 1 359 ? 19.680 11.253 -1.012 1.00 61.75 359 GLN A N 1
ATOM 2808 C CA . GLN A 1 359 ? 20.281 9.969 -0.662 1.00 61.75 359 GLN A CA 1
ATOM 2809 C C . GLN A 1 359 ? 19.831 8.922 -1.681 1.00 61.75 359 GLN A C 1
ATOM 2811 O O . GLN A 1 359 ? 18.634 8.676 -1.795 1.00 61.75 359 GLN A O 1
ATOM 2816 N N . VAL A 1 360 ? 20.756 8.295 -2.406 1.00 68.00 360 VAL A N 1
ATOM 2817 C CA . VAL A 1 360 ? 20.428 7.118 -3.226 1.00 68.00 360 VAL A CA 1
ATOM 2818 C C . VAL A 1 360 ? 20.175 5.943 -2.284 1.00 68.00 360 VAL A C 1
ATOM 2820 O O . VAL A 1 360 ? 20.973 5.687 -1.380 1.00 68.00 360 VAL A O 1
ATOM 2823 N N . ASN A 1 361 ? 19.062 5.231 -2.470 1.00 76.50 361 ASN A N 1
ATOM 2824 C CA . ASN A 1 361 ? 18.802 3.997 -1.741 1.00 76.50 361 ASN A CA 1
ATOM 2825 C C . ASN A 1 361 ? 19.373 2.820 -2.523 1.00 76.50 361 ASN A C 1
ATOM 2827 O O . ASN A 1 361 ? 18.927 2.558 -3.638 1.00 76.50 361 ASN A O 1
ATOM 2831 N N . VAL A 1 362 ? 20.329 2.115 -1.919 1.00 71.06 362 VAL A N 1
ATOM 2832 C CA . VAL A 1 362 ? 20.860 0.854 -2.433 1.00 71.06 362 VAL A CA 1
ATOM 2833 C C . VAL A 1 362 ? 20.456 -0.264 -1.479 1.00 71.06 362 VAL A C 1
ATOM 2835 O O . VAL A 1 362 ? 20.687 -0.190 -0.267 1.00 71.06 362 VAL A O 1
ATOM 2838 N N . TYR A 1 363 ? 19.837 -1.295 -2.036 1.00 72.62 363 TYR A N 1
ATOM 2839 C CA . TYR A 1 363 ? 19.459 -2.519 -1.350 1.00 72.62 363 TYR A CA 1
ATOM 2840 C C . TYR A 1 363 ? 20.065 -3.706 -2.075 1.00 72.62 363 TYR A C 1
ATOM 2842 O O . TYR A 1 363 ? 19.835 -3.884 -3.267 1.00 72.62 363 TYR A O 1
ATOM 2850 N N . ILE A 1 364 ? 20.855 -4.487 -1.350 1.00 68.31 364 ILE A N 1
ATOM 2851 C CA . ILE A 1 364 ? 21.516 -5.674 -1.876 1.00 68.31 364 ILE A CA 1
ATOM 2852 C C . ILE A 1 364 ? 21.287 -6.792 -0.862 1.00 68.31 364 ILE A C 1
ATOM 2854 O O . ILE A 1 364 ? 21.569 -6.618 0.328 1.00 68.31 364 ILE A O 1
ATOM 2858 N N . ASN A 1 365 ? 20.755 -7.909 -1.338 1.00 67.38 365 ASN A N 1
ATOM 2859 C CA . ASN A 1 365 ? 20.716 -9.188 -0.640 1.00 67.38 365 ASN A CA 1
ATOM 2860 C C . ASN A 1 365 ? 21.163 -10.303 -1.603 1.00 67.38 365 ASN A C 1
ATOM 2862 O O . ASN A 1 365 ? 21.576 -10.028 -2.732 1.00 67.38 365 ASN A O 1
ATOM 2866 N N . ASP A 1 366 ? 21.070 -11.549 -1.146 1.00 65.19 366 ASP A N 1
ATOM 2867 C CA . ASP A 1 366 ? 21.474 -12.729 -1.917 1.00 65.19 366 ASP A CA 1
ATOM 2868 C C . ASP A 1 366 ? 20.621 -12.953 -3.176 1.00 65.19 366 ASP A C 1
ATOM 2870 O O . ASP A 1 366 ? 21.060 -13.662 -4.072 1.00 65.19 366 ASP A O 1
ATOM 2874 N N . ASP A 1 367 ? 19.440 -12.329 -3.264 1.00 66.56 367 ASP A N 1
ATOM 2875 C CA . ASP A 1 367 ? 18.458 -12.556 -4.334 1.00 66.56 367 ASP A CA 1
ATOM 2876 C C . ASP A 1 367 ? 18.295 -11.348 -5.277 1.00 66.56 367 ASP A C 1
ATOM 2878 O O . ASP A 1 367 ? 17.914 -11.488 -6.440 1.00 66.56 367 ASP A O 1
ATOM 2882 N N . HIS A 1 368 ? 18.569 -10.134 -4.795 1.00 73.88 368 HIS A N 1
ATOM 2883 C CA . HIS A 1 368 ? 18.188 -8.892 -5.457 1.00 73.88 368 HIS A CA 1
ATOM 2884 C C . HIS A 1 368 ? 19.185 -7.753 -5.200 1.00 73.88 368 HIS A C 1
ATOM 2886 O O . HIS A 1 368 ? 19.600 -7.471 -4.074 1.00 73.88 368 HIS A O 1
ATOM 2892 N N . CYS A 1 369 ? 19.478 -6.994 -6.257 1.00 76.25 369 CYS A N 1
ATOM 2893 C CA . CYS A 1 369 ? 20.094 -5.674 -6.183 1.00 76.25 369 CYS A CA 1
ATOM 2894 C C . CYS A 1 369 ? 19.095 -4.622 -6.678 1.00 76.25 369 CYS A C 1
ATOM 2896 O O . CYS A 1 369 ? 18.644 -4.667 -7.822 1.00 76.25 369 CYS A O 1
ATOM 2898 N N . VAL A 1 370 ? 18.739 -3.672 -5.815 1.00 82.69 370 VAL A N 1
ATOM 2899 C CA . VAL A 1 370 ? 17.775 -2.608 -6.105 1.00 82.69 370 VAL A CA 1
ATOM 2900 C C . VAL A 1 370 ? 18.387 -1.262 -5.764 1.00 82.69 370 VAL A C 1
ATOM 2902 O O . VAL A 1 370 ? 18.803 -1.018 -4.631 1.00 82.69 370 VAL A O 1
ATOM 2905 N N . VAL A 1 371 ? 18.394 -0.366 -6.744 1.00 81.50 371 VAL A N 1
ATOM 2906 C CA . VAL A 1 371 ? 18.852 1.012 -6.598 1.00 81.50 371 VAL A CA 1
ATOM 2907 C C . VAL A 1 371 ? 17.715 1.950 -6.970 1.00 81.50 371 VAL A C 1
ATOM 2909 O O . VAL A 1 371 ? 17.031 1.746 -7.973 1.00 81.50 371 VAL A O 1
ATOM 2912 N N . GLY A 1 372 ? 17.498 2.994 -6.175 1.00 80.75 372 GLY A N 1
ATOM 2913 C CA . GLY A 1 372 ? 16.508 4.007 -6.517 1.00 80.75 372 GLY A CA 1
ATOM 2914 C C . GLY A 1 372 ? 16.633 5.308 -5.750 1.00 80.75 372 GLY A C 1
ATOM 2915 O O . GLY A 1 372 ? 17.318 5.403 -4.728 1.00 80.75 372 GLY A O 1
ATOM 2916 N N . PHE A 1 373 ? 15.926 6.318 -6.246 1.00 78.50 373 PHE A N 1
ATOM 2917 C CA . PHE A 1 373 ? 15.885 7.643 -5.646 1.00 78.50 373 PHE A CA 1
ATOM 2918 C C . PHE A 1 373 ? 14.621 7.801 -4.801 1.00 78.50 373 PHE A C 1
ATOM 2920 O O . PHE A 1 373 ? 13.520 7.613 -5.318 1.00 78.50 373 PHE A O 1
ATOM 2927 N N . PRO A 1 374 ? 14.724 8.177 -3.517 1.00 81.00 374 PRO A N 1
ATOM 2928 C CA . PRO A 1 374 ? 13.550 8.499 -2.725 1.00 81.00 374 PRO A CA 1
ATOM 2929 C C . PRO A 1 374 ? 12.840 9.705 -3.342 1.00 81.00 374 PRO A C 1
ATOM 2931 O O . PRO A 1 374 ? 13.467 10.723 -3.648 1.00 81.00 374 PRO A O 1
ATOM 2934 N N . LEU A 1 375 ? 11.522 9.604 -3.505 1.00 83.12 375 LEU A N 1
ATOM 2935 C CA . LEU A 1 375 ? 10.719 10.722 -4.008 1.00 83.12 375 LEU A CA 1
ATOM 2936 C C . LEU A 1 375 ? 10.335 11.705 -2.908 1.00 83.12 375 LEU A C 1
ATOM 2938 O O . LEU A 1 375 ? 10.122 12.884 -3.175 1.00 83.12 375 LEU A O 1
ATOM 2942 N N . LEU A 1 376 ? 10.284 11.242 -1.661 1.00 79.75 376 LEU A N 1
ATOM 2943 C CA . LEU A 1 376 ? 9.892 12.054 -0.518 1.00 79.75 376 LEU A CA 1
ATOM 2944 C C . LEU A 1 376 ? 10.974 12.038 0.559 1.00 79.75 376 LEU A C 1
ATOM 2946 O O . LEU A 1 376 ? 11.602 11.011 0.839 1.00 79.75 376 LEU A O 1
ATOM 2950 N N . LYS A 1 377 ? 11.155 13.197 1.204 1.00 75.75 377 LYS A N 1
ATOM 2951 C CA . LYS A 1 377 ? 12.040 13.348 2.366 1.00 75.75 377 LYS A CA 1
ATOM 2952 C C . LYS A 1 377 ? 11.552 12.466 3.520 1.00 75.75 377 LYS A C 1
ATOM 2954 O O . LYS A 1 377 ? 12.294 11.613 4.016 1.00 75.75 377 LYS A O 1
ATOM 2959 N N . ASN A 1 378 ? 10.281 12.629 3.882 1.00 80.12 378 ASN A N 1
ATOM 2960 C CA . ASN A 1 378 ? 9.626 11.865 4.938 1.00 80.12 378 ASN A CA 1
ATOM 2961 C C . ASN A 1 378 ? 8.948 10.607 4.361 1.00 80.12 378 ASN A C 1
ATOM 2963 O O . ASN A 1 378 ? 8.494 10.646 3.217 1.00 80.12 378 ASN A O 1
ATOM 2967 N N . PRO A 1 379 ? 8.884 9.498 5.122 1.00 85.44 379 PRO A N 1
ATOM 2968 C CA . PRO A 1 379 ? 8.080 8.331 4.760 1.00 85.44 379 PRO A CA 1
ATOM 2969 C C . PRO A 1 379 ? 6.603 8.681 4.520 1.00 85.44 379 PRO A C 1
ATOM 2971 O O . PRO A 1 379 ? 6.065 9.546 5.203 1.00 85.44 379 PRO A O 1
ATOM 2974 N N . LEU A 1 380 ? 5.936 7.941 3.631 1.00 89.56 380 LEU A N 1
ATOM 2975 C CA . LEU A 1 380 ? 4.478 7.983 3.441 1.00 89.56 380 LEU A CA 1
ATOM 2976 C C . LEU A 1 380 ? 3.715 7.517 4.689 1.00 89.56 380 LEU A C 1
ATOM 2978 O O . LEU A 1 380 ? 2.636 8.025 4.996 1.00 89.56 380 LEU A O 1
ATOM 2982 N N . ALA A 1 381 ? 4.311 6.591 5.447 1.00 88.12 381 ALA A N 1
ATOM 2983 C CA . ALA A 1 381 ? 3.774 6.134 6.726 1.00 88.12 381 ALA A CA 1
ATOM 2984 C C . ALA A 1 381 ? 3.726 7.242 7.796 1.00 88.12 381 ALA A C 1
ATOM 2986 O O . ALA A 1 381 ? 3.001 7.101 8.777 1.00 88.12 381 ALA A O 1
ATOM 2987 N N . CYS A 1 382 ? 4.490 8.330 7.637 1.00 87.44 382 CYS A N 1
ATOM 2988 C CA . CYS A 1 382 ? 4.428 9.484 8.529 1.00 87.44 382 CYS A CA 1
ATOM 2989 C C . CYS A 1 382 ? 3.293 10.407 8.081 1.00 87.44 382 CYS A C 1
ATOM 2991 O O . CYS A 1 382 ? 3.462 11.236 7.185 1.00 87.44 382 CYS A O 1
ATOM 2993 N N . ARG A 1 383 ? 2.129 10.260 8.711 1.00 88.62 383 ARG A N 1
ATOM 2994 C CA . ARG A 1 383 ? 0.955 11.091 8.434 1.00 88.62 383 ARG A CA 1
ATOM 2995 C C . ARG A 1 383 ? 1.132 12.479 9.034 1.00 88.62 383 ARG A C 1
ATOM 2997 O O . ARG A 1 383 ? 1.407 12.600 10.222 1.00 88.62 383 ARG A O 1
ATOM 3004 N N . SER A 1 384 ? 0.914 13.526 8.242 1.00 86.19 384 SER A N 1
ATOM 3005 C CA . SER A 1 384 ? 0.968 14.912 8.731 1.00 86.19 384 SER A CA 1
ATOM 3006 C C . SER A 1 384 ? -0.084 15.213 9.801 1.00 86.19 384 SER A C 1
ATOM 3008 O O . SER A 1 384 ? 0.129 16.091 10.626 1.00 86.19 384 SER A O 1
ATOM 3010 N N . TYR A 1 385 ? -1.192 14.470 9.796 1.00 88.88 385 TYR A N 1
ATOM 3011 C CA . TYR A 1 385 ? -2.297 14.602 10.744 1.00 88.88 385 TYR A CA 1
ATOM 3012 C C . TYR A 1 385 ? -2.136 13.770 12.032 1.00 88.88 385 TYR A C 1
ATOM 3014 O O . TYR A 1 385 ? -3.028 13.784 12.873 1.00 88.88 385 TYR A O 1
ATOM 3022 N N . MET A 1 386 ? -1.026 13.039 12.207 1.00 90.06 386 MET A N 1
ATOM 3023 C CA . MET A 1 386 ? -0.740 12.271 13.427 1.00 90.06 386 MET A CA 1
ATOM 3024 C C . MET A 1 386 ? 0.355 12.969 14.240 1.00 90.06 386 MET A C 1
ATOM 3026 O O . MET A 1 386 ? 1.539 12.856 13.926 1.00 90.06 386 MET A O 1
ATOM 3030 N N . LYS A 1 387 ? -0.034 13.694 15.293 1.00 92.00 387 LYS A N 1
ATOM 3031 C CA . LYS A 1 387 ? 0.887 14.434 16.173 1.00 92.00 387 LYS A CA 1
ATOM 3032 C C . LYS A 1 387 ? 1.563 13.519 17.198 1.00 92.00 387 LYS A C 1
ATOM 3034 O O . LYS A 1 387 ? 2.762 13.634 17.444 1.00 92.00 387 LYS A O 1
ATOM 3039 N N . HIS A 1 388 ? 0.796 12.594 17.769 1.00 93.12 388 HIS A N 1
ATOM 3040 C CA . HIS A 1 388 ? 1.234 11.583 18.726 1.00 93.12 388 HIS A CA 1
ATOM 3041 C C . HIS A 1 388 ? 1.192 10.203 18.082 1.00 93.12 388 HIS A C 1
ATOM 3043 O O . HIS A 1 388 ? 0.159 9.776 17.564 1.00 93.12 388 HIS A O 1
ATOM 3049 N N . ASN A 1 389 ? 2.319 9.496 18.133 1.00 88.00 389 ASN A N 1
ATOM 3050 C CA . ASN A 1 389 ? 2.460 8.182 17.514 1.00 88.00 389 ASN A CA 1
ATOM 3051 C C . ASN A 1 389 ? 1.885 7.078 18.413 1.00 88.00 389 ASN A C 1
ATOM 3053 O O . ASN A 1 389 ? 2.201 7.017 19.600 1.00 88.00 389 ASN A O 1
ATOM 3057 N N . GLY A 1 390 ? 1.092 6.184 17.820 1.00 89.25 390 GLY A N 1
ATOM 3058 C CA . GLY A 1 390 ? 0.577 4.963 18.443 1.00 89.25 390 GLY A CA 1
ATOM 3059 C C . GLY A 1 390 ? 0.922 3.745 17.595 1.00 89.25 390 GLY A C 1
ATOM 3060 O O . GLY A 1 390 ? 2.072 3.588 17.173 1.00 89.25 390 GLY A O 1
ATOM 3061 N N . LEU A 1 391 ? -0.082 2.915 17.294 1.00 92.19 391 LEU A N 1
ATOM 3062 C CA . LEU A 1 391 ? 0.044 1.896 16.257 1.00 92.19 391 LEU A CA 1
ATOM 3063 C C . LEU A 1 391 ? 0.498 2.547 14.944 1.00 92.19 391 LEU A C 1
ATOM 3065 O O . LEU A 1 391 ? 0.059 3.640 14.576 1.00 92.19 391 LEU A O 1
ATOM 3069 N N . ARG A 1 392 ? 1.402 1.874 14.231 1.00 91.88 392 ARG A N 1
ATOM 3070 C CA . ARG A 1 392 ? 1.947 2.382 12.972 1.00 91.88 392 ARG A CA 1
ATOM 3071 C C . ARG A 1 392 ? 0.814 2.623 11.972 1.00 91.88 392 ARG A C 1
ATOM 3073 O O . ARG A 1 392 ? 0.046 1.704 11.702 1.00 91.88 392 ARG A O 1
ATOM 3080 N N . SER A 1 393 ? 0.750 3.815 11.374 1.00 94.94 393 SER A N 1
ATOM 3081 C CA . SER A 1 393 ? -0.372 4.229 10.514 1.00 94.94 393 SER A CA 1
ATOM 3082 C C . SER A 1 393 ? -0.653 3.286 9.341 1.00 94.94 393 SER A C 1
ATOM 3084 O O . SER A 1 393 ? -1.802 3.137 8.952 1.00 94.94 393 SER A O 1
ATOM 3086 N N . THR A 1 394 ? 0.361 2.604 8.799 1.00 95.69 394 THR A N 1
ATOM 3087 C CA . THR A 1 394 ? 0.172 1.592 7.744 1.00 95.69 394 THR A CA 1
ATOM 3088 C C . THR A 1 394 ? -0.599 0.367 8.241 1.00 95.69 394 THR A C 1
ATOM 3090 O O . THR A 1 394 ? -1.435 -0.160 7.516 1.00 95.69 394 THR A O 1
ATOM 3093 N N . VAL A 1 395 ? -0.352 -0.069 9.481 1.00 95.94 395 VAL A N 1
ATOM 3094 C CA . VAL A 1 395 ? -1.058 -1.193 10.121 1.00 95.94 395 VAL A CA 1
ATOM 3095 C C . VAL A 1 395 ? -2.446 -0.757 10.585 1.00 95.94 395 VAL A C 1
ATOM 3097 O O . VAL A 1 395 ? -3.414 -1.474 10.368 1.00 95.94 395 VAL A O 1
ATOM 3100 N N . ALA A 1 396 ? -2.564 0.446 11.151 1.00 96.75 396 ALA A N 1
ATOM 3101 C CA . ALA A 1 396 ? -3.853 1.043 11.493 1.00 96.75 396 ALA A CA 1
ATOM 3102 C C . ALA A 1 396 ? -4.771 1.158 10.260 1.00 96.75 396 ALA A C 1
ATOM 3104 O O . ALA A 1 396 ? -5.936 0.764 10.309 1.00 96.75 396 ALA A O 1
ATOM 3105 N N . TRP A 1 397 ? -4.224 1.603 9.124 1.00 96.94 397 TRP A N 1
ATOM 3106 C CA . TRP A 1 397 ? -4.940 1.607 7.851 1.00 96.94 397 TRP A CA 1
ATOM 3107 C C . TRP A 1 397 ? -5.289 0.196 7.375 1.00 96.94 397 TRP A C 1
ATOM 3109 O O . TRP A 1 397 ? -6.400 -0.003 6.906 1.00 96.94 397 TRP A O 1
ATOM 3119 N N . ALA A 1 398 ? -4.392 -0.787 7.530 1.00 97.19 398 ALA A N 1
ATOM 3120 C CA . ALA A 1 398 ? -4.668 -2.184 7.183 1.00 97.19 398 ALA A CA 1
ATOM 3121 C C . ALA A 1 398 ? -5.881 -2.747 7.934 1.00 97.19 398 ALA A C 1
ATOM 3123 O O . ALA A 1 398 ? -6.711 -3.438 7.355 1.00 97.19 398 ALA A O 1
ATOM 3124 N N . MET A 1 399 ? -5.996 -2.447 9.231 1.00 97.31 399 MET A N 1
ATOM 3125 C CA . MET A 1 399 ? -7.143 -2.872 10.036 1.00 97.31 399 MET A CA 1
ATOM 3126 C C . MET A 1 399 ? -8.447 -2.260 9.516 1.00 97.31 399 MET A C 1
ATOM 3128 O O . MET A 1 399 ? -9.446 -2.961 9.391 1.00 97.31 399 MET A O 1
ATOM 3132 N N . SER A 1 400 ? -8.419 -0.971 9.173 1.00 95.94 400 SER A N 1
ATOM 3133 C CA . SER A 1 400 ? -9.561 -0.273 8.578 1.00 95.94 400 SER A CA 1
ATOM 3134 C C . SER A 1 400 ? -9.911 -0.821 7.188 1.00 95.94 400 SER A C 1
ATOM 3136 O O . SER A 1 400 ? -11.055 -1.177 6.942 1.00 95.94 400 SER A O 1
ATOM 3138 N N . SER A 1 401 ? -8.937 -0.988 6.290 1.00 94.88 401 SER A N 1
ATOM 3139 C CA . SER A 1 401 ? -9.179 -1.413 4.902 1.00 94.88 401 SER A CA 1
ATOM 3140 C C . SER A 1 401 ? -9.672 -2.855 4.770 1.00 94.88 401 SER A C 1
ATOM 3142 O O . SER A 1 401 ? -10.339 -3.194 3.793 1.00 94.88 401 SER A O 1
ATOM 3144 N N . LEU A 1 402 ? -9.374 -3.704 5.756 1.00 94.38 402 LEU A N 1
ATOM 3145 C CA . LEU A 1 402 ? -9.904 -5.065 5.857 1.00 94.38 402 LEU A CA 1
ATOM 3146 C C . LEU A 1 402 ? -11.343 -5.122 6.395 1.00 94.38 402 LEU A C 1
ATOM 3148 O O . LEU A 1 402 ? -11.962 -6.188 6.355 1.00 94.38 402 LEU A O 1
ATOM 3152 N N . CYS A 1 403 ? -11.871 -4.008 6.899 1.00 93.25 403 CYS A N 1
ATOM 3153 C CA . CYS A 1 403 ? -13.273 -3.848 7.243 1.00 93.25 403 CYS A CA 1
ATOM 3154 C C . CYS A 1 403 ? -14.014 -3.227 6.047 1.00 93.25 403 CYS A C 1
ATOM 3156 O O . CYS A 1 403 ? -13.537 -2.245 5.474 1.00 93.25 403 CYS A O 1
ATOM 3158 N N . PRO A 1 404 ? -15.188 -3.742 5.648 1.00 91.50 404 PRO A N 1
ATOM 3159 C CA . PRO A 1 404 ? -16.033 -3.033 4.697 1.00 91.50 404 PRO A CA 1
ATOM 3160 C C . PRO A 1 404 ? -16.335 -1.621 5.205 1.00 91.50 404 PRO A C 1
ATOM 3162 O O . PRO A 1 404 ? -16.558 -1.427 6.403 1.00 91.50 404 PRO A O 1
ATOM 3165 N N . LYS A 1 405 ? -16.351 -0.637 4.300 1.00 88.50 405 LYS A N 1
ATOM 3166 C CA . LYS A 1 405 ? -16.702 0.743 4.658 1.00 88.50 405 LYS A CA 1
ATOM 3167 C C . LYS A 1 405 ? -18.098 0.766 5.282 1.00 88.50 405 LYS A C 1
ATOM 3169 O O . LYS A 1 405 ? -19.005 0.105 4.782 1.00 88.50 405 LYS A O 1
ATOM 3174 N N . GLN A 1 406 ? -18.241 1.500 6.380 1.00 87.19 406 GLN A N 1
ATOM 3175 C CA . GLN A 1 406 ? -19.491 1.588 7.132 1.00 87.19 406 GLN A CA 1
ATOM 3176 C C . GLN A 1 406 ? -20.110 2.978 6.990 1.00 87.19 406 GLN A C 1
ATOM 3178 O O . GLN A 1 406 ? -19.385 3.973 6.984 1.00 87.19 406 GLN A O 1
ATOM 3183 N N . ASP A 1 407 ? -21.440 3.025 6.976 1.00 86.94 407 ASP A N 1
ATOM 3184 C CA . ASP A 1 407 ? -22.248 4.250 7.002 1.00 86.94 407 ASP A CA 1
ATOM 3185 C C . ASP A 1 407 ? -22.973 4.378 8.361 1.00 86.94 407 ASP A C 1
ATOM 3187 O O . ASP A 1 407 ? -24.198 4.453 8.432 1.00 86.94 407 ASP A O 1
ATOM 3191 N N . GLY A 1 408 ? -22.215 4.313 9.464 1.00 93.06 408 GLY A N 1
ATOM 3192 C CA . GLY A 1 408 ? -22.770 4.256 10.822 1.00 93.06 408 GLY A CA 1
ATOM 3193 C C . GLY A 1 408 ? -21.742 4.491 11.933 1.00 93.06 408 GLY A C 1
ATOM 3194 O O . GLY A 1 408 ? -20.809 5.277 11.776 1.00 93.06 408 GLY A O 1
ATOM 3195 N N . VAL A 1 409 ? -21.916 3.827 13.074 1.00 97.31 409 VAL A N 1
ATOM 3196 C CA . VAL A 1 409 ? -21.074 3.952 14.269 1.00 97.31 409 VAL A CA 1
ATOM 3197 C C . VAL A 1 409 ? -19.906 2.969 14.219 1.00 97.31 409 VAL A C 1
ATOM 3199 O O . VAL A 1 409 ? -20.091 1.750 14.233 1.00 97.31 409 VAL A O 1
ATOM 3202 N N . VAL A 1 410 ? -18.686 3.503 14.231 1.00 98.31 410 VAL A N 1
ATOM 3203 C CA . VAL A 1 410 ? -17.445 2.731 14.350 1.00 98.31 410 VAL A CA 1
ATOM 3204 C C . VAL A 1 410 ? -16.837 2.957 15.730 1.00 98.31 410 VAL A C 1
ATOM 3206 O O . VAL A 1 410 ? -16.606 4.097 16.130 1.00 98.31 410 VAL A O 1
ATOM 3209 N N . LEU A 1 411 ? -16.564 1.874 16.451 1.00 98.44 411 LEU A N 1
ATOM 3210 C CA . LEU A 1 411 ? -16.036 1.905 17.813 1.00 98.44 411 LEU A CA 1
ATOM 3211 C C . LEU A 1 411 ? -14.611 1.344 17.867 1.00 98.44 411 LEU A C 1
ATOM 3213 O O . LEU A 1 411 ? -14.339 0.269 17.337 1.00 98.44 411 LEU A O 1
ATOM 3217 N N . ASP A 1 412 ? -13.725 2.032 18.579 1.00 98.38 412 ASP A N 1
ATOM 3218 C CA . ASP A 1 412 ? -12.492 1.454 19.114 1.00 98.38 412 ASP A CA 1
ATOM 3219 C C . ASP A 1 412 ? -12.5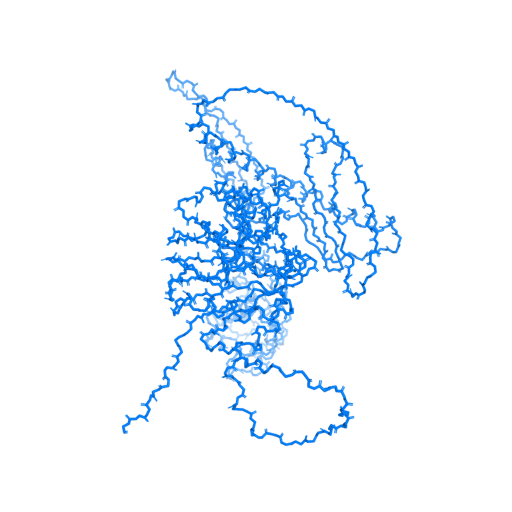43 1.531 20.649 1.00 98.38 412 ASP A C 1
ATOM 3221 O O . ASP A 1 412 ? -12.410 2.624 21.205 1.00 98.38 412 ASP A O 1
ATOM 3225 N N . PRO A 1 413 ? -12.795 0.414 21.357 1.00 96.88 413 PRO A N 1
ATOM 3226 C CA . PRO A 1 413 ? -13.014 0.425 22.799 1.00 96.88 413 PRO A CA 1
ATOM 3227 C C . PRO A 1 413 ? -11.711 0.519 23.615 1.00 96.88 413 PRO A C 1
ATOM 3229 O O . PRO A 1 413 ? -11.778 0.594 24.841 1.00 96.88 413 PRO A O 1
ATOM 3232 N N . MET A 1 414 ? -10.546 0.464 22.957 1.00 95.94 414 MET A N 1
ATOM 3233 C CA . MET A 1 414 ? -9.215 0.600 23.565 1.00 95.94 414 MET A CA 1
ATOM 3234 C C . MET A 1 414 ? -8.330 1.458 22.648 1.00 95.94 414 MET A C 1
ATOM 3236 O O . MET A 1 414 ? -7.294 1.015 22.153 1.00 95.94 414 MET A O 1
ATOM 3240 N N . CYS A 1 415 ? -8.781 2.681 22.367 1.00 96.94 415 CYS A N 1
ATOM 3241 C CA . CYS A 1 415 ? -8.284 3.471 21.247 1.00 96.94 415 CYS A CA 1
ATOM 3242 C C . CYS A 1 415 ? -6.868 4.023 21.427 1.00 96.94 415 CYS A C 1
ATOM 3244 O O . CYS A 1 415 ? -6.249 4.449 20.443 1.00 96.94 415 CYS A O 1
ATOM 3246 N N . GLY A 1 416 ? -6.345 4.080 22.656 1.00 95.94 416 GLY A N 1
ATOM 3247 C CA . GLY A 1 416 ? -5.080 4.737 22.955 1.00 95.94 416 GLY A CA 1
ATOM 3248 C C . GLY A 1 416 ? -5.067 6.165 22.404 1.00 95.94 416 GLY A C 1
ATOM 3249 O O . GLY A 1 416 ? -5.959 6.963 22.678 1.00 95.94 416 GLY A O 1
ATOM 3250 N N . VAL A 1 417 ? -4.081 6.473 21.556 1.00 96.69 417 VAL A N 1
ATOM 3251 C CA . VAL A 1 417 ? -3.954 7.777 20.870 1.00 96.69 417 VAL A CA 1
ATOM 3252 C C . VAL A 1 417 ? -4.840 7.934 19.617 1.00 96.69 417 VAL A C 1
ATOM 3254 O O . VAL A 1 417 ? -4.662 8.887 18.856 1.00 96.69 417 VAL A O 1
ATOM 3257 N N . GLY A 1 418 ? -5.748 6.990 19.350 1.00 96.81 418 GLY A N 1
ATOM 3258 C CA . GLY A 1 418 ? -6.743 7.053 18.272 1.00 96.81 418 GLY A CA 1
ATOM 3259 C C . GLY A 1 418 ? -6.237 6.686 16.872 1.00 96.81 418 GLY A C 1
ATOM 3260 O O . GLY A 1 418 ? -6.872 7.047 15.887 1.00 96.81 418 GLY A O 1
ATOM 3261 N N . ALA A 1 419 ? -5.100 5.994 16.739 1.00 96.75 419 ALA A N 1
ATOM 3262 C CA . ALA A 1 419 ? -4.458 5.765 15.436 1.00 96.75 419 ALA A CA 1
ATOM 3263 C C . ALA A 1 419 ? -5.328 4.972 14.437 1.00 96.75 419 ALA A C 1
ATOM 3265 O O . ALA A 1 419 ? -5.434 5.365 13.275 1.00 96.75 419 ALA A O 1
ATOM 3266 N N . VAL A 1 420 ? -5.958 3.877 14.882 1.00 97.38 420 VAL A N 1
ATOM 3267 C CA . VAL A 1 420 ? -6.852 3.044 14.050 1.00 97.38 420 VAL A CA 1
ATOM 3268 C C . VAL A 1 420 ? -8.102 3.826 13.665 1.00 97.38 420 VAL A C 1
ATOM 3270 O O . VAL A 1 420 ? -8.452 3.909 12.487 1.00 97.38 420 VAL A O 1
ATOM 3273 N N . LEU A 1 421 ? -8.721 4.462 14.660 1.00 96.88 421 LEU A N 1
ATOM 3274 C CA . LEU A 1 421 ? -9.927 5.261 14.498 1.00 96.88 421 LEU A CA 1
ATOM 3275 C C . LEU A 1 421 ? -9.729 6.415 13.502 1.00 96.88 421 LEU A C 1
ATOM 3277 O O . LEU A 1 421 ? -10.588 6.660 12.661 1.00 96.88 421 LEU A O 1
ATOM 3281 N N . LEU A 1 422 ? -8.574 7.085 13.544 1.00 97.19 422 LEU A N 1
ATOM 3282 C CA . LEU A 1 422 ? -8.254 8.184 12.635 1.00 97.19 422 LEU A CA 1
ATOM 3283 C C . LEU A 1 422 ? -7.973 7.722 11.207 1.00 97.19 422 LEU A C 1
ATOM 3285 O O . LEU A 1 422 ? -8.448 8.366 10.277 1.00 97.19 422 LEU A O 1
ATOM 3289 N N . GLU A 1 423 ? -7.253 6.616 10.995 1.00 97.06 423 GLU A N 1
ATOM 3290 C CA . GLU A 1 423 ? -7.095 6.078 9.634 1.00 97.06 423 GLU A CA 1
ATOM 3291 C C . GLU A 1 423 ? -8.447 5.638 9.045 1.00 97.06 423 GLU A C 1
ATOM 3293 O O . GLU A 1 423 ? -8.678 5.840 7.854 1.00 97.06 423 GLU A O 1
ATOM 3298 N N . ALA A 1 424 ? -9.367 5.113 9.864 1.00 96.75 424 ALA A N 1
ATOM 3299 C CA . ALA A 1 424 ? -10.735 4.823 9.434 1.00 96.75 424 ALA A CA 1
ATOM 3300 C C . ALA A 1 424 ? -11.541 6.096 9.126 1.00 96.75 424 ALA A C 1
ATOM 3302 O O . ALA A 1 424 ? -12.186 6.177 8.079 1.00 96.75 424 ALA A O 1
ATOM 3303 N N . ALA A 1 425 ? -11.437 7.131 9.965 1.00 96.38 425 ALA A N 1
ATOM 3304 C CA . ALA A 1 425 ? -12.095 8.418 9.741 1.00 96.38 425 ALA A CA 1
ATOM 3305 C C . ALA A 1 425 ? -11.659 9.094 8.438 1.00 96.38 425 ALA A C 1
ATOM 3307 O O . ALA A 1 425 ? -12.481 9.711 7.765 1.00 96.38 425 ALA A O 1
ATOM 3308 N N . GLN A 1 426 ? -10.399 8.939 8.033 1.00 94.12 426 GLN A N 1
ATOM 3309 C CA . GLN A 1 426 ? -9.907 9.470 6.759 1.00 94.12 426 GLN A CA 1
ATOM 3310 C C . GLN A 1 426 ? -10.495 8.750 5.527 1.00 94.12 426 GLN A C 1
ATOM 3312 O O . GLN A 1 426 ? -10.456 9.308 4.434 1.00 94.12 426 GLN A O 1
ATOM 3317 N N . GLU A 1 427 ? -11.031 7.533 5.675 1.00 91.50 427 GLU A N 1
ATOM 3318 C CA . GLU A 1 427 ? -11.482 6.687 4.557 1.00 91.50 427 GLU A CA 1
ATOM 3319 C C . GLU A 1 427 ? -13.007 6.516 4.470 1.00 91.50 427 GLU A C 1
ATOM 3321 O O . GLU A 1 427 ? -13.526 6.264 3.373 1.00 91.50 427 GLU A O 1
ATOM 3326 N N . TYR A 1 428 ? -13.732 6.597 5.594 1.00 93.88 428 TYR A N 1
ATOM 3327 C CA . TYR A 1 428 ? -15.189 6.423 5.616 1.00 93.88 428 TYR A CA 1
ATOM 3328 C C . TYR A 1 428 ? -15.863 7.791 5.657 1.00 93.88 428 TYR A C 1
ATOM 3330 O O . TYR A 1 428 ? -15.670 8.562 6.600 1.00 93.88 428 TYR A O 1
ATOM 3338 N N . SER A 1 429 ? -16.657 8.100 4.634 1.00 90.00 429 SER A N 1
ATOM 3339 C CA . SER A 1 429 ? -17.259 9.426 4.470 1.00 90.00 429 SER A CA 1
ATOM 3340 C C . SER A 1 429 ? -18.484 9.650 5.361 1.00 90.00 429 SER A C 1
ATOM 3342 O O . SER A 1 429 ? -18.644 10.755 5.871 1.00 90.00 429 SER A O 1
ATOM 3344 N N . ASN A 1 430 ? -19.297 8.616 5.615 1.00 90.31 430 ASN A N 1
ATOM 3345 C CA . ASN A 1 430 ? -20.583 8.741 6.319 1.00 90.31 430 ASN A CA 1
ATOM 3346 C C . ASN A 1 430 ? -20.627 7.963 7.647 1.00 90.31 430 ASN A C 1
ATOM 3348 O O . ASN A 1 430 ? -21.662 7.415 8.016 1.00 90.31 430 ASN A O 1
ATOM 3352 N N . ALA A 1 431 ? -19.505 7.899 8.365 1.00 95.75 431 ALA A N 1
ATOM 3353 C CA . ALA A 1 431 ? -19.422 7.251 9.673 1.00 95.75 431 ALA A CA 1
ATOM 3354 C C . ALA A 1 431 ? -19.152 8.252 10.805 1.00 95.75 431 ALA A C 1
ATOM 3356 O O . ALA A 1 431 ? -18.474 9.269 10.608 1.00 95.75 431 ALA A O 1
ATOM 3357 N N . VAL A 1 432 ? -19.643 7.907 11.996 1.00 97.25 432 VAL A N 1
ATOM 3358 C CA . VAL A 1 432 ? -19.296 8.535 13.276 1.00 97.25 432 VAL A CA 1
ATOM 3359 C C . VAL A 1 432 ? -18.412 7.572 14.055 1.00 97.25 432 VAL A C 1
ATOM 3361 O O . VAL A 1 432 ? -18.654 6.367 14.094 1.00 97.25 432 VAL A O 1
ATOM 3364 N N . PHE A 1 433 ? -17.380 8.112 14.681 1.00 98.38 433 PHE A N 1
ATOM 3365 C CA . PHE A 1 433 ? -16.330 7.348 15.326 1.00 98.38 433 PHE A CA 1
ATOM 3366 C C . PHE A 1 433 ? -16.350 7.601 16.825 1.00 98.38 433 PHE A C 1
ATOM 3368 O O . PHE A 1 433 ? -16.353 8.753 17.257 1.00 98.38 433 PHE A O 1
ATOM 3375 N N . LEU A 1 434 ? -16.323 6.533 17.613 1.00 98.44 434 LEU A N 1
ATOM 3376 C CA . LEU A 1 434 ? -16.207 6.596 19.063 1.00 98.44 434 LEU A CA 1
ATOM 3377 C C . LEU A 1 434 ? -14.928 5.877 19.492 1.00 98.44 434 LEU A C 1
ATOM 3379 O O . LEU A 1 434 ? -14.758 4.692 19.221 1.00 98.44 434 LEU A O 1
ATOM 3383 N N . GLY A 1 435 ? -14.024 6.598 20.143 1.00 98.25 435 GLY A N 1
ATOM 3384 C CA . GLY A 1 435 ? -12.843 6.034 20.788 1.00 98.25 435 GLY A CA 1
ATOM 3385 C C . GLY A 1 435 ? -13.042 5.985 22.295 1.00 98.25 435 GLY A C 1
ATOM 3386 O O . GLY A 1 435 ? -13.438 6.986 22.893 1.00 98.25 435 GLY A O 1
ATOM 3387 N N . MET A 1 436 ? -12.767 4.843 22.916 1.00 98.00 436 MET A N 1
ATOM 3388 C CA . MET A 1 436 ? -12.751 4.712 24.368 1.00 98.00 436 MET A CA 1
ATOM 3389 C C . MET A 1 436 ? -11.388 4.259 24.862 1.00 98.00 436 MET A C 1
ATOM 3391 O O . MET A 1 436 ? -10.733 3.437 24.232 1.00 98.00 436 MET A O 1
ATOM 3395 N N . ASP A 1 437 ? -10.984 4.771 26.017 1.00 96.88 437 ASP A N 1
ATOM 3396 C CA . ASP A 1 437 ? -9.829 4.265 26.747 1.00 96.88 437 ASP A CA 1
ATOM 3397 C C . ASP A 1 437 ? -10.015 4.508 28.251 1.00 96.88 437 ASP A C 1
ATOM 3399 O O . ASP A 1 437 ? -10.761 5.394 28.675 1.00 96.88 437 ASP A O 1
ATOM 3403 N N . THR A 1 438 ? -9.332 3.716 29.070 1.00 95.00 438 THR A N 1
ATOM 3404 C CA . THR A 1 438 ? -9.311 3.900 30.529 1.00 95.00 438 THR A CA 1
ATOM 3405 C C . THR A 1 438 ? -8.276 4.939 30.962 1.00 95.00 438 THR A C 1
ATOM 3407 O O . THR A 1 438 ? -8.435 5.567 32.013 1.00 95.00 438 THR A O 1
ATOM 3410 N N . ASP A 1 439 ? -7.234 5.146 30.151 1.00 94.69 439 ASP A N 1
ATOM 3411 C CA . ASP A 1 439 ? -6.139 6.070 30.424 1.00 94.69 439 ASP A CA 1
ATOM 3412 C C . ASP A 1 439 ? -6.435 7.464 29.847 1.00 94.69 439 ASP A C 1
ATOM 3414 O O . ASP A 1 439 ? -6.363 7.712 28.641 1.00 94.69 439 ASP A O 1
ATOM 3418 N N . GLU A 1 440 ? -6.710 8.414 30.743 1.00 96.31 440 GLU A N 1
ATOM 3419 C CA . GLU A 1 440 ? -6.943 9.824 30.401 1.00 96.31 440 GLU A CA 1
ATOM 3420 C C . GLU A 1 440 ? -5.781 10.439 29.606 1.00 96.31 440 GLU A C 1
ATOM 3422 O O . GLU A 1 440 ? -5.985 11.267 28.720 1.00 96.31 440 GLU A O 1
ATOM 3427 N N . SER A 1 441 ? -4.543 10.024 29.891 1.00 96.38 441 SER A N 1
ATOM 3428 C CA . SER A 1 441 ? -3.363 10.563 29.214 1.00 96.38 441 SER A CA 1
ATOM 3429 C C . SER A 1 441 ? -3.289 10.134 27.746 1.00 96.38 441 SER A C 1
ATOM 3431 O O . SER A 1 441 ? -2.755 10.874 26.914 1.00 96.38 441 SER A O 1
ATOM 3433 N N . GLN A 1 442 ? -3.842 8.963 27.409 1.00 96.19 442 GLN A N 1
ATOM 3434 C CA . GLN A 1 442 ? -3.981 8.507 26.027 1.00 96.19 442 GLN A CA 1
ATOM 3435 C C . GLN A 1 442 ? -5.083 9.283 25.313 1.00 96.19 442 GLN A C 1
ATOM 3437 O O . GLN A 1 442 ? -4.845 9.783 24.214 1.00 96.19 442 GLN A O 1
ATOM 3442 N N . LEU A 1 443 ? -6.236 9.475 25.964 1.00 97.81 443 LEU A N 1
ATOM 3443 C CA . LEU A 1 443 ? -7.350 10.248 25.406 1.00 97.81 443 LEU A CA 1
ATOM 3444 C C . LEU A 1 443 ? -6.978 11.707 25.145 1.00 97.81 443 LEU A C 1
ATOM 3446 O O . LEU A 1 443 ? -7.348 12.247 24.106 1.00 97.81 443 LEU A O 1
ATOM 3450 N N . GLN A 1 444 ? -6.173 12.328 26.009 1.00 98.06 444 GLN A N 1
ATOM 3451 C CA . GLN A 1 444 ? -5.670 13.681 25.769 1.00 98.06 444 GLN A CA 1
ATOM 3452 C C . GLN A 1 444 ? -4.816 13.754 24.490 1.00 98.06 444 GLN A C 1
ATOM 3454 O O . GLN A 1 444 ? -4.977 14.662 23.671 1.00 98.06 444 GLN A O 1
ATOM 3459 N N . LYS A 1 445 ? -3.933 12.770 24.269 1.00 98.06 445 LYS A N 1
ATOM 3460 C CA . LYS A 1 445 ? -3.138 12.669 23.031 1.00 98.06 445 LYS A CA 1
ATOM 3461 C C . LYS A 1 445 ? -4.010 12.349 21.818 1.00 98.06 445 LYS A C 1
ATOM 3463 O O . LYS A 1 445 ? -3.756 12.879 20.736 1.00 98.06 445 LYS A O 1
ATOM 3468 N N . ALA A 1 446 ? -5.032 11.511 21.989 1.00 98.06 446 ALA A N 1
ATOM 3469 C CA . ALA A 1 446 ? -6.010 11.219 20.950 1.00 98.06 446 ALA A CA 1
ATOM 3470 C C . ALA A 1 446 ? -6.776 12.481 20.545 1.00 98.06 446 ALA A C 1
ATOM 3472 O O . ALA A 1 446 ? -6.891 12.748 19.355 1.00 98.06 446 ALA A O 1
ATOM 3473 N N . ALA A 1 447 ? -7.208 13.307 21.501 1.00 98.25 447 ALA A N 1
ATOM 3474 C CA . ALA A 1 447 ? -7.887 14.572 21.230 1.00 98.25 447 ALA A CA 1
ATOM 3475 C C . ALA A 1 447 ? -7.000 15.527 20.413 1.00 98.25 447 ALA A C 1
ATOM 3477 O O . ALA A 1 447 ? -7.454 16.126 19.439 1.00 98.25 447 ALA A O 1
ATOM 3478 N N . GLU A 1 448 ? -5.706 15.612 20.738 1.00 97.94 448 GLU A N 1
ATOM 3479 C CA . GLU A 1 448 ? -4.751 16.389 19.942 1.00 97.94 448 GLU A CA 1
ATOM 3480 C C . GLU A 1 448 ? -4.569 15.844 18.516 1.00 97.94 448 GLU A C 1
ATOM 3482 O O . GLU A 1 448 ? -4.443 16.633 17.577 1.00 97.94 448 GLU A O 1
ATOM 3487 N N . ASN A 1 449 ? -4.574 14.520 18.333 1.00 97.69 449 ASN A N 1
ATOM 3488 C CA . ASN A 1 449 ? -4.539 13.902 17.006 1.00 97.69 449 ASN A CA 1
ATOM 3489 C C . ASN A 1 449 ? -5.835 14.157 16.219 1.00 97.69 449 ASN A C 1
ATOM 3491 O O . ASN A 1 449 ? -5.779 14.517 15.044 1.00 97.69 449 ASN A O 1
ATOM 3495 N N . VAL A 1 450 ? -6.999 14.026 16.863 1.00 98.06 450 VAL A N 1
ATOM 3496 C CA . VAL A 1 450 ? -8.313 14.314 16.266 1.00 98.06 450 VAL A CA 1
ATOM 3497 C C . VAL A 1 450 ? -8.351 15.748 15.754 1.00 98.06 450 VAL A C 1
ATOM 3499 O O . VAL A 1 450 ? -8.661 15.964 14.579 1.00 98.06 450 VAL A O 1
ATOM 3502 N N . LYS A 1 451 ? -7.917 16.703 16.580 1.00 96.88 451 LYS A N 1
ATOM 3503 C CA . LYS A 1 451 ? -7.793 18.109 16.195 1.00 96.88 451 LYS A CA 1
ATOM 3504 C C . LYS A 1 451 ? -6.828 18.315 15.027 1.00 96.88 451 LYS A C 1
ATOM 3506 O O . LYS A 1 451 ? -7.193 18.940 14.037 1.00 96.88 451 LYS A O 1
ATOM 3511 N N . ALA A 1 452 ? -5.622 17.747 15.092 1.00 95.00 452 ALA A N 1
ATOM 3512 C CA . ALA A 1 452 ? -4.628 17.863 14.018 1.00 95.00 452 ALA A CA 1
ATOM 3513 C C . ALA A 1 452 ? -5.089 17.239 12.684 1.00 95.00 452 ALA A C 1
ATOM 3515 O O . ALA A 1 452 ? -4.610 17.629 11.621 1.00 95.00 452 ALA A O 1
ATOM 3516 N N . SER A 1 453 ? -6.015 16.279 12.735 1.00 94.69 453 SER A N 1
ATOM 3517 C CA . SER A 1 453 ? -6.599 15.628 11.560 1.00 94.69 453 SER A CA 1
ATOM 3518 C C . SER A 1 453 ? -7.836 16.316 10.983 1.00 94.69 453 SER A C 1
ATOM 3520 O O . SER A 1 453 ? -8.311 15.900 9.926 1.00 94.69 453 SER A O 1
ATOM 3522 N N . GLY A 1 454 ? -8.362 17.341 11.663 1.00 95.44 454 GLY A N 1
ATOM 3523 C CA . GLY A 1 454 ? -9.603 18.019 11.284 1.00 95.44 454 GLY A CA 1
ATOM 3524 C C . GLY A 1 454 ? -10.861 17.160 11.461 1.00 95.44 454 GLY A C 1
ATOM 3525 O O . GLY A 1 454 ? -11.866 17.415 10.804 1.00 95.44 454 GLY A O 1
ATOM 3526 N N . MET A 1 455 ? -10.818 16.118 12.303 1.00 96.00 455 MET A N 1
ATOM 3527 C CA . MET A 1 455 ? -11.906 15.135 12.457 1.00 96.00 455 MET A CA 1
ATOM 3528 C C . MET A 1 455 ? -12.776 15.348 13.709 1.00 96.00 455 MET A C 1
ATOM 3530 O O . MET A 1 455 ? -13.566 14.473 14.059 1.00 96.00 455 MET A O 1
ATOM 3534 N N . GLU A 1 456 ? -12.682 16.508 14.368 1.00 95.19 456 GLU A N 1
ATOM 3535 C CA . GLU A 1 456 ? -13.409 16.835 15.614 1.00 95.19 456 GLU A CA 1
ATOM 3536 C C . GLU A 1 456 ? -14.935 16.697 15.486 1.00 95.19 456 GLU A C 1
ATOM 3538 O O . GLU A 1 456 ? -15.601 16.294 16.432 1.00 95.19 456 GLU A O 1
ATOM 3543 N N . GLY A 1 457 ? -15.498 16.963 14.302 1.00 94.44 457 GLY A N 1
ATOM 3544 C CA . GLY A 1 457 ? -16.938 16.826 14.059 1.00 94.44 457 GLY A CA 1
ATOM 3545 C C . GLY A 1 457 ? -17.439 15.383 13.926 1.00 94.44 457 GLY A C 1
ATOM 3546 O O . GLY A 1 457 ? -18.647 15.165 13.915 1.00 94.44 457 GLY A O 1
ATOM 3547 N N . ARG A 1 458 ? -16.541 14.395 13.792 1.00 96.62 458 ARG A N 1
ATOM 3548 C CA . ARG A 1 458 ? -16.908 12.987 13.542 1.00 96.62 458 ARG A CA 1
ATOM 3549 C C . ARG A 1 458 ? -16.302 11.996 14.523 1.00 96.62 458 ARG A C 1
ATOM 3551 O O . ARG A 1 458 ? -16.813 10.885 14.613 1.00 96.62 458 ARG A O 1
ATOM 3558 N N . VAL A 1 459 ? -15.238 12.368 15.232 1.00 98.12 459 VAL A N 1
ATOM 3559 C CA . VAL A 1 459 ? -14.560 11.504 16.202 1.00 98.12 459 VAL A CA 1
ATOM 3560 C C . VAL A 1 459 ? -14.829 12.006 17.614 1.00 98.12 459 VAL A C 1
ATOM 3562 O O . VAL A 1 459 ? -14.378 13.083 17.993 1.00 98.12 459 VAL A O 1
ATOM 3565 N N . GLN A 1 460 ? -15.537 11.197 18.396 1.00 98.06 460 GLN A N 1
ATOM 3566 C CA . GLN A 1 460 ? -15.807 11.434 19.809 1.00 98.06 460 GLN A CA 1
ATOM 3567 C C . GLN A 1 460 ? -14.942 10.514 20.667 1.00 98.06 460 GLN A C 1
ATOM 3569 O O . GLN A 1 460 ? -14.683 9.367 20.305 1.00 98.06 460 GLN A O 1
ATOM 3574 N N . LEU A 1 461 ? -14.493 11.023 21.811 1.00 98.50 461 LEU A N 1
ATOM 3575 C CA . LEU A 1 461 ? -13.637 10.302 22.746 1.00 98.50 461 LEU A CA 1
ATOM 3576 C C . LEU A 1 461 ? -14.335 10.202 24.101 1.00 98.50 461 LEU A C 1
ATOM 3578 O O . LEU A 1 461 ? -14.893 11.188 24.582 1.00 98.50 461 LEU A O 1
ATOM 3582 N N . LEU A 1 462 ? -14.299 9.021 24.714 1.00 97.69 462 LEU A N 1
ATOM 3583 C CA . LEU A 1 462 ? -14.968 8.745 25.982 1.00 97.69 462 LEU A CA 1
ATOM 3584 C C . LEU A 1 462 ? -14.062 7.942 26.914 1.00 97.69 462 LEU A C 1
ATOM 3586 O O . LEU A 1 462 ? -13.648 6.832 26.594 1.00 97.69 462 LEU A O 1
ATOM 3590 N N . LYS A 1 463 ? -13.828 8.451 28.124 1.00 97.75 463 LYS A N 1
ATOM 3591 C CA . LYS A 1 463 ? -13.153 7.670 29.159 1.00 97.75 463 LYS A CA 1
ATOM 3592 C C . LYS A 1 463 ? -14.061 6.560 29.671 1.00 97.75 463 LYS A C 1
ATOM 3594 O O . LYS A 1 463 ? -15.062 6.837 30.329 1.00 97.75 463 LYS A O 1
ATOM 3599 N N . SER A 1 464 ? -13.719 5.310 29.380 1.00 96.12 464 SER A N 1
ATOM 3600 C CA . SER A 1 464 ? -14.510 4.152 29.796 1.00 96.12 464 SER A CA 1
ATOM 3601 C C . SER A 1 464 ? -13.734 2.841 29.637 1.00 96.12 464 SER A C 1
ATOM 3603 O O . SER A 1 464 ? -12.693 2.792 28.987 1.00 96.12 464 SER A O 1
ATOM 3605 N N . SER A 1 465 ? -14.232 1.771 30.259 1.00 93.81 465 SER A N 1
ATOM 3606 C CA . SER A 1 465 ? -13.632 0.438 30.206 1.00 93.81 465 SER A CA 1
ATOM 3607 C C . SER A 1 465 ? -14.255 -0.411 29.103 1.00 93.81 465 SER A C 1
ATOM 3609 O O . SER A 1 465 ? -15.474 -0.561 29.037 1.00 93.81 465 SER A O 1
ATOM 3611 N N . ALA A 1 466 ? -13.414 -1.066 28.304 1.00 93.50 466 ALA A N 1
ATOM 3612 C CA . ALA A 1 466 ? -13.850 -2.064 27.327 1.00 93.50 466 ALA A CA 1
ATOM 3613 C C . ALA A 1 466 ? -14.518 -3.300 27.968 1.00 93.50 466 ALA A C 1
ATOM 3615 O O . ALA A 1 466 ? -15.195 -4.053 27.275 1.00 93.50 466 ALA A O 1
ATOM 3616 N N . MET A 1 467 ? -14.357 -3.504 29.284 1.00 91.31 467 MET A N 1
ATOM 3617 C CA . MET A 1 467 ? -15.027 -4.576 30.039 1.00 91.31 467 MET A CA 1
ATOM 3618 C C . MET A 1 467 ? -16.507 -4.289 30.324 1.00 91.31 467 MET A C 1
ATOM 3620 O O . MET A 1 467 ? -17.217 -5.178 30.786 1.00 91.31 467 MET A O 1
ATOM 3624 N N . ALA A 1 468 ? -16.958 -3.048 30.121 1.00 93.56 468 ALA A N 1
ATOM 3625 C CA . ALA A 1 468 ? -18.340 -2.626 30.320 1.00 93.56 468 ALA A CA 1
ATOM 3626 C C . ALA A 1 468 ? -18.636 -1.438 29.395 1.00 93.56 468 ALA A C 1
ATOM 3628 O O . ALA A 1 468 ? -18.593 -0.276 29.809 1.00 93.56 468 ALA A O 1
ATOM 3629 N N . ILE A 1 469 ? -18.896 -1.728 28.119 1.00 96.44 469 ILE A N 1
ATOM 3630 C CA . ILE A 1 469 ? -19.078 -0.688 27.103 1.00 96.44 469 ILE A CA 1
ATOM 3631 C C . ILE A 1 469 ? -20.432 0.006 27.348 1.00 96.44 469 ILE A C 1
ATOM 3633 O O . ILE A 1 469 ? -21.467 -0.668 27.315 1.00 96.44 469 ILE A O 1
ATOM 3637 N N . PRO A 1 470 ? -20.478 1.340 27.551 1.00 96.38 470 PRO A N 1
ATOM 3638 C CA . PRO A 1 470 ? -21.682 2.078 27.940 1.00 96.38 470 PRO A CA 1
ATOM 3639 C C . PRO A 1 470 ? -22.601 2.364 26.739 1.00 96.38 470 PRO A C 1
ATOM 3641 O O . PRO A 1 470 ? -23.114 3.467 26.577 1.00 96.38 470 PRO A O 1
ATOM 3644 N N . LEU A 1 471 ? -22.788 1.366 25.874 1.00 96.56 471 LEU A N 1
ATOM 3645 C CA . LEU A 1 471 ? -23.657 1.399 24.704 1.00 96.56 471 LEU A CA 1
ATOM 3646 C C . LEU A 1 471 ? -24.674 0.255 24.766 1.00 96.56 471 LEU A C 1
ATOM 3648 O O . LEU A 1 471 ? -24.439 -0.788 25.389 1.00 96.56 471 LEU A O 1
ATOM 3652 N N . GLY A 1 472 ? -25.809 0.458 24.097 1.00 95.88 472 GLY A N 1
ATOM 3653 C CA . GLY A 1 472 ? -26.858 -0.548 23.969 1.00 95.88 472 GLY A CA 1
ATOM 3654 C C . GLY A 1 472 ? -26.413 -1.778 23.173 1.00 95.88 472 GLY A C 1
ATOM 3655 O O . GLY A 1 472 ? -25.364 -1.805 22.531 1.00 95.88 472 GLY A O 1
ATOM 3656 N N . ASN A 1 473 ? -27.229 -2.827 23.209 1.00 96.44 473 ASN A N 1
ATOM 3657 C CA . ASN A 1 473 ? -26.966 -4.035 22.432 1.00 96.44 473 ASN A CA 1
ATOM 3658 C C . ASN A 1 473 ? -27.177 -3.750 20.940 1.00 96.44 473 ASN A C 1
ATOM 3660 O O . ASN A 1 473 ? -28.195 -3.173 20.565 1.00 96.44 473 ASN A O 1
ATOM 3664 N N . GLY A 1 474 ? -26.250 -4.194 20.093 1.00 95.94 474 GLY A N 1
ATOM 3665 C CA . GLY A 1 474 ? -26.381 -4.068 18.641 1.00 95.94 474 GLY A CA 1
ATOM 3666 C C . GLY A 1 474 ? -26.435 -2.634 18.103 1.00 95.94 474 GLY A C 1
ATOM 3667 O O . GLY A 1 474 ? -27.056 -2.414 17.068 1.00 95.94 474 GLY A O 1
ATOM 3668 N N . THR A 1 475 ? -25.824 -1.664 18.787 1.00 96.94 475 THR A N 1
ATOM 3669 C CA . THR A 1 475 ? -25.813 -0.249 18.372 1.00 96.94 475 THR A CA 1
ATOM 3670 C C . THR A 1 475 ? -24.591 0.148 17.544 1.00 96.94 475 THR A C 1
ATOM 3672 O O . THR A 1 475 ? -24.525 1.280 17.080 1.00 96.94 475 THR A O 1
ATOM 3675 N N . VAL A 1 476 ? -23.599 -0.737 17.408 1.00 97.50 476 VAL A N 1
ATOM 3676 C CA . VAL A 1 476 ? -22.334 -0.466 16.710 1.00 97.50 476 VAL A CA 1
ATOM 3677 C C . VAL A 1 476 ? -22.277 -1.238 15.394 1.00 97.50 476 VAL A C 1
ATOM 3679 O O . VAL A 1 476 ? -22.566 -2.435 15.365 1.00 97.50 476 VAL A O 1
ATOM 3682 N N . ASP A 1 477 ? -21.870 -0.565 14.318 1.00 97.56 477 ASP A N 1
ATOM 3683 C CA . ASP A 1 477 ? -21.757 -1.112 12.962 1.00 97.56 477 ASP A CA 1
ATOM 3684 C C . ASP A 1 477 ? -20.437 -1.850 12.735 1.00 97.56 477 ASP A C 1
ATOM 3686 O O . ASP A 1 477 ? -20.411 -2.935 12.145 1.00 97.56 477 ASP A O 1
ATOM 3690 N N . ALA A 1 478 ? -19.338 -1.280 13.233 1.00 98.00 478 ALA A N 1
ATOM 3691 C CA . ALA A 1 478 ? -18.042 -1.937 13.228 1.00 98.00 478 ALA A CA 1
ATOM 3692 C C . ALA A 1 478 ? -17.204 -1.617 14.464 1.00 98.00 478 ALA A C 1
ATOM 3694 O O . ALA A 1 478 ? -17.254 -0.521 15.017 1.00 98.00 478 ALA A O 1
ATOM 3695 N N . LEU A 1 479 ? -16.385 -2.584 14.855 1.00 97.88 479 LEU A N 1
ATOM 3696 C CA . LEU A 1 479 ? -15.398 -2.482 15.917 1.00 97.88 479 LEU A CA 1
ATOM 3697 C C . LEU A 1 479 ? -14.006 -2.670 15.322 1.00 97.88 479 LEU A C 1
ATOM 3699 O O . LEU A 1 479 ? -13.753 -3.697 14.697 1.00 97.88 479 LEU A O 1
ATOM 3703 N N . LEU A 1 480 ? -13.106 -1.713 15.529 1.00 98.00 480 LEU A N 1
ATOM 3704 C CA . LEU A 1 480 ? -11.704 -1.802 15.118 1.00 98.00 480 LEU A CA 1
ATOM 3705 C C . LEU A 1 480 ? -10.847 -1.630 16.370 1.00 98.00 480 LEU A C 1
ATOM 3707 O O . LEU A 1 480 ? -10.943 -0.586 16.999 1.00 98.00 480 LEU A O 1
ATOM 3711 N N . CYS A 1 481 ? -10.045 -2.624 16.756 1.00 96.81 481 CYS A N 1
ATOM 3712 C CA . CYS A 1 481 ? -9.341 -2.555 18.037 1.00 96.81 481 CYS A CA 1
ATOM 3713 C C . CYS A 1 481 ? -7.938 -3.174 18.008 1.00 96.81 481 CYS A C 1
ATOM 3715 O O . CYS A 1 481 ? -7.752 -4.323 17.591 1.00 96.81 481 CYS A O 1
ATOM 3717 N N . ASP A 1 482 ? -6.951 -2.405 18.474 1.00 94.69 482 ASP A N 1
ATOM 3718 C CA . ASP A 1 482 ? -5.597 -2.879 18.774 1.00 94.69 482 ASP A CA 1
ATOM 3719 C C . ASP A 1 482 ? -5.544 -3.378 20.222 1.00 94.69 482 ASP A C 1
ATOM 3721 O O . ASP A 1 482 ? -5.467 -2.593 21.166 1.00 94.69 482 ASP A O 1
ATOM 3725 N N . VAL A 1 483 ? -5.649 -4.696 20.415 1.00 90.50 483 VAL A N 1
ATOM 3726 C CA . VAL A 1 483 ? -5.732 -5.272 21.762 1.00 90.50 483 VAL A CA 1
ATOM 3727 C C . VAL A 1 483 ? -4.347 -5.238 22.419 1.00 90.50 483 VAL A C 1
ATOM 3729 O O . VAL A 1 483 ? -3.401 -5.806 21.864 1.00 90.50 483 VAL A O 1
ATOM 3732 N N . PRO A 1 484 ? -4.197 -4.657 23.627 1.00 82.25 484 PRO A N 1
ATOM 3733 C CA . PRO A 1 484 ? -2.885 -4.471 24.230 1.00 82.25 484 PRO A CA 1
ATOM 3734 C C . PRO A 1 484 ? -2.135 -5.797 24.424 1.00 82.25 484 PRO A C 1
ATOM 3736 O O . PRO A 1 484 ? -2.629 -6.738 25.042 1.00 82.25 484 PRO A O 1
ATOM 3739 N N . PHE A 1 485 ? -0.880 -5.865 23.966 1.00 69.06 485 PHE A N 1
ATOM 3740 C CA . PHE A 1 485 ? -0.068 -7.093 24.027 1.00 69.06 485 PHE A CA 1
ATOM 3741 C C . PHE A 1 485 ? 0.554 -7.404 25.398 1.00 69.06 485 PHE A C 1
ATOM 3743 O O . PHE A 1 485 ? 1.534 -8.144 25.464 1.00 69.06 485 PHE A O 1
ATOM 3750 N N . GLY A 1 486 ? 0.068 -6.809 26.490 1.00 53.97 486 GLY A N 1
ATOM 3751 C CA . GLY A 1 486 ? 0.544 -7.087 27.854 1.00 53.97 486 GLY A CA 1
ATOM 3752 C C . GLY A 1 486 ? 2.024 -6.770 28.146 1.00 53.97 486 GLY A C 1
ATOM 3753 O O . GLY A 1 486 ? 2.492 -7.067 29.236 1.00 53.97 486 GLY A O 1
ATOM 3754 N N . ARG A 1 487 ? 2.790 -6.180 27.207 1.00 47.50 487 ARG A N 1
ATOM 3755 C CA . ARG A 1 487 ? 4.238 -5.905 27.379 1.00 47.50 487 ARG A CA 1
ATOM 3756 C C . ARG A 1 487 ? 4.597 -4.460 27.742 1.00 47.50 487 ARG A C 1
ATOM 3758 O O . ARG A 1 487 ? 5.679 -4.234 28.268 1.00 47.50 487 ARG A O 1
ATOM 3765 N N . LYS A 1 488 ? 3.743 -3.480 27.422 1.00 42.78 488 LYS A N 1
ATOM 3766 C CA . LYS A 1 488 ? 3.971 -2.047 27.735 1.00 42.78 488 LYS A CA 1
ATOM 3767 C C . LYS A 1 488 ? 2.889 -1.423 28.617 1.00 42.78 488 LYS A C 1
ATOM 3769 O O . LYS A 1 488 ? 3.157 -0.422 29.266 1.00 42.78 488 LYS A O 1
ATOM 3774 N N . PHE A 1 489 ? 1.707 -2.031 28.662 1.00 41.72 489 PHE A N 1
ATOM 3775 C CA . PHE A 1 489 ? 0.572 -1.590 29.463 1.00 41.72 489 PHE A CA 1
ATOM 3776 C C . PHE A 1 489 ? 0.021 -2.824 30.172 1.00 41.72 489 PHE A C 1
ATOM 3778 O O . PHE A 1 489 ? -0.766 -3.583 29.611 1.00 41.72 489 PHE A O 1
ATOM 3785 N N . CYS A 1 490 ? 0.548 -3.097 31.363 1.00 37.34 490 CYS A N 1
ATOM 3786 C CA . CYS A 1 490 ? 0.046 -4.165 32.214 1.00 37.34 490 CYS A CA 1
ATOM 3787 C C . CYS A 1 490 ? -1.229 -3.659 32.894 1.00 37.34 490 CYS A C 1
ATOM 3789 O O . CYS A 1 490 ? -1.158 -3.001 33.930 1.00 37.34 490 CYS A O 1
ATOM 3791 N N . CYS A 1 491 ? -2.401 -3.965 32.338 1.00 41.47 491 CYS A N 1
ATOM 3792 C CA . CYS A 1 491 ? -3.577 -4.083 33.193 1.00 41.47 491 CYS A CA 1
ATOM 3793 C C . CYS A 1 491 ? -3.291 -5.244 34.155 1.00 41.47 491 CYS A C 1
ATOM 3795 O O . CYS A 1 491 ? -2.806 -6.284 33.721 1.00 41.47 491 CYS A O 1
ATOM 3797 N N . GLY A 1 492 ? -3.531 -5.074 35.457 1.00 42.59 492 GLY A N 1
ATOM 3798 C CA . GLY A 1 492 ? -3.162 -6.032 36.514 1.00 42.59 492 GLY A CA 1
ATOM 3799 C C . GLY A 1 492 ? -3.859 -7.405 36.469 1.00 42.59 492 GLY A C 1
ATOM 3800 O O . GLY A 1 492 ? -3.876 -8.100 37.477 1.00 42.59 492 GLY A O 1
ATOM 3801 N N . SER A 1 493 ? -4.435 -7.793 35.329 1.00 52.50 493 SER A N 1
ATOM 3802 C CA . SER A 1 493 ? -5.064 -9.089 35.063 1.00 52.50 493 SER A CA 1
ATOM 3803 C C . SER A 1 493 ? -4.421 -9.728 33.828 1.00 52.50 493 SER A C 1
ATOM 3805 O O . SER A 1 493 ? -4.050 -9.031 32.884 1.00 52.50 493 SER A O 1
ATOM 3807 N N . ASP A 1 494 ? -4.261 -11.052 33.840 1.00 68.50 494 ASP A N 1
ATOM 3808 C CA . ASP A 1 494 ? -3.771 -11.808 32.685 1.00 68.50 494 ASP A CA 1
ATOM 3809 C C . ASP A 1 494 ? -4.699 -11.556 31.483 1.00 68.50 494 ASP A C 1
ATOM 3811 O O . ASP A 1 494 ? -5.879 -11.903 31.517 1.00 68.50 494 ASP A O 1
ATOM 3815 N N . MET A 1 495 ? -4.186 -10.950 30.405 1.00 75.56 495 MET A N 1
ATOM 3816 C CA . MET A 1 495 ? -4.983 -10.673 29.197 1.00 75.56 495 MET A CA 1
ATOM 3817 C C . MET A 1 495 ? -5.627 -11.944 28.626 1.00 75.56 495 MET A C 1
ATOM 3819 O O . MET A 1 495 ? -6.654 -11.863 27.956 1.00 75.56 495 MET A O 1
ATOM 3823 N N . SER A 1 496 ? -5.075 -13.117 28.945 1.00 72.00 496 SER A N 1
ATOM 3824 C CA . SER A 1 496 ? -5.648 -14.420 28.610 1.00 72.00 496 SER A CA 1
ATOM 3825 C C . SER A 1 496 ? -7.024 -14.664 29.239 1.00 72.00 496 SER A C 1
ATOM 3827 O O . SER A 1 496 ? -7.886 -15.261 28.595 1.00 72.00 496 SER A O 1
ATOM 3829 N N . SER A 1 497 ? -7.250 -14.217 30.479 1.00 79.19 497 SER A N 1
ATOM 3830 C CA . SER A 1 497 ? -8.543 -14.345 31.169 1.00 79.19 497 SER A CA 1
ATOM 3831 C C . SER A 1 497 ? -9.482 -13.176 30.867 1.00 79.19 497 SER A C 1
ATOM 3833 O O . SER A 1 497 ? -10.701 -13.334 30.892 1.00 79.19 497 SER A O 1
ATOM 3835 N N . ALA A 1 498 ? -8.917 -12.019 30.523 1.00 83.88 498 ALA A N 1
ATOM 3836 C CA . ALA A 1 498 ? -9.654 -10.810 30.183 1.00 83.88 498 ALA A CA 1
ATOM 3837 C C . ALA A 1 498 ? -10.248 -10.850 28.757 1.00 83.88 498 ALA A C 1
ATOM 3839 O O . ALA A 1 498 ? -11.344 -10.339 28.522 1.00 83.88 498 ALA A O 1
ATOM 3840 N N . LEU A 1 499 ? -9.555 -11.492 27.807 1.00 87.00 499 LEU A N 1
ATOM 3841 C CA . LEU A 1 499 ? -9.949 -11.541 26.397 1.00 87.00 499 LEU A CA 1
ATOM 3842 C C . LEU A 1 499 ? -11.368 -12.108 26.169 1.00 87.00 499 LEU A C 1
ATOM 3844 O O . LEU A 1 499 ? -12.132 -11.452 25.464 1.00 87.00 499 LEU A O 1
ATOM 3848 N N . PRO A 1 500 ? -11.792 -13.245 26.761 1.00 87.56 500 PRO A N 1
ATOM 3849 C CA . PRO A 1 500 ? -13.163 -13.740 26.593 1.00 87.56 500 PRO A CA 1
ATOM 3850 C C . PRO A 1 500 ? -14.244 -12.747 27.047 1.00 87.56 500 PRO A C 1
ATOM 3852 O O . PRO A 1 500 ? -15.298 -12.656 26.418 1.00 87.56 500 PRO A O 1
ATOM 3855 N N . LEU A 1 501 ? -13.988 -11.987 28.118 1.00 87.94 501 LEU A N 1
ATOM 3856 C CA . LEU A 1 501 ? -14.923 -10.984 28.636 1.00 87.94 501 LEU A CA 1
ATOM 3857 C C . LEU A 1 501 ? -14.997 -9.759 27.716 1.00 87.94 501 LEU A C 1
ATOM 3859 O O . LEU A 1 501 ? -16.095 -9.315 27.389 1.00 87.94 501 LEU A O 1
ATOM 3863 N N . LEU A 1 502 ? -13.846 -9.275 27.235 1.00 91.25 502 LEU A N 1
ATOM 3864 C CA . LEU A 1 502 ? -13.776 -8.198 26.239 1.00 91.25 502 LEU A CA 1
ATOM 3865 C C . LEU A 1 502 ? -14.551 -8.556 24.974 1.00 91.25 502 LEU A C 1
ATOM 3867 O O . LEU A 1 502 ? -15.338 -7.759 24.472 1.00 91.25 502 LEU A O 1
ATOM 3871 N N . LEU A 1 503 ? -14.349 -9.773 24.472 1.00 92.12 503 LEU A N 1
ATOM 3872 C CA . LEU A 1 503 ? -15.008 -10.237 23.259 1.00 92.12 503 LEU A CA 1
ATOM 3873 C C . LEU A 1 503 ? -16.517 -10.338 23.426 1.00 92.12 503 LEU A C 1
ATOM 3875 O O . LEU A 1 503 ? -17.239 -10.006 22.493 1.00 92.12 503 LEU A O 1
ATOM 3879 N N . ARG A 1 504 ? -16.997 -10.747 24.603 1.00 91.69 504 ARG A N 1
ATOM 3880 C CA . ARG A 1 504 ? -18.429 -10.779 24.905 1.00 91.69 504 ARG A CA 1
ATOM 3881 C C . ARG A 1 504 ? -19.043 -9.378 24.886 1.00 91.69 504 ARG A C 1
ATOM 3883 O O . ARG A 1 504 ? -20.126 -9.201 24.340 1.00 91.69 504 ARG A O 1
ATOM 3890 N N . GLU A 1 505 ? -18.361 -8.380 25.443 1.00 95.12 505 GLU A N 1
ATOM 3891 C CA . GLU A 1 505 ? -18.833 -6.990 25.397 1.00 95.12 505 GLU A CA 1
ATOM 3892 C C . GLU A 1 505 ? -18.795 -6.405 23.982 1.00 95.12 505 GLU A C 1
ATOM 3894 O O . GLU A 1 505 ? -19.768 -5.791 23.543 1.00 95.12 505 GLU A O 1
ATOM 3899 N N . MET A 1 506 ? -17.716 -6.656 23.237 1.00 95.75 506 MET A N 1
ATOM 3900 C CA . MET A 1 506 ? -17.598 -6.292 21.822 1.00 95.75 506 MET A CA 1
ATOM 3901 C C . MET A 1 506 ? -18.713 -6.933 20.987 1.00 95.75 506 MET A C 1
ATOM 390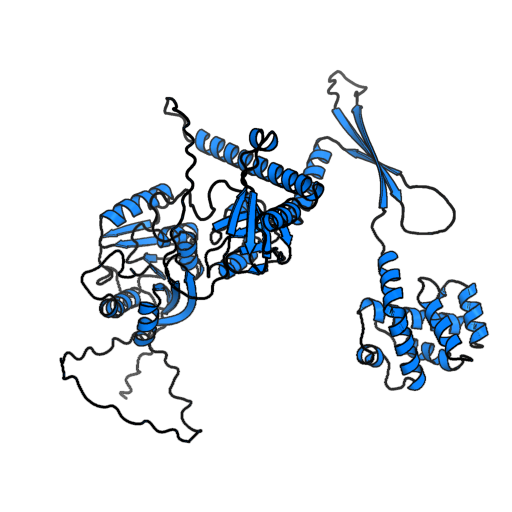3 O O . MET A 1 506 ? -19.385 -6.253 20.215 1.00 95.75 506 MET A O 1
ATOM 3907 N N . GLU A 1 507 ? -18.957 -8.231 21.169 1.00 95.31 507 GLU A N 1
ATOM 3908 C CA . GLU A 1 507 ? -20.040 -8.958 20.512 1.00 95.31 507 GLU A CA 1
ATOM 3909 C C . GLU A 1 507 ? -21.404 -8.371 20.885 1.00 95.31 507 GLU A C 1
ATOM 3911 O O . GLU A 1 507 ? -22.231 -8.162 20.000 1.00 95.31 507 GLU A O 1
ATOM 3916 N N . ARG A 1 508 ? -21.650 -8.060 22.164 1.00 95.56 508 ARG A N 1
ATOM 3917 C CA . ARG A 1 508 ? -22.925 -7.513 22.649 1.00 95.56 508 ARG A CA 1
ATOM 3918 C C . ARG A 1 508 ? -23.301 -6.205 21.949 1.00 95.56 508 ARG A C 1
ATOM 3920 O O . ARG A 1 508 ? -24.441 -6.072 21.498 1.00 95.56 508 ARG A O 1
ATOM 3927 N N . VAL A 1 509 ? -22.372 -5.253 21.852 1.00 97.56 509 VAL A N 1
ATOM 3928 C CA . VAL A 1 509 ? -22.642 -3.932 21.250 1.00 97.56 509 VAL A CA 1
ATOM 3929 C C . VAL A 1 509 ? -22.654 -3.962 19.721 1.00 97.56 509 VAL A C 1
ATOM 3931 O O . VAL A 1 509 ? -23.300 -3.120 19.102 1.00 97.56 509 VAL A O 1
ATOM 3934 N N . LEU A 1 510 ? -21.993 -4.941 19.099 1.00 97.44 510 LEU A N 1
ATOM 3935 C CA . LEU A 1 510 ? -21.978 -5.104 17.647 1.00 97.44 510 LEU A CA 1
ATOM 3936 C C . LEU A 1 510 ? -23.344 -5.574 17.128 1.00 97.44 510 LEU A C 1
ATOM 3938 O O . LEU A 1 510 ? -23.937 -6.521 17.658 1.00 97.44 510 LEU A O 1
ATOM 3942 N N . ARG A 1 511 ? -23.865 -4.932 16.078 1.00 96.12 511 ARG A N 1
ATOM 3943 C CA . ARG A 1 511 ? -25.111 -5.363 15.424 1.00 96.12 511 ARG A CA 1
ATOM 3944 C C . ARG A 1 511 ? -24.921 -6.646 14.621 1.00 96.12 511 ARG A C 1
ATOM 3946 O O . ARG A 1 511 ? -23.810 -6.979 14.215 1.00 96.12 511 ARG A O 1
ATOM 3953 N N . VAL A 1 512 ? -26.013 -7.355 14.340 1.00 95.56 512 VAL A N 1
ATOM 3954 C CA . VAL A 1 512 ? -25.990 -8.451 13.356 1.00 95.56 512 VAL A CA 1
ATOM 3955 C C . VAL A 1 512 ? -25.609 -7.881 11.981 1.00 95.56 512 VAL A C 1
ATOM 3957 O O . VAL A 1 512 ? -26.051 -6.798 11.597 1.00 95.56 512 VAL A O 1
ATOM 3960 N N . GLY A 1 513 ? -24.722 -8.573 11.270 1.00 94.75 513 GLY A N 1
ATOM 3961 C CA . GLY A 1 513 ? -24.059 -8.091 10.057 1.00 94.75 513 GLY A CA 1
ATOM 3962 C C . GLY A 1 513 ? -22.945 -7.066 10.308 1.00 94.75 513 GLY A C 1
ATOM 3963 O O . GLY A 1 513 ? -22.324 -6.602 9.354 1.00 94.75 513 GLY A O 1
ATOM 3964 N N . GLY A 1 514 ? -22.693 -6.690 11.566 1.00 96.25 514 GLY A N 1
ATOM 3965 C CA . GLY A 1 514 ? -21.597 -5.807 11.953 1.00 96.25 514 GLY A CA 1
ATOM 3966 C C . GLY A 1 514 ? -20.242 -6.514 11.908 1.00 96.25 514 GLY A C 1
ATOM 3967 O O . GLY A 1 514 ? -20.165 -7.743 11.993 1.00 96.25 514 GLY A O 1
ATOM 3968 N N . HIS A 1 515 ? -19.174 -5.730 11.770 1.00 96.94 515 HIS A N 1
ATOM 3969 C CA . HIS A 1 515 ? -17.818 -6.239 11.550 1.00 96.94 515 HIS A CA 1
ATOM 3970 C C . HIS A 1 515 ? -16.912 -5.985 12.754 1.00 96.94 515 HIS A C 1
ATOM 3972 O O . HIS A 1 515 ? -16.864 -4.880 13.283 1.00 96.94 515 HIS A O 1
ATOM 3978 N N . LEU A 1 516 ? -16.156 -6.997 13.168 1.00 97.19 516 LEU A N 1
ATOM 3979 C CA . LEU A 1 516 ? -15.170 -6.898 14.242 1.00 97.19 516 LEU A CA 1
ATOM 3980 C C . LEU A 1 516 ? -13.777 -7.144 13.670 1.00 97.19 516 LEU A C 1
ATOM 3982 O O . LEU A 1 516 ? -13.512 -8.224 13.146 1.00 97.19 516 LEU A O 1
ATOM 3986 N N . VAL A 1 517 ? -12.883 -6.169 13.804 1.00 97.88 517 VAL A N 1
ATOM 3987 C CA . VAL A 1 517 ? -11.479 -6.269 13.408 1.00 97.88 517 VAL A CA 1
ATOM 3988 C C . VAL A 1 517 ? -10.582 -6.110 14.624 1.00 97.88 517 VAL A C 1
ATOM 3990 O O . VAL A 1 517 ? -10.614 -5.087 15.305 1.00 97.88 517 VAL A O 1
ATOM 3993 N N . LEU A 1 518 ? -9.753 -7.120 14.880 1.00 96.75 518 LEU A N 1
ATOM 3994 C CA . LEU A 1 518 ? -8.865 -7.172 16.038 1.00 96.75 518 LEU A CA 1
ATOM 3995 C C . LEU A 1 518 ? -7.422 -7.381 15.610 1.00 96.75 518 LEU A C 1
ATOM 3997 O O . LEU A 1 518 ? -7.133 -8.321 14.869 1.00 96.75 518 LEU A O 1
ATOM 4001 N N . LEU A 1 519 ? -6.509 -6.569 16.139 1.00 96.06 519 LEU A N 1
ATOM 4002 C CA . LEU A 1 519 ? -5.080 -6.855 16.088 1.00 96.06 519 LEU A CA 1
ATOM 4003 C C . LEU A 1 519 ? -4.677 -7.612 17.358 1.00 96.06 519 LEU A C 1
ATOM 4005 O O . LEU A 1 519 ? -4.822 -7.109 18.468 1.00 96.06 519 LEU A O 1
ATOM 4009 N N . LEU A 1 520 ? -4.193 -8.844 17.189 1.00 93.12 520 LEU A N 1
ATOM 4010 C CA . LEU A 1 520 ? -3.840 -9.755 18.280 1.00 93.12 520 LEU A CA 1
ATOM 4011 C C . LEU A 1 520 ? -2.394 -10.240 18.146 1.00 93.12 520 LEU A C 1
ATOM 4013 O O . LEU A 1 520 ? -1.925 -10.540 17.046 1.00 93.12 520 LEU A O 1
ATOM 4017 N N . SER A 1 521 ? -1.705 -10.415 19.276 1.00 90.88 521 SER A N 1
ATOM 4018 C CA . SER A 1 521 ? -0.410 -11.104 19.303 1.00 90.88 521 SER A CA 1
ATOM 4019 C C . SER A 1 521 ? -0.568 -12.577 18.909 1.00 90.88 521 SER A C 1
ATOM 4021 O O . SER A 1 521 ? -1.670 -13.131 18.929 1.00 90.88 521 SER A O 1
ATOM 4023 N N . LEU A 1 522 ? 0.540 -13.258 18.606 1.00 88.25 522 LEU A N 1
ATOM 4024 C CA . LEU A 1 522 ? 0.533 -14.707 18.350 1.00 88.25 522 LEU A CA 1
ATOM 4025 C C . LEU A 1 522 ? -0.145 -15.511 19.476 1.00 88.25 522 LEU A C 1
ATOM 4027 O O . LEU A 1 522 ? -0.919 -16.425 19.191 1.00 88.25 522 LEU A O 1
ATOM 4031 N N . GLN A 1 523 ? 0.119 -15.156 20.738 1.00 86.75 523 GLN A N 1
ATOM 4032 C CA . GLN A 1 523 ? -0.435 -15.840 21.912 1.00 86.75 523 GLN A CA 1
ATOM 4033 C C . GLN A 1 523 ? -1.951 -15.625 22.029 1.00 86.75 523 GLN A C 1
ATOM 4035 O O . GLN A 1 523 ? -2.701 -16.599 22.108 1.00 86.75 523 GLN A O 1
ATOM 4040 N N . LEU A 1 524 ? -2.409 -14.371 21.943 1.00 88.25 524 LEU A N 1
ATOM 4041 C CA . LEU A 1 524 ? -3.837 -14.036 22.020 1.00 88.25 524 LEU A C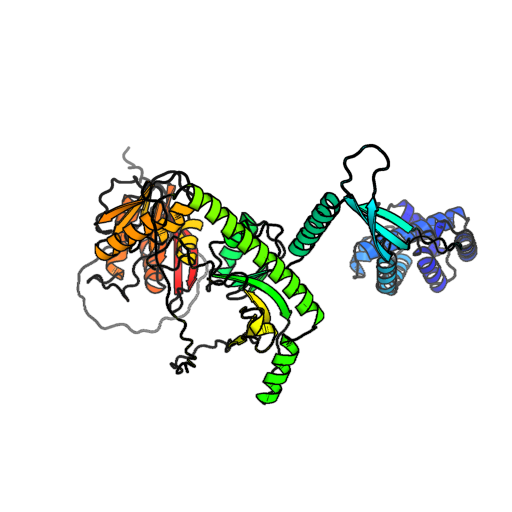A 1
ATOM 4042 C C . LEU A 1 524 ? -4.613 -14.598 20.818 1.00 88.25 524 LEU A C 1
ATOM 4044 O O . LEU A 1 524 ? -5.712 -15.116 20.976 1.00 88.25 524 LEU A O 1
ATOM 4048 N N . SER A 1 525 ? -4.015 -14.592 19.623 1.00 89.25 525 SER A N 1
ATOM 4049 C CA . SER A 1 525 ? -4.571 -15.217 18.412 1.00 89.25 525 SER A CA 1
ATOM 4050 C C . SER A 1 525 ? -4.811 -16.723 18.594 1.00 89.25 525 SER A C 1
ATOM 4052 O O . SER A 1 525 ? -5.826 -17.256 18.144 1.00 89.25 525 SER A O 1
ATOM 4054 N N . ALA A 1 526 ? -3.903 -17.430 19.277 1.00 86.81 526 ALA A N 1
ATOM 4055 C CA . ALA A 1 526 ? -4.069 -18.853 19.567 1.00 86.81 526 ALA A CA 1
ATOM 4056 C C . ALA A 1 526 ? -5.173 -19.127 20.599 1.00 86.81 526 ALA A C 1
ATOM 4058 O O . ALA A 1 526 ? -5.894 -20.115 20.469 1.00 86.81 526 ALA A O 1
ATOM 4059 N N . GLN A 1 527 ? -5.329 -18.256 21.597 1.00 82.94 527 GLN A N 1
ATOM 4060 C CA . GLN A 1 527 ? -6.406 -18.349 22.586 1.00 82.94 527 GLN A CA 1
ATOM 4061 C C . GLN A 1 527 ? -7.770 -18.019 21.977 1.00 82.94 527 GLN A C 1
ATOM 4063 O O . GLN A 1 527 ? -8.728 -18.750 22.204 1.00 82.94 527 GLN A O 1
ATOM 4068 N N . MET A 1 528 ? -7.839 -16.991 21.130 1.00 84.31 528 MET A N 1
ATOM 4069 C CA . MET A 1 528 ? -9.048 -16.573 20.419 1.00 84.31 528 MET A CA 1
ATOM 4070 C C . MET A 1 528 ? -9.708 -17.729 19.655 1.00 84.31 528 MET A C 1
ATOM 4072 O O . MET A 1 528 ? -10.917 -17.938 19.746 1.00 84.31 528 MET A O 1
ATOM 4076 N N . ARG A 1 529 ? -8.901 -18.559 18.978 1.00 79.56 529 ARG A N 1
ATOM 4077 C CA . ARG A 1 529 ? -9.394 -19.755 18.269 1.00 79.56 529 ARG A CA 1
ATOM 4078 C C . ARG A 1 529 ? -10.079 -20.774 19.185 1.00 79.56 529 ARG A C 1
ATOM 4080 O O . ARG A 1 529 ? -10.959 -21.492 18.723 1.00 79.56 529 ARG A O 1
ATOM 4087 N N . LYS A 1 530 ? -9.705 -20.835 20.467 1.00 79.00 530 LYS A N 1
ATOM 4088 C CA . LYS A 1 530 ? -10.344 -21.718 21.456 1.00 79.00 530 LYS A CA 1
ATOM 4089 C C . LYS A 1 530 ? -11.685 -21.163 21.946 1.00 79.00 530 LYS A C 1
ATOM 4091 O O . LYS A 1 530 ? -12.572 -21.947 22.253 1.00 79.00 530 LYS A O 1
ATOM 4096 N N . VAL A 1 531 ? -11.826 -19.836 22.004 1.00 77.12 531 VAL A N 1
ATOM 4097 C CA . VAL A 1 531 ? -13.020 -19.135 22.519 1.00 77.12 531 VAL A CA 1
ATOM 4098 C C . VAL A 1 531 ? -14.160 -19.112 21.492 1.00 77.12 531 VAL A C 1
ATOM 4100 O O . VAL A 1 531 ? -15.316 -19.311 21.852 1.00 77.12 531 VAL A O 1
ATOM 4103 N N . ILE A 1 532 ? -13.844 -18.903 20.209 1.00 74.75 532 ILE A N 1
ATOM 4104 C CA . ILE A 1 532 ? -14.858 -18.777 19.141 1.00 74.75 532 ILE A CA 1
ATOM 4105 C C . ILE A 1 532 ? -15.332 -20.134 18.586 1.00 74.75 532 ILE A C 1
ATOM 4107 O O . ILE A 1 532 ? -16.382 -20.187 17.965 1.00 74.75 532 ILE A O 1
ATOM 4111 N N . CYS A 1 533 ? -14.590 -21.223 18.824 1.00 59.22 533 CYS A N 1
ATOM 4112 C CA . CYS A 1 533 ? -14.872 -22.611 18.416 1.00 59.22 533 CYS A CA 1
ATOM 4113 C C . CYS A 1 533 ? -15.720 -22.785 17.129 1.00 59.22 533 CYS A C 1
ATOM 4115 O O . CYS A 1 533 ? -16.949 -22.797 17.127 1.00 59.22 533 CYS A O 1
ATOM 4117 N N . THR A 1 534 ? -15.022 -22.984 16.012 1.00 46.91 534 THR A N 1
ATOM 4118 C CA . THR A 1 534 ? -15.564 -23.345 14.694 1.00 46.91 534 THR A CA 1
ATOM 4119 C C . THR A 1 534 ? -16.489 -24.568 14.739 1.00 46.91 534 THR A C 1
ATOM 4121 O O . THR A 1 534 ? -16.034 -25.668 15.044 1.00 46.91 534 THR A O 1
ATOM 4124 N N . GLN A 1 535 ? -17.743 -24.414 14.300 1.00 39.97 535 GLN A N 1
ATOM 4125 C CA . GLN A 1 535 ? -18.698 -25.503 14.020 1.00 39.97 535 GLN A CA 1
ATOM 4126 C C . GLN A 1 535 ? -18.292 -26.392 12.815 1.00 39.97 535 GLN A C 1
ATOM 4128 O O . GLN A 1 535 ? -19.085 -26.606 11.903 1.00 39.97 535 GLN A O 1
ATOM 4133 N N . LYS A 1 536 ? -17.051 -26.892 12.731 1.00 35.44 536 LYS A N 1
ATOM 4134 C CA . LYS A 1 536 ? -16.593 -27.642 11.539 1.00 35.44 536 LYS A CA 1
ATOM 4135 C C . LYS A 1 536 ? -15.804 -28.932 11.782 1.00 35.44 536 LYS A C 1
ATOM 4137 O O . LYS A 1 536 ? -15.107 -29.375 10.876 1.00 35.44 536 LYS A O 1
ATOM 4142 N N . GLN A 1 537 ? -15.932 -29.575 12.943 1.00 32.25 537 GLN A N 1
ATOM 4143 C CA . GLN A 1 537 ? -15.310 -30.888 13.183 1.00 32.25 537 GLN A CA 1
ATOM 4144 C C . GLN A 1 537 ? -16.211 -31.873 13.940 1.00 32.25 537 GLN A C 1
ATOM 4146 O O . GLN A 1 537 ? -15.806 -32.393 14.962 1.00 32.25 537 GLN A O 1
ATOM 4151 N N . GLU A 1 538 ? -17.395 -32.188 13.412 1.00 29.64 538 GLU A N 1
ATOM 4152 C CA . GLU A 1 538 ? -18.087 -33.461 13.704 1.00 29.64 538 GLU A CA 1
ATOM 4153 C C . GLU A 1 538 ? -18.863 -33.916 12.458 1.00 29.64 538 GLU A C 1
ATOM 4155 O O . GLU A 1 538 ? -20.086 -33.927 12.437 1.00 29.64 538 GLU A O 1
ATOM 4160 N N . GLN A 1 539 ? -18.152 -34.212 11.362 1.00 28.72 539 GLN A N 1
ATOM 4161 C CA . GLN A 1 539 ? -18.696 -35.005 10.244 1.00 28.72 539 GLN A CA 1
ATOM 4162 C C . GLN A 1 539 ? -17.595 -35.560 9.320 1.00 28.72 539 GLN A C 1
ATOM 4164 O O . GLN A 1 539 ? -17.752 -35.628 8.112 1.00 28.72 539 GLN A O 1
ATOM 4169 N N . THR A 1 540 ? -16.456 -35.971 9.878 1.00 27.69 540 THR A N 1
ATOM 4170 C CA . THR A 1 540 ? -15.490 -36.858 9.197 1.00 27.69 540 THR A CA 1
ATOM 4171 C C . THR A 1 540 ? -14.726 -37.643 10.257 1.00 27.69 540 THR A C 1
ATOM 4173 O O . THR A 1 540 ? -13.533 -37.445 10.471 1.00 27.69 540 THR A O 1
ATOM 4176 N N . SER A 1 541 ? -15.435 -38.494 10.988 1.00 28.72 541 SER A N 1
ATOM 4177 C CA . SER A 1 541 ? -14.824 -39.519 11.836 1.00 28.72 541 SER A CA 1
ATOM 4178 C C . SER A 1 541 ? -15.642 -40.802 11.777 1.00 28.72 541 SER A C 1
ATOM 4180 O O . SER A 1 541 ? -15.962 -41.393 12.796 1.00 28.72 541 SER A O 1
ATOM 4182 N N . GLU A 1 542 ? -15.964 -41.240 10.563 1.00 31.34 542 GLU A N 1
ATOM 4183 C CA . GLU A 1 542 ? -16.159 -42.654 10.264 1.00 31.34 542 GLU A CA 1
ATOM 4184 C C . GLU A 1 542 ? -15.368 -42.971 8.992 1.00 31.34 542 GLU A C 1
ATOM 4186 O O . GLU A 1 542 ? -15.489 -42.283 7.981 1.00 31.34 542 GLU A O 1
ATOM 4191 N N . SER A 1 543 ? -14.532 -44.007 9.080 1.00 28.98 543 SER A N 1
ATOM 4192 C CA . SER A 1 543 ? -13.569 -44.510 8.085 1.00 28.98 543 SER A CA 1
ATOM 4193 C C . SER A 1 543 ? -12.179 -43.844 8.048 1.00 28.98 543 SER A C 1
ATOM 4195 O O . SER A 1 543 ? -11.835 -43.060 7.178 1.00 28.98 543 SER A O 1
ATOM 4197 N N . LEU A 1 544 ? -11.316 -44.233 8.989 1.00 26.67 544 LEU A N 1
ATOM 4198 C CA . LEU A 1 544 ? -10.135 -45.053 8.683 1.00 26.67 544 LEU A CA 1
ATOM 4199 C C . LEU A 1 544 ? -9.535 -45.524 10.015 1.00 26.67 544 LEU A C 1
ATOM 4201 O O . LEU A 1 544 ? -8.918 -44.764 10.757 1.00 26.67 544 LEU A O 1
ATOM 4205 N N . GLY A 1 545 ? -9.749 -46.797 10.340 1.00 25.84 545 GLY A N 1
ATOM 4206 C CA . GLY A 1 545 ? -9.049 -47.439 11.441 1.00 25.84 545 GLY A CA 1
ATOM 4207 C C . GLY A 1 545 ? -7.593 -47.714 11.072 1.00 25.84 545 GLY A C 1
ATOM 4208 O O . GLY A 1 545 ? -7.333 -48.266 10.005 1.00 25.84 545 GLY A O 1
ATOM 4209 N N . LYS A 1 546 ? -6.667 -47.384 11.977 1.00 27.33 546 LYS A N 1
ATOM 4210 C CA . LYS A 1 546 ? -5.720 -48.318 12.621 1.00 27.33 546 LYS A CA 1
ATOM 4211 C C . LYS A 1 546 ? -4.550 -47.561 13.261 1.00 27.33 546 LYS A C 1
ATOM 4213 O O . LYS A 1 546 ? -3.837 -46.835 12.586 1.00 27.33 546 LYS A O 1
ATOM 4218 N N . ASN A 1 547 ? -4.370 -47.858 14.549 1.00 26.09 547 ASN A N 1
ATOM 4219 C CA . ASN A 1 547 ? -3.121 -48.055 15.289 1.00 26.09 547 ASN A CA 1
ATOM 4220 C C . ASN A 1 547 ? -2.000 -47.018 15.130 1.00 26.09 547 ASN A C 1
ATOM 4222 O O . ASN A 1 547 ? -1.327 -47.008 14.110 1.00 26.09 547 ASN A O 1
ATOM 4226 N N . ILE A 1 548 ? -1.694 -46.306 16.219 1.00 27.59 548 ILE A N 1
ATOM 4227 C CA . ILE A 1 548 ? -0.365 -46.298 16.861 1.00 27.59 548 ILE A CA 1
ATOM 4228 C C . ILE A 1 548 ? -0.560 -45.897 18.335 1.00 27.59 548 ILE A C 1
ATOM 4230 O O . ILE A 1 548 ? -1.340 -45.005 18.663 1.00 27.59 548 ILE A O 1
ATOM 4234 N N . GLU A 1 549 ? 0.109 -46.645 19.206 1.00 24.09 549 GLU A N 1
ATOM 4235 C CA . GLU A 1 549 ? 0.009 -46.660 20.663 1.00 24.09 549 GLU A CA 1
ATOM 4236 C C . GLU A 1 549 ? 0.478 -45.352 21.324 1.00 24.09 549 GLU A C 1
ATOM 4238 O O . GLU A 1 549 ? 1.539 -44.817 21.004 1.00 24.09 549 GLU A O 1
ATOM 4243 N N . LEU A 1 550 ? -0.287 -44.884 22.319 1.00 24.41 550 LEU A N 1
ATOM 4244 C CA . LEU A 1 550 ? 0.208 -43.992 23.365 1.00 24.41 550 LEU A CA 1
ATOM 4245 C C . LEU A 1 550 ? 0.840 -44.834 24.480 1.00 24.41 550 LEU A C 1
ATOM 4247 O O . LEU A 1 550 ? 0.149 -45.619 25.128 1.00 24.41 550 LEU A O 1
ATOM 4251 N N . SER A 1 551 ? 2.116 -44.592 24.777 1.00 26.47 551 SER A N 1
ATOM 4252 C CA . SER A 1 551 ? 2.737 -45.003 26.036 1.00 26.47 551 SER A CA 1
ATOM 4253 C C . SER A 1 551 ? 2.817 -43.817 27.006 1.00 26.47 551 SER A C 1
ATOM 4255 O O . SER A 1 551 ? 3.642 -42.922 26.847 1.00 26.47 551 SER A O 1
ATOM 4257 N N . ASN A 1 552 ? 1.926 -43.851 27.997 1.00 24.44 552 ASN A N 1
ATOM 4258 C CA . ASN A 1 552 ? 2.094 -43.497 29.411 1.00 24.44 552 ASN A CA 1
ATOM 4259 C C . ASN A 1 552 ? 3.024 -42.337 29.816 1.00 24.44 552 ASN A C 1
ATOM 4261 O O . ASN A 1 552 ? 4.238 -42.501 29.887 1.00 24.44 552 ASN A O 1
ATOM 4265 N N . ALA A 1 553 ? 2.412 -41.270 30.341 1.00 24.83 553 ALA A N 1
ATOM 4266 C CA . ALA A 1 553 ? 2.857 -40.631 31.584 1.00 24.83 553 ALA A CA 1
ATOM 4267 C C . ALA A 1 553 ? 1.689 -39.854 32.224 1.00 24.83 553 ALA A C 1
ATOM 4269 O O . ALA A 1 553 ? 1.456 -38.681 31.938 1.00 24.83 553 ALA A O 1
ATOM 4270 N N . SER A 1 554 ? 0.935 -40.535 33.087 1.00 23.97 554 SER A N 1
ATOM 4271 C CA . SER A 1 554 ? 0.016 -39.910 34.038 1.00 23.97 554 SER A CA 1
ATOM 4272 C C . SER A 1 554 ? 0.754 -39.547 35.329 1.00 23.97 554 SER A C 1
ATOM 4274 O O . SER A 1 554 ? 1.673 -40.250 35.741 1.00 23.97 554 SER A O 1
ATOM 4276 N N . ASN A 1 555 ? 0.220 -38.525 36.002 1.00 22.77 555 ASN A N 1
ATOM 4277 C CA . ASN A 1 555 ? 0.375 -38.179 37.421 1.00 22.77 555 ASN A CA 1
ATOM 4278 C C . ASN A 1 555 ? 1.557 -37.281 37.790 1.00 22.77 555 ASN A C 1
ATOM 4280 O O . ASN A 1 555 ? 2.637 -37.757 38.112 1.00 22.77 555 ASN A O 1
ATOM 4284 N N . THR A 1 556 ? 1.306 -35.978 37.936 1.00 24.25 556 THR A N 1
ATOM 4285 C CA . THR A 1 556 ? 1.026 -35.357 39.252 1.00 24.25 556 THR A CA 1
ATOM 4286 C C . THR A 1 556 ? 0.817 -33.852 39.084 1.00 24.25 556 THR A C 1
ATOM 4288 O O . THR A 1 556 ? 1.725 -33.163 38.645 1.00 24.25 556 THR A O 1
ATOM 4291 N N . LEU A 1 557 ? -0.358 -33.339 39.462 1.00 25.06 557 LEU A N 1
ATOM 4292 C CA . LEU A 1 557 ? -0.530 -32.158 40.324 1.00 25.06 557 LEU A CA 1
ATOM 4293 C C . LEU A 1 557 ? -2.027 -31.888 40.516 1.00 25.06 557 LEU A C 1
ATOM 4295 O O . LEU A 1 557 ? -2.810 -31.852 39.571 1.00 25.06 557 LEU A O 1
ATOM 4299 N N . LYS A 1 558 ? -2.388 -31.813 41.795 1.00 24.23 558 LYS A N 1
ATOM 4300 C CA . LYS A 1 558 ? -3.735 -31.768 42.352 1.00 24.23 558 LYS A CA 1
ATOM 4301 C C . LYS A 1 558 ? -4.454 -30.453 42.052 1.00 24.23 558 LYS A C 1
ATOM 4303 O O . LYS A 1 558 ? -3.849 -29.387 42.035 1.00 24.23 558 LYS A O 1
ATOM 4308 N N . GLU A 1 559 ? -5.760 -30.621 41.897 1.00 23.98 559 GLU A N 1
ATOM 4309 C CA . GLU A 1 559 ? -6.873 -29.680 42.012 1.00 23.98 559 GLU A CA 1
ATOM 4310 C C . GLU A 1 559 ? -6.572 -28.341 42.704 1.00 23.98 559 GLU A C 1
ATOM 4312 O O . GLU A 1 559 ? -6.265 -28.283 43.893 1.00 23.98 559 GLU A O 1
ATOM 4317 N N . CYS A 1 560 ? -6.813 -27.258 41.963 1.00 21.94 560 CYS A N 1
ATOM 4318 C CA . CYS A 1 560 ? -7.383 -26.033 42.508 1.00 21.94 560 CYS A CA 1
ATOM 4319 C C . CYS A 1 560 ? -8.645 -25.746 41.682 1.00 21.94 560 CYS A C 1
ATOM 4321 O O . CYS A 1 560 ? -8.577 -25.449 40.489 1.00 21.94 560 CYS A O 1
ATOM 4323 N N . SER A 1 561 ? -9.799 -25.982 42.296 1.00 28.36 561 SER A N 1
ATOM 4324 C CA . SER A 1 561 ? -11.121 -25.971 41.683 1.00 28.36 561 SER A CA 1
ATOM 4325 C C . SER A 1 561 ? -11.723 -24.565 41.664 1.00 28.36 561 SER A C 1
ATOM 4327 O O . SER A 1 561 ? -12.314 -24.138 42.650 1.00 28.36 561 SER A O 1
ATOM 4329 N N . GLU A 1 562 ? -11.666 -23.901 40.514 1.00 25.77 562 GLU A N 1
ATOM 4330 C CA . GLU A 1 562 ? -12.733 -23.007 40.054 1.00 25.77 562 GLU A CA 1
ATOM 4331 C C . GLU A 1 562 ? -12.991 -23.319 38.576 1.00 25.77 562 GLU A C 1
ATOM 4333 O O . GLU A 1 562 ? -12.221 -22.972 37.682 1.00 25.77 562 GLU A O 1
ATOM 4338 N N . THR A 1 563 ? -14.061 -24.066 38.311 1.00 29.41 563 THR A N 1
ATOM 4339 C CA . THR A 1 563 ? -14.508 -24.425 36.963 1.00 29.41 563 THR A CA 1
ATOM 4340 C C . THR A 1 563 ? -15.001 -23.183 36.216 1.00 29.41 563 THR A C 1
ATOM 4342 O O . THR A 1 563 ? -16.193 -22.874 36.229 1.00 29.41 563 THR A O 1
ATOM 4345 N N . PHE A 1 564 ? -14.099 -22.478 35.531 1.00 34.00 564 PHE A N 1
ATOM 4346 C CA . PHE A 1 564 ? -14.462 -21.529 34.478 1.00 34.00 564 PHE A CA 1
ATOM 4347 C C . PHE A 1 564 ? -15.107 -22.309 33.325 1.00 34.00 564 PHE A C 1
ATOM 4349 O O . PHE A 1 564 ? -14.423 -22.989 32.559 1.00 34.00 564 PHE A O 1
ATOM 4356 N N . LYS A 1 565 ? -16.437 -22.229 33.190 1.00 37.78 565 LYS A N 1
ATOM 4357 C CA . LYS A 1 565 ? -17.105 -22.655 31.953 1.00 37.78 565 LYS A CA 1
ATOM 4358 C C . LYS A 1 565 ? -16.536 -21.810 30.802 1.00 37.78 565 LYS A C 1
ATOM 4360 O O . LYS A 1 565 ? -16.542 -20.584 30.927 1.00 37.78 565 LYS A O 1
ATOM 4365 N N . PRO A 1 566 ? -16.046 -22.410 29.703 1.00 52.06 566 PRO A N 1
ATOM 4366 C CA . PRO A 1 566 ? -15.560 -21.636 28.569 1.00 52.06 566 PRO A CA 1
ATOM 4367 C C . PRO A 1 566 ? -16.715 -20.799 28.008 1.00 52.06 566 PRO A C 1
ATOM 4369 O O . PRO A 1 566 ? -17.761 -21.334 27.645 1.00 52.06 566 PRO A O 1
ATOM 4372 N N . ILE A 1 567 ? -16.543 -19.475 27.988 1.00 60.56 567 ILE A N 1
ATOM 4373 C CA . ILE A 1 567 ? -17.484 -18.554 27.346 1.00 60.56 567 ILE A CA 1
ATOM 4374 C C . ILE A 1 567 ? -17.355 -18.793 25.843 1.00 60.56 567 ILE A C 1
ATOM 4376 O O . ILE A 1 567 ? -16.356 -18.405 25.243 1.00 60.56 567 ILE A O 1
ATOM 4380 N N . LEU A 1 568 ? -18.330 -19.484 25.256 1.00 67.25 568 LEU A N 1
ATOM 4381 C CA . LEU A 1 568 ? -18.365 -19.752 23.824 1.00 67.25 568 LEU A CA 1
ATOM 4382 C C . LEU A 1 568 ? -19.083 -18.600 23.117 1.00 67.25 568 LEU A C 1
ATOM 4384 O O . LEU A 1 568 ? -20.242 -18.322 23.426 1.00 67.25 568 LEU A O 1
ATOM 4388 N N . ILE A 1 569 ? -18.413 -17.951 22.166 1.00 76.75 569 ILE A N 1
ATOM 4389 C CA . ILE A 1 569 ? -19.019 -16.900 21.340 1.00 76.75 569 ILE A CA 1
ATOM 4390 C C . ILE A 1 569 ? -19.349 -17.503 19.978 1.00 76.75 569 ILE A C 1
ATOM 4392 O O . ILE A 1 569 ? -18.485 -17.603 19.111 1.00 76.75 569 ILE A O 1
ATOM 4396 N N . SER A 1 570 ? -20.596 -17.937 19.799 1.00 78.06 570 SER A N 1
ATOM 4397 C CA . SER A 1 570 ? -21.041 -18.634 18.583 1.00 78.06 570 SER A CA 1
ATOM 4398 C C . SER A 1 570 ? -21.496 -17.700 17.459 1.00 78.06 570 SER A C 1
ATOM 4400 O O . SER A 1 570 ? -21.621 -18.132 16.316 1.00 78.06 570 SER A O 1
ATOM 4402 N N . SER A 1 571 ? -21.740 -16.422 17.753 1.00 87.88 571 SER A N 1
ATOM 4403 C CA . SER A 1 571 ? -22.265 -15.459 16.781 1.00 87.88 571 SER A CA 1
ATOM 4404 C C . SER A 1 571 ? -21.186 -14.788 15.927 1.00 87.88 571 SER A C 1
ATOM 4406 O O . SER A 1 571 ? -21.531 -14.054 15.008 1.00 87.88 571 SER A O 1
ATOM 4408 N N . LEU A 1 572 ? -19.895 -14.941 16.239 1.00 91.44 572 LEU A N 1
ATOM 4409 C CA . LEU A 1 572 ? -18.809 -14.303 15.489 1.00 91.44 572 LEU A CA 1
ATOM 4410 C C . LEU A 1 572 ? -18.204 -15.291 14.498 1.00 91.44 572 LEU A C 1
ATOM 4412 O O . LEU A 1 572 ? -17.488 -16.217 14.873 1.00 91.44 572 LEU A O 1
ATOM 4416 N N . GLN A 1 573 ? -18.442 -15.059 13.212 1.00 91.06 573 GLN A N 1
ATOM 4417 C CA . GLN A 1 573 ? -17.882 -15.876 12.145 1.00 91.06 573 GLN A CA 1
ATOM 4418 C C . GLN A 1 573 ? -16.618 -15.228 11.584 1.00 91.06 573 GLN A C 1
ATOM 4420 O O . GLN A 1 573 ? -16.645 -14.081 11.135 1.00 91.06 573 GLN A O 1
ATOM 4425 N N . ILE A 1 574 ? -15.513 -15.976 11.571 1.00 91.56 574 ILE A N 1
ATOM 4426 C CA . ILE A 1 574 ? -14.249 -15.509 10.996 1.00 91.56 574 ILE A CA 1
ATOM 4427 C C . ILE A 1 574 ? -14.373 -15.322 9.480 1.00 91.56 574 ILE A C 1
ATOM 4429 O O . ILE A 1 574 ? -14.879 -16.191 8.772 1.00 91.56 574 ILE A O 1
ATOM 4433 N N . GLN A 1 575 ? -13.902 -14.178 8.993 1.00 93.19 575 GLN A N 1
ATOM 4434 C CA . GLN A 1 575 ? -13.870 -13.821 7.574 1.00 93.19 575 GLN A CA 1
ATOM 4435 C C . GLN A 1 575 ? -12.452 -13.914 7.018 1.00 93.19 575 GLN A C 1
ATOM 4437 O O . GLN A 1 575 ? -12.224 -14.496 5.959 1.00 93.19 575 GLN A O 1
ATOM 4442 N N . ARG A 1 576 ? -11.478 -13.339 7.733 1.00 92.56 576 ARG A N 1
ATOM 4443 C CA . ARG A 1 576 ? -10.089 -13.258 7.274 1.00 92.56 576 ARG A CA 1
ATOM 4444 C C . ARG A 1 576 ? -9.126 -13.190 8.454 1.00 92.56 576 ARG A C 1
ATOM 4446 O O . ARG A 1 576 ? -9.427 -12.576 9.475 1.00 92.56 576 ARG A O 1
ATOM 4453 N N . THR A 1 577 ? -7.942 -13.763 8.272 1.00 93.88 577 THR A N 1
ATOM 4454 C CA . THR A 1 577 ? -6.788 -13.558 9.150 1.00 93.88 577 THR A CA 1
ATOM 4455 C C . THR A 1 577 ? -5.617 -13.090 8.303 1.00 93.88 577 THR A C 1
ATOM 4457 O O . THR A 1 577 ? -5.264 -13.741 7.323 1.00 93.88 577 THR A O 1
ATOM 4460 N N . HIS A 1 578 ? -5.005 -11.974 8.685 1.00 95.00 578 HIS A N 1
ATOM 4461 C CA . HIS A 1 578 ? -3.886 -11.372 7.970 1.00 95.00 578 HIS A CA 1
ATOM 4462 C C . HIS A 1 578 ? -2.691 -11.202 8.907 1.00 95.00 578 HIS A C 1
ATOM 4464 O O . HIS A 1 578 ? -2.822 -10.611 9.978 1.00 95.00 578 HIS A O 1
ATOM 4470 N N . LYS A 1 579 ? -1.529 -11.753 8.545 1.00 94.88 579 LYS A N 1
ATOM 4471 C CA . LYS A 1 579 ? -0.317 -11.677 9.374 1.00 94.88 579 LYS A CA 1
ATOM 4472 C C . LYS A 1 579 ? 0.424 -10.373 9.088 1.00 94.88 579 LYS A C 1
ATOM 4474 O O . LYS A 1 579 ? 0.685 -10.066 7.932 1.00 94.88 579 LYS A O 1
ATOM 4479 N N . VAL A 1 580 ? 0.825 -9.656 10.134 1.00 93.38 580 VAL A N 1
ATOM 4480 C CA . VAL A 1 580 ? 1.612 -8.418 10.030 1.00 93.38 580 VAL A CA 1
ATOM 4481 C C . VAL A 1 580 ? 2.753 -8.412 11.041 1.00 93.38 580 VAL A C 1
ATOM 4483 O O . VAL A 1 580 ? 2.628 -8.960 12.135 1.00 93.38 580 VAL A O 1
ATOM 4486 N N . SER A 1 581 ? 3.866 -7.771 10.695 1.00 89.19 581 SER A N 1
ATOM 4487 C CA . SER A 1 581 ? 4.954 -7.511 11.637 1.00 89.19 581 SER A CA 1
ATOM 4488 C C . SER A 1 581 ? 4.860 -6.100 12.208 1.00 89.19 581 SER A C 1
ATOM 4490 O O . SER A 1 581 ? 4.735 -5.116 11.479 1.00 89.19 581 SER A O 1
ATOM 4492 N N . LEU A 1 582 ? 4.990 -5.994 13.527 1.00 85.19 582 LEU A N 1
ATOM 4493 C CA . LEU A 1 582 ? 5.052 -4.735 14.270 1.00 85.19 582 LEU A CA 1
ATOM 4494 C C . LEU A 1 582 ? 6.506 -4.318 14.561 1.00 85.19 582 LEU A C 1
ATOM 4496 O O . LEU A 1 582 ? 6.772 -3.516 15.456 1.00 85.19 582 LEU A O 1
ATOM 4500 N N . GLY A 1 583 ? 7.467 -4.881 13.820 1.00 77.31 583 GLY A N 1
ATOM 4501 C CA . GLY A 1 583 ? 8.902 -4.644 13.971 1.00 77.31 583 GLY A CA 1
ATOM 4502 C C . GLY A 1 583 ? 9.578 -5.730 14.804 1.00 77.31 583 GLY A C 1
ATOM 4503 O O . GLY A 1 583 ? 10.278 -6.572 14.254 1.00 77.31 583 GLY A O 1
ATOM 4504 N N . SER A 1 584 ? 9.369 -5.723 16.123 1.00 75.31 584 SER A N 1
ATOM 4505 C CA . SER A 1 584 ? 9.971 -6.711 17.040 1.00 75.31 584 SER A CA 1
ATOM 4506 C C . SER A 1 584 ? 9.090 -7.931 17.312 1.00 75.31 584 SER A C 1
ATOM 4508 O O . SER A 1 584 ? 9.552 -8.912 17.887 1.00 75.31 584 SER A O 1
ATOM 4510 N N . THR A 1 585 ? 7.812 -7.867 16.940 1.00 81.62 585 THR A N 1
ATOM 4511 C CA . THR A 1 585 ? 6.833 -8.931 17.178 1.00 81.62 585 THR A CA 1
ATOM 4512 C C . THR A 1 585 ? 5.927 -9.092 15.970 1.00 81.62 585 THR A C 1
ATOM 4514 O O . THR A 1 585 ? 5.651 -8.123 15.261 1.00 81.62 585 THR A O 1
ATOM 4517 N N . ASP A 1 586 ? 5.467 -10.318 15.747 1.00 88.62 586 ASP A N 1
ATOM 4518 C CA . ASP A 1 586 ? 4.426 -10.612 14.769 1.00 88.62 586 ASP A CA 1
ATOM 4519 C C . ASP A 1 586 ? 3.046 -10.533 15.436 1.00 88.62 586 ASP A C 1
ATOM 4521 O O . ASP A 1 586 ? 2.877 -10.849 16.620 1.00 88.62 586 ASP A O 1
ATOM 4525 N N . ALA A 1 587 ? 2.053 -10.135 14.651 1.00 92.75 587 ALA A N 1
ATOM 4526 C CA . ALA A 1 587 ? 0.661 -10.032 15.049 1.00 92.75 587 ALA A CA 1
ATOM 4527 C C . ALA A 1 587 ? -0.259 -10.502 13.913 1.00 92.75 587 ALA A C 1
ATOM 4529 O O . ALA A 1 587 ? 0.162 -10.707 12.771 1.00 92.75 587 ALA A O 1
ATOM 4530 N N . PHE A 1 588 ? -1.531 -10.686 14.243 1.00 95.12 588 PHE A N 1
ATOM 4531 C CA . PHE A 1 588 ? -2.576 -11.046 13.299 1.00 95.12 588 PHE A CA 1
ATOM 4532 C C . PHE A 1 588 ? -3.718 -10.046 13.376 1.00 95.12 588 PHE A C 1
ATOM 4534 O O . PHE A 1 588 ? -4.236 -9.793 14.462 1.00 95.12 588 PHE A O 1
ATOM 4541 N N . ILE A 1 589 ? -4.131 -9.536 12.220 1.00 96.75 589 ILE A N 1
ATOM 4542 C CA . ILE A 1 589 ? -5.397 -8.833 12.049 1.00 96.75 589 ILE A CA 1
ATOM 4543 C C . ILE A 1 589 ? -6.455 -9.893 11.753 1.00 96.75 589 ILE A C 1
ATOM 4545 O O . ILE A 1 589 ? -6.360 -10.604 10.752 1.00 96.75 589 ILE A O 1
ATOM 4549 N N . HIS A 1 590 ? -7.441 -10.027 12.630 1.00 95.62 590 HIS A N 1
ATOM 4550 C CA . HIS A 1 590 ? -8.576 -10.923 12.440 1.00 95.62 590 HIS A CA 1
ATOM 4551 C C . HIS A 1 590 ? -9.828 -10.117 12.149 1.00 95.62 590 HIS A C 1
ATOM 4553 O O . HIS A 1 590 ? -10.156 -9.223 12.922 1.00 95.62 590 HIS A O 1
ATOM 4559 N N . THR A 1 591 ? -10.541 -10.482 11.090 1.00 96.19 591 THR A N 1
ATOM 4560 C CA . THR A 1 591 ? -11.836 -9.902 10.729 1.00 96.19 591 THR A CA 1
ATOM 4561 C C . THR A 1 591 ? -12.929 -10.934 10.969 1.00 96.19 591 THR A C 1
ATOM 4563 O O . THR A 1 591 ? -12.831 -12.064 10.483 1.00 96.19 591 THR A O 1
ATOM 4566 N N . TYR A 1 592 ? -13.983 -10.535 11.670 1.00 95.44 592 TYR A N 1
ATOM 4567 C CA . TYR A 1 592 ? -15.180 -11.325 11.932 1.00 95.44 592 TYR A CA 1
ATOM 4568 C C . TYR A 1 592 ? -16.426 -10.557 11.497 1.00 95.44 592 TYR A C 1
ATOM 4570 O O . TYR A 1 592 ? -16.437 -9.326 11.499 1.00 95.44 592 TYR A O 1
ATOM 4578 N N . ILE A 1 593 ? -17.488 -11.292 11.186 1.00 95.56 593 ILE A N 1
ATOM 4579 C CA . ILE A 1 593 ? -18.841 -10.755 11.036 1.00 95.56 593 ILE A CA 1
ATOM 4580 C C . ILE A 1 593 ? -19.734 -11.354 12.119 1.00 95.56 593 ILE A C 1
ATOM 4582 O O . ILE A 1 593 ? -19.637 -12.549 12.417 1.00 95.56 593 ILE A O 1
ATOM 4586 N N . LYS A 1 594 ? -20.607 -10.540 12.714 1.00 95.06 594 LYS A N 1
ATOM 4587 C CA . LYS A 1 594 ? -21.621 -11.049 13.636 1.00 95.06 594 LYS A CA 1
ATOM 4588 C C . LYS A 1 594 ? -22.801 -11.613 12.853 1.00 95.06 594 LYS A C 1
ATOM 4590 O O . LYS A 1 594 ? -23.481 -10.879 12.142 1.00 95.06 594 LYS A O 1
ATOM 4595 N N . ILE A 1 595 ? -23.068 -12.899 13.007 1.00 93.44 595 ILE A N 1
ATOM 4596 C CA . ILE A 1 595 ? -24.243 -13.577 12.464 1.00 93.44 595 ILE A CA 1
ATOM 4597 C C . ILE A 1 595 ? -25.336 -13.679 13.526 1.00 93.44 595 ILE A C 1
ATOM 4599 O O . ILE A 1 595 ? -25.079 -13.581 14.728 1.00 93.44 595 ILE A O 1
ATOM 4603 N N . GLN A 1 596 ? -26.575 -13.857 13.080 1.00 87.31 596 GLN A N 1
ATOM 4604 C CA . GLN A 1 596 ? -27.674 -14.135 13.991 1.00 87.31 596 GLN A CA 1
ATOM 4605 C C . GLN A 1 596 ? -27.480 -15.532 14.581 1.00 87.31 596 GLN A C 1
ATOM 4607 O O . GLN A 1 596 ? -27.298 -16.500 13.842 1.00 87.31 596 GLN A O 1
ATOM 4612 N N . THR A 1 597 ? -27.497 -15.643 15.907 1.00 77.12 597 THR A N 1
ATOM 4613 C CA . THR A 1 597 ? -27.520 -16.950 16.560 1.00 77.12 597 THR A CA 1
ATOM 4614 C C . THR A 1 597 ? -28.827 -17.653 16.192 1.00 77.12 597 THR A C 1
ATOM 4616 O O . THR A 1 597 ? -29.888 -17.032 16.304 1.00 77.12 597 THR A O 1
ATOM 4619 N N . PRO A 1 598 ? -28.790 -18.918 15.734 1.00 55.94 598 PRO A N 1
ATOM 4620 C CA . PRO A 1 598 ? -30.011 -19.669 15.507 1.00 55.94 598 PRO A CA 1
ATOM 4621 C C . PRO A 1 598 ? -30.740 -19.772 16.845 1.00 55.94 598 PRO A C 1
ATOM 4623 O O . PRO A 1 598 ? -30.221 -20.335 17.810 1.00 55.94 598 PRO A O 1
ATOM 4626 N N . THR A 1 599 ? -31.929 -19.181 16.921 1.00 46.84 599 THR A N 1
ATOM 4627 C CA . THR A 1 599 ? -32.852 -19.446 18.017 1.00 46.84 599 THR A CA 1
ATOM 4628 C C . THR A 1 599 ? -33.150 -20.937 17.969 1.00 46.84 599 THR A C 1
ATOM 4630 O O . THR A 1 599 ? -33.675 -21.422 16.966 1.00 46.84 599 THR A O 1
ATOM 4633 N N . CYS A 1 600 ? -32.783 -21.677 19.017 1.00 39.31 600 CYS A N 1
ATOM 4634 C CA . CYS A 1 600 ? -33.368 -22.992 19.244 1.00 39.31 600 CYS A CA 1
ATOM 4635 C C . CYS A 1 600 ? -34.881 -22.768 19.239 1.00 39.31 600 CYS A C 1
ATOM 4637 O O . CYS A 1 600 ? -35.394 -22.086 20.123 1.00 39.31 600 CYS A O 1
ATOM 4639 N N . ASN A 1 601 ? -35.573 -23.247 18.205 1.00 34.12 601 ASN A N 1
ATOM 4640 C CA . ASN A 1 601 ? -37.021 -23.323 18.253 1.00 34.12 601 ASN A CA 1
ATOM 4641 C C . ASN A 1 601 ? -37.347 -24.194 19.461 1.00 34.12 601 ASN A C 1
ATOM 4643 O O . ASN A 1 601 ? -36.993 -25.375 19.474 1.00 34.12 601 ASN A O 1
ATOM 4647 N N . ASP A 1 602 ? -37.992 -23.601 20.462 1.00 38.06 602 ASP A N 1
ATOM 4648 C CA . ASP A 1 602 ? -38.721 -24.335 21.480 1.00 38.06 602 ASP A CA 1
ATOM 4649 C C . ASP A 1 602 ? -39.711 -25.246 20.747 1.00 38.06 602 ASP A C 1
ATOM 4651 O O . ASP A 1 602 ? -40.787 -24.826 20.317 1.00 38.06 602 ASP A O 1
ATOM 4655 N N . GLN A 1 603 ? -39.328 -26.510 20.564 1.00 36.16 603 GLN A N 1
ATOM 4656 C CA . GLN A 1 603 ? -40.269 -27.584 20.293 1.00 36.16 603 GLN A CA 1
ATOM 4657 C C . GLN A 1 603 ? -41.080 -27.792 21.573 1.00 36.16 603 GLN A C 1
ATOM 4659 O O . GLN A 1 603 ? -40.794 -28.661 22.391 1.00 36.16 603 GLN A O 1
ATOM 4664 N N . SER A 1 604 ? -42.081 -26.936 21.755 1.00 39.31 604 SER A N 1
ATOM 4665 C CA . SER A 1 604 ? -43.223 -27.184 22.623 1.00 39.31 604 SER A CA 1
ATOM 4666 C C . SER A 1 604 ? -44.496 -26.919 21.823 1.00 39.31 604 SER A C 1
ATOM 4668 O O . SER A 1 604 ? -45.025 -25.811 21.807 1.00 39.31 604 SER A O 1
ATOM 4670 N N . ALA A 1 605 ? -44.926 -27.949 21.096 1.00 32.72 605 ALA A N 1
ATOM 4671 C CA . ALA A 1 605 ? -46.313 -28.222 20.724 1.00 32.72 605 ALA A CA 1
ATOM 4672 C C . ALA A 1 605 ? -46.407 -29.672 20.240 1.00 32.72 605 ALA A C 1
ATOM 4674 O O . ALA A 1 605 ? -45.664 -30.012 19.290 1.00 32.72 605 ALA A O 1
#

pLDDT: mean 73.98, std 23.16, range [21.25, 98.5]

Radius of gyration: 36.15 Å; chains: 1; bounding box: 84×97×107 Å

Foldseek 3Di:
DDQQDPLLLVLLCLCVLAPDLVLVLVLLVCLQDPCSLVDPVNLVVQCVRSVHDSVSSSSNSPSSNVLLCVCLVVVPQDLVVSLVSHDPPHDDVSSSSSSVSSNVCSVVSNVVCVVLPQDDFDFPDKDKDWDFDADPDDDDGPRFTKMKIKTFTHGSDDPDDDDDGDIDIDIAGPVRVVVVCVVVLLVVLQVWKKKFFAFFLLLVVQLVCCCVQFVWPPWDDDGGMIMTGGSDDPVSVLLRQRTFFMWTFLDKDWADDADPDPVRRVVSVVCVQCDDVVSVVVSVVSLVVLLVVVVVVVVVVCVVVVVVDDDDDDDDDDDDDDDDDDDDDDDDDDDDDDWDKDWDFDQDDDPVNVVDRWTWTWTHTRTMTTITTTSDPGTSQDDQLQPDDDQRRSVLLVLLVVFPADLEEEEAQAQQLNSNVLSNLVPHDRYAYEYEHQDPVSQVNNVSSCVSSVNVVRYHYDYDHLLAPPAAFQRHQEYRYEDDACPPDPPVDDVLVVVLSSVVSVNRNHHAQHKYKYKFFPVVVVSVCVQAPDPPPDDPPDDDDDDDDDDDDDDDDDDDDDDDDRNHDPQWAWDDWGWGDSPVGIIIITMTGGHDDPDPPPPDD

InterPro domains:
  IPR000241 Ribosomal RNA large subunit methyltransferase K/L-like, methyltransferase domain [PF01170] (383-542)
  IPR017920 COMM domain [PF07258] (119-187)
  IPR017920 COMM domain [PS51269] (122-195)
  IPR029063 S-adenosyl-L-methionine-dependent methyltransferase superfamily [G3DSA:3.40.50.150] (3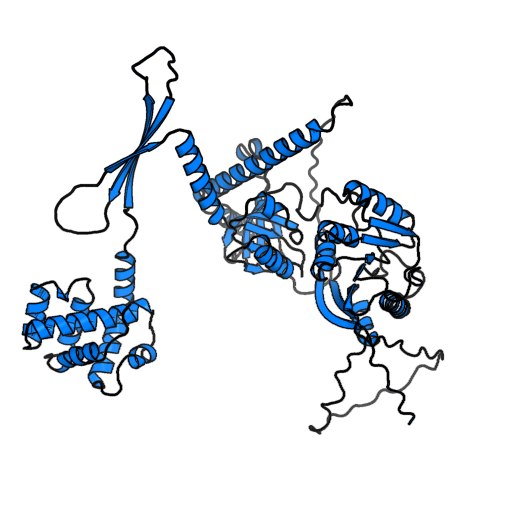81-557)
  IPR029063 S-adenosyl-L-methionine-dependent methyltransferase superfamily [SSF53335] (392-530)
  IPR048676 COMMD9, N-terminal domain [PF20923] (21-95)

Organism: NCBI:txid2873325

Secondary structure (DSSP, 8-state):
-PPPPHHHHHHHGGGGG-SSHHHHHHHHHHHHSTTGGG-HHHHHHHHHHHT--HHHHHHHHHHHHHHHHHHHHTT--SHHHHHTTS-TTS-HHHHHHHHHHHHHHHHHHHHHHHHTS-PPPEEEEEEEEEEEE--SSSS----EEEEEEEEEEE-S---SS----PEEEEEE-HHHHHHHHHHHHHHHHHT--EEEE--TT-HHHHHHHHHHHH--EEEEEETTEEEEE--S-HHHHTT-SS-SEEEEEEEEE------SSHHHHHHHHHHHHH--HHHHHHHHHHHHHHHHHHHHHHHHHHHHHHTT---------------------------------EEEEE---SHHHHH--PPEEEEE-SS-EEEEEES-SS-TTS-TT-SS--S-HHHHHHHHHTSPP-SSEEEETT-TTTHHHHHHHTT-TT-EEEEEES-HHHHHHHHHHHHHTT-TTTEEEEE--TTS-SS-TT-EEEEEEE---SSSS--SS-HHHHHHHHHHHHHHHEEEEEEEEEEEEHHHHHHHHHHH--S-SSS--SS---------------------------SEEEEEEEEEE-SSSEEEEEEEEEPPPPP------

Sequence (605 aa):
MATLSEEQFEALQLLLKAPSKDAVWQISKDSFRTGAAKQQSVVDKTAEILSVSSNEAVQLLTAFHALSHHVVYYNLTSPEEILSLFPESFHSNLRSLITKILLENSAAWRNEAVSNQISLPKLVDLEWRVDMKTASDSLSRLAVPTCLLQMKLQDSSCNTGGHSEPSVTMELSKETLDTMIDGLGRIREQLTTMYCTAGAGMETLLADELQQKLHAVQVDHFPGRVFFSSNAKLHNIIQLKSAERLFLLLQRADPISLPNNPAQAAAVIKQRVMGDPETWKQTFSTWTGLQKELNSQKKRKREEEESVIVDDVLTKPFSSNTHVEMRDCEIGKESQHRSPSFRVSCRCSGVIARSYSSQVNVYINDDHCVVGFPLLKNPLACRSYMKHNGLRSTVAWAMSSLCPKQDGVVLDPMCGVGAVLLEAAQEYSNAVFLGMDTDESQLQKAAENVKASGMEGRVQLLKSSAMAIPLGNGTVDALLCDVPFGRKFCCGSDMSSALPLLLREMERVLRVGGHLVLLLSLQLSAQMRKVICTQKQEQTSESLGKNIELSNASNTLKECSETFKPILISSLQIQRTHKVSLGSTDAFIHTYIKIQTPTCNDQSA